Protein AF-S8FYJ2-F1 (afdb_monomer)

Solvent-accessible surface area (backbone atoms only — not comparable to full-atom values): 27726 Å² total; per-residue (Å²): 129,84,82,75,65,42,62,21,26,28,28,31,29,26,48,68,101,55,28,66,26,52,26,35,26,53,39,62,30,77,76,32,43,98,93,43,73,54,42,29,30,38,31,40,33,51,76,39,63,43,50,94,77,62,93,87,54,54,70,71,57,42,58,62,30,53,44,59,38,50,45,74,49,81,43,46,54,94,40,45,44,82,50,97,49,69,47,84,45,82,87,49,59,78,52,67,56,80,69,32,73,76,42,73,67,49,43,53,52,33,39,53,54,52,30,51,55,52,36,54,34,52,75,70,61,48,68,57,30,76,58,43,59,46,16,44,19,38,43,52,67,62,49,41,87,51,27,44,46,60,80,27,50,65,51,69,30,66,82,31,62,54,75,47,79,38,82,90,79,36,30,34,41,38,21,19,15,27,30,40,57,61,52,40,63,68,30,50,88,72,40,29,44,62,66,46,64,60,55,62,64,39,12,41,38,62,43,33,18,37,25,34,75,29,64,49,17,49,70,50,16,38,24,39,50,35,51,59,34,34,37,31,34,32,50,63,58,49,76,44,80,39,28,75,90,40,50,67,64,38,24,34,44,26,27,46,47,53,44,56,26,49,64,48,29,39,30,31,46,42,43,84,43,72,45,21,21,32,15,31,33,34,28,58,94,49,63,70,62,49,42,52,36,50,36,49,38,62,74,70,62,78,60,40,47,53,33,54,38,47,31,49,33,37,45,93,98,39,64,37,37,38,39,39,42,39,26,80,32,60,67,74,70,88,78,70,55,51,63,64,71,67,50,78,58,80,42,74,54,70,42,66,37,46,63,56,59,38,29,66,52,51,89,74,60,90,62,67,93,45,47,48,44,38,28,51,36,45,39,72,74,79,46,61,72,54,46,51,46,52,53,49,50,52,54,51,52,46,68,71,38,58,88,78,39,59,70,45,32,42,36,39,37,45,47,69,73,53,80,56,33,50,72,56,54,75,84,36,35,34,62,58,64,61,90,62,55,68,34,55,35,43,36,39,41,33,28,63,55,78,88,45,52,70,56,53,53,53,50,53,55,50,50,40,50,50,57,48,51,48,42,43,75,74,69,44,88,39,95,82,50,56,36,57,68,75,33,45,38,83,79,64,55,62,55,52,32,19,46,84,38,47,63,57,49,33,54,52,25,48,73,51,26,70,83,50,41,33,69,36,31,31,63,78,78,117

Structure (mmCIF, N/CA/C/O backbone):
data_AF-S8FYJ2-F1
#
_entry.id   AF-S8FYJ2-F1
#
loop_
_atom_site.group_PDB
_atom_site.id
_atom_site.type_symbol
_atom_site.label_atom_id
_atom_site.label_alt_id
_atom_site.label_comp_id
_atom_site.label_asym_id
_atom_site.label_entity_id
_atom_site.label_seq_id
_atom_site.pdbx_PDB_ins_code
_atom_site.Cartn_x
_atom_site.Cartn_y
_atom_site.Cartn_z
_atom_site.occupancy
_atom_site.B_iso_or_equiv
_atom_site.auth_seq_id
_atom_site.auth_comp_id
_atom_site.auth_asym_id
_atom_site.auth_atom_id
_atom_site.pdbx_PDB_model_num
ATOM 1 N N . MET A 1 1 ? -18.866 -21.204 27.908 1.00 39.31 1 MET A N 1
ATOM 2 C CA . MET A 1 1 ? -18.027 -20.197 27.216 1.00 39.31 1 MET A CA 1
ATOM 3 C C . MET A 1 1 ? -17.019 -19.609 28.195 1.00 39.31 1 MET A C 1
ATOM 5 O O . MET A 1 1 ? -17.392 -19.391 29.346 1.00 39.31 1 MET A O 1
ATOM 9 N N . PRO A 1 2 ? -15.762 -19.356 27.791 1.00 46.72 2 PRO A N 1
ATOM 10 C CA . PRO A 1 2 ? -14.813 -18.615 28.619 1.00 46.72 2 PRO A CA 1
ATOM 11 C C . PRO A 1 2 ? -15.413 -17.254 29.002 1.00 46.72 2 PRO A C 1
ATOM 13 O O . PRO A 1 2 ? -15.977 -16.572 28.153 1.00 46.72 2 PRO A O 1
ATOM 16 N N . ARG A 1 3 ? -15.312 -16.844 30.273 1.00 64.88 3 ARG A N 1
ATOM 17 C CA . ARG A 1 3 ? -15.777 -15.517 30.720 1.00 64.88 3 ARG A CA 1
ATOM 18 C C . ARG A 1 3 ? -14.804 -14.453 30.206 1.00 64.88 3 ARG A C 1
ATOM 20 O O . ARG A 1 3 ? -13.800 -14.174 30.862 1.00 64.88 3 ARG A O 1
ATOM 27 N N . VAL A 1 4 ? -15.054 -13.932 29.004 1.00 77.94 4 VAL A N 1
ATOM 28 C CA . VAL A 1 4 ? -14.117 -13.045 28.289 1.00 77.94 4 VAL A CA 1
ATOM 29 C C . VAL A 1 4 ? -14.102 -11.622 28.872 1.00 77.94 4 VAL A C 1
ATOM 31 O O . VAL A 1 4 ? -13.042 -11.003 28.963 1.00 77.94 4 VAL A O 1
ATOM 34 N N . TYR A 1 5 ? -15.240 -11.126 29.369 1.00 86.81 5 TYR A N 1
ATOM 35 C CA . TYR A 1 5 ? -15.405 -9.755 29.881 1.00 86.81 5 TYR A CA 1
ATOM 36 C C . TYR A 1 5 ? -15.260 -9.655 31.404 1.00 86.81 5 TYR A C 1
ATOM 38 O O . TYR A 1 5 ? -16.123 -9.108 32.087 1.00 86.81 5 TYR A O 1
ATOM 46 N N . LYS A 1 6 ? -14.158 -10.173 31.958 1.00 89.69 6 LYS A N 1
ATOM 47 C CA . LYS A 1 6 ? -13.873 -10.017 33.395 1.00 89.69 6 LYS A CA 1
ATOM 48 C C . LYS A 1 6 ? -13.705 -8.541 33.778 1.00 89.69 6 LYS A C 1
ATOM 50 O O . LYS A 1 6 ? -13.166 -7.783 32.971 1.00 89.69 6 LYS A O 1
ATOM 55 N N . PRO A 1 7 ? -14.087 -8.117 35.000 1.00 90.81 7 PRO A N 1
ATOM 56 C CA . PRO A 1 7 ? -13.763 -6.786 35.499 1.00 90.81 7 PRO A CA 1
ATOM 57 C C . PRO A 1 7 ? -12.278 -6.451 35.287 1.00 90.81 7 PRO A C 1
ATOM 59 O O . PRO A 1 7 ? -11.401 -7.251 35.608 1.00 90.81 7 PRO A O 1
ATOM 62 N N . GLY A 1 8 ? -12.005 -5.284 34.706 1.00 89.12 8 GLY A N 1
ATOM 63 C CA . GLY A 1 8 ? -10.670 -4.814 34.339 1.00 89.12 8 GLY A CA 1
ATOM 64 C C . GLY A 1 8 ? -10.251 -5.178 32.919 1.00 89.12 8 GLY A C 1
ATOM 65 O O . GLY A 1 8 ? -9.304 -4.595 32.400 1.00 89.12 8 GLY A O 1
ATOM 66 N N . LYS A 1 9 ? -10.951 -6.084 32.228 1.00 90.81 9 LYS A N 1
ATOM 67 C CA . LYS A 1 9 ? -10.690 -6.331 30.805 1.00 90.81 9 LYS A CA 1
ATOM 68 C C . LYS A 1 9 ? -11.099 -5.132 29.966 1.00 90.81 9 LYS A C 1
ATOM 70 O O . LYS A 1 9 ? -12.106 -4.480 30.239 1.00 90.81 9 LYS A O 1
ATOM 75 N N . VAL A 1 10 ? -10.304 -4.850 28.939 1.00 89.31 10 VAL A N 1
ATOM 76 C CA . VAL A 1 10 ? -10.620 -3.822 27.952 1.00 89.31 10 VAL A CA 1
ATOM 77 C C . VAL A 1 10 ? -11.342 -4.456 26.773 1.00 89.31 10 VAL A C 1
ATOM 79 O O . VAL A 1 10 ? -10.957 -5.521 26.288 1.00 89.31 10 VAL A O 1
ATOM 82 N N . ALA A 1 11 ? -12.379 -3.774 26.311 1.00 88.81 11 ALA A N 1
ATOM 83 C CA . ALA A 1 11 ? -13.139 -4.123 25.126 1.00 88.81 11 ALA A CA 1
ATOM 84 C C . ALA A 1 11 ? -13.288 -2.899 24.214 1.00 88.81 11 ALA A C 1
ATOM 86 O O . ALA A 1 11 ? -13.121 -1.756 24.653 1.00 88.81 11 ALA A O 1
ATOM 87 N N . ILE A 1 12 ? -13.604 -3.140 22.946 1.00 87.12 12 ILE A N 1
ATOM 88 C CA . ILE A 1 12 ? -14.044 -2.105 22.008 1.00 87.12 12 ILE A CA 1
ATOM 89 C C . ILE A 1 12 ? -15.558 -2.190 21.906 1.00 87.12 12 ILE A C 1
ATOM 91 O O . ILE A 1 12 ? -16.107 -3.277 21.764 1.00 87.12 12 ILE A O 1
ATOM 95 N N . VAL A 1 13 ? -16.249 -1.062 22.002 1.00 88.12 13 VAL A N 1
ATOM 96 C CA . VAL A 1 13 ? -17.691 -1.033 21.738 1.00 88.12 13 VAL A CA 1
ATOM 97 C C . VAL A 1 13 ? -17.905 -1.168 20.233 1.00 88.12 13 VAL A C 1
ATOM 99 O O . VAL A 1 13 ? -17.276 -0.452 19.461 1.00 88.12 13 VAL A O 1
ATOM 102 N N . LEU A 1 14 ? -18.788 -2.071 19.822 1.00 81.19 14 LEU A N 1
ATOM 103 C CA . LEU A 1 14 ? -19.046 -2.367 18.411 1.00 81.19 14 LEU A CA 1
ATOM 104 C C . LEU A 1 14 ? -20.222 -1.575 17.830 1.00 81.19 14 LEU A C 1
ATOM 106 O O . LEU A 1 14 ? -20.341 -1.480 16.618 1.00 81.19 14 LEU A O 1
ATOM 110 N N . GLN A 1 15 ? -21.100 -1.014 18.673 1.00 78.94 15 GLN A N 1
ATOM 111 C CA . GLN A 1 15 ? -22.362 -0.419 18.215 1.00 78.94 15 GLN A CA 1
ATOM 112 C C . GLN A 1 15 ? -22.822 0.847 18.952 1.00 78.94 15 GLN A C 1
ATOM 114 O O . GLN A 1 15 ? -22.609 1.047 20.160 1.00 78.94 15 GLN A O 1
ATOM 119 N N . GLY A 1 16 ? -23.570 1.663 18.202 1.00 82.94 16 GLY A N 1
ATOM 120 C CA . GLY A 1 16 ? -24.154 2.941 18.609 1.00 82.94 16 GLY A CA 1
ATOM 121 C C . GLY A 1 16 ? -23.116 4.058 18.739 1.00 82.94 16 GLY A C 1
ATOM 122 O O . GLY A 1 16 ? -21.944 3.851 18.469 1.00 82.94 16 GLY A O 1
ATOM 123 N N . ARG A 1 17 ? -23.522 5.214 19.280 1.00 82.44 17 ARG A N 1
ATOM 124 C CA . ARG A 1 17 ? -22.712 6.453 19.408 1.00 82.44 17 ARG A CA 1
ATOM 125 C C . ARG A 1 17 ? -21.292 6.314 20.001 1.00 82.44 17 ARG A C 1
ATOM 127 O O . ARG A 1 17 ? -20.500 7.247 19.951 1.00 82.44 17 ARG A O 1
ATOM 134 N N . GLN A 1 18 ? -20.992 5.206 20.676 1.00 87.12 18 GLN A N 1
ATOM 135 C CA . GLN A 1 18 ? -19.678 4.960 21.281 1.00 87.12 18 GLN A CA 1
ATOM 136 C C . GLN A 1 18 ? -18.923 3.817 20.592 1.00 87.12 18 GLN A C 1
ATOM 138 O O . GLN A 1 18 ? -17.974 3.309 21.182 1.00 87.12 18 GLN A O 1
ATOM 143 N N . ALA A 1 19 ? -19.333 3.397 19.390 1.00 81.88 19 ALA A N 1
ATOM 144 C CA . ALA A 1 19 ? -18.615 2.414 18.586 1.00 81.88 19 ALA A CA 1
ATOM 145 C C . ALA A 1 19 ? -17.144 2.832 18.390 1.00 81.88 19 ALA A C 1
ATOM 147 O O . ALA A 1 19 ? -16.796 4.010 18.491 1.00 81.88 19 ALA A O 1
ATOM 148 N N . GLY A 1 20 ? -16.240 1.860 18.266 1.00 74.19 20 GLY A N 1
ATOM 149 C CA . GLY A 1 20 ? -14.789 2.077 18.191 1.00 74.19 20 GLY A CA 1
ATOM 150 C C . GLY A 1 20 ? -14.131 2.605 19.472 1.00 74.19 20 GLY A C 1
ATOM 151 O O . GLY A 1 20 ? -12.902 2.633 19.571 1.00 74.19 20 GLY A O 1
ATOM 152 N N . LYS A 1 21 ? -14.892 3.022 20.493 1.00 85.00 21 LYS A N 1
ATOM 153 C CA . LYS A 1 21 ? -14.302 3.502 21.745 1.00 85.00 21 LYS A CA 1
ATOM 154 C C . LYS A 1 21 ? -13.836 2.336 22.598 1.00 85.00 21 LYS A C 1
ATOM 156 O O . LYS A 1 21 ? -14.539 1.343 22.798 1.00 85.00 21 LYS A O 1
ATOM 161 N N . LYS A 1 22 ? -12.652 2.516 23.180 1.00 87.88 22 LYS A N 1
ATOM 162 C CA . LYS A 1 22 ? -12.133 1.625 24.214 1.00 87.88 22 LYS A CA 1
ATOM 163 C C . LYS A 1 22 ? -12.888 1.824 25.512 1.00 87.88 22 LYS A C 1
ATOM 165 O O . LYS A 1 22 ? -13.031 2.950 25.997 1.00 87.88 22 LYS A O 1
ATOM 170 N N . VAL A 1 23 ? -13.301 0.709 26.090 1.00 91.81 23 VAL A N 1
ATOM 171 C CA . VAL A 1 23 ? -13.941 0.654 27.394 1.00 91.81 23 VAL A CA 1
ATOM 172 C C . VAL A 1 23 ? -13.226 -0.340 28.292 1.00 91.81 23 VAL A C 1
ATOM 174 O O . VAL A 1 23 ? -12.735 -1.365 27.833 1.00 91.81 23 VAL A O 1
ATOM 177 N N . VAL A 1 24 ? -13.182 -0.047 29.584 1.00 93.12 24 VAL A N 1
ATOM 178 C CA . VAL A 1 24 ? -12.848 -1.016 30.623 1.00 93.12 24 VAL A CA 1
ATOM 179 C C . VAL A 1 24 ? -14.144 -1.586 31.192 1.00 93.12 24 VAL A C 1
ATOM 181 O O . VAL A 1 24 ? -15.091 -0.849 31.487 1.00 93.12 24 VAL A O 1
ATOM 184 N N . VAL A 1 25 ? -14.196 -2.907 31.338 1.00 93.12 25 VAL A N 1
ATOM 185 C CA . VAL A 1 25 ? -15.308 -3.593 31.991 1.00 93.12 25 VAL A CA 1
ATOM 186 C C . VAL A 1 25 ? -15.225 -3.332 33.490 1.00 93.12 25 VAL A C 1
ATOM 188 O O . VAL A 1 25 ? -14.265 -3.731 34.145 1.00 93.12 25 VAL A O 1
ATOM 191 N N . ILE A 1 26 ? -16.232 -2.661 34.044 1.00 93.38 26 ILE A N 1
ATOM 192 C CA . ILE A 1 26 ? -16.327 -2.374 35.481 1.00 93.38 26 ILE A CA 1
ATOM 193 C C . ILE A 1 26 ? -16.998 -3.540 36.202 1.00 93.38 26 ILE A C 1
ATOM 195 O O . ILE A 1 26 ? -16.525 -3.988 37.247 1.00 93.38 26 ILE A O 1
ATOM 199 N N . LYS A 1 27 ? -18.094 -4.050 35.631 1.00 91.50 27 LYS A N 1
ATOM 200 C CA . LYS A 1 27 ? -18.860 -5.170 36.183 1.00 91.50 27 LYS A CA 1
ATOM 201 C C . LYS A 1 27 ? -19.428 -6.032 35.064 1.00 91.50 27 LYS A C 1
ATOM 203 O O . LYS A 1 27 ? -19.994 -5.505 34.109 1.00 91.50 27 LYS A O 1
ATOM 208 N N . GLN A 1 28 ? -19.303 -7.345 35.222 1.00 91.62 28 GLN A N 1
ATOM 209 C CA . GLN A 1 28 ? -19.911 -8.347 34.351 1.00 91.62 28 GLN A CA 1
ATOM 210 C C . GLN A 1 28 ? -21.245 -8.813 34.953 1.00 91.62 28 GLN A C 1
ATOM 212 O O . GLN A 1 28 ? -21.345 -8.958 36.174 1.00 91.62 28 GLN A O 1
ATOM 217 N N . LEU A 1 29 ? -22.255 -9.018 34.114 1.00 91.81 29 LEU A N 1
ATOM 218 C CA . LEU A 1 29 ? -23.583 -9.514 34.471 1.00 91.81 29 LEU A CA 1
ATOM 219 C C . LEU A 1 29 ? -23.925 -10.627 33.472 1.00 91.81 29 LEU A C 1
ATOM 221 O O . LEU A 1 29 ? -24.684 -10.416 32.527 1.00 91.81 29 LEU A O 1
ATOM 225 N N . ASP A 1 30 ? -23.287 -11.787 33.660 1.00 90.88 30 ASP A N 1
ATOM 226 C CA . ASP A 1 30 ? -23.326 -12.914 32.714 1.00 90.88 30 ASP A CA 1
ATOM 227 C C . ASP A 1 30 ? -24.744 -13.487 32.540 1.00 90.88 30 ASP A C 1
ATOM 229 O O . ASP A 1 30 ? -25.096 -13.927 31.453 1.00 90.88 30 ASP A O 1
ATOM 233 N N . GLU A 1 31 ? -25.562 -13.446 33.593 1.00 90.44 31 GLU A N 1
ATOM 234 C CA . GLU A 1 31 ? -26.951 -13.939 33.603 1.00 90.44 31 GLU A CA 1
ATOM 235 C C . GLU A 1 31 ? -27.981 -12.824 33.344 1.00 90.44 31 GLU A C 1
ATOM 237 O O . GLU A 1 31 ? -29.186 -13.061 33.339 1.00 90.44 31 GLU A O 1
ATOM 242 N N . GLY A 1 32 ? -27.520 -11.587 33.138 1.00 88.12 32 GLY A N 1
ATOM 243 C CA . GLY A 1 32 ? -28.386 -10.417 33.052 1.00 88.12 32 GLY A CA 1
ATOM 244 C C . GLY A 1 32 ? -28.957 -9.971 34.406 1.00 88.12 32 GLY A C 1
ATOM 245 O O . GLY A 1 32 ? -28.440 -10.279 35.478 1.00 88.12 32 GLY A O 1
ATOM 246 N N . THR A 1 33 ? -30.004 -9.153 34.352 1.00 89.81 33 THR A N 1
ATOM 247 C CA . THR A 1 33 ? -30.774 -8.646 35.497 1.00 89.81 33 THR A CA 1
ATOM 248 C C . THR A 1 33 ? -32.267 -8.695 35.177 1.00 89.81 33 THR A C 1
ATOM 250 O O . THR A 1 33 ? -32.652 -8.861 34.022 1.00 89.81 33 THR A O 1
ATOM 253 N N . LYS A 1 34 ? -33.130 -8.462 36.176 1.00 89.25 34 LYS A N 1
ATOM 254 C CA . LYS A 1 34 ? -34.585 -8.361 35.961 1.00 89.25 34 LYS A CA 1
ATOM 255 C C . LYS A 1 34 ? -34.965 -7.304 34.910 1.00 89.25 34 LYS A C 1
ATOM 257 O O . LYS A 1 34 ? -35.898 -7.509 34.147 1.00 89.25 34 LYS A O 1
ATOM 262 N N . GLU A 1 35 ? -34.237 -6.189 34.862 1.00 87.62 35 GLU A N 1
ATOM 263 C CA . GLU A 1 35 ? -34.456 -5.113 33.882 1.00 87.62 35 GLU A CA 1
ATOM 264 C C . GLU A 1 35 ? -33.831 -5.422 32.509 1.00 87.62 35 GLU A C 1
ATOM 266 O O . GLU A 1 35 ? -34.253 -4.875 31.492 1.00 87.62 35 GLU A O 1
ATOM 271 N N . ARG A 1 36 ? -32.792 -6.267 32.466 1.00 90.06 36 ARG A N 1
ATOM 272 C CA . ARG A 1 36 ? -32.031 -6.613 31.257 1.00 90.06 36 ARG A CA 1
ATOM 273 C C . ARG A 1 36 ? -31.690 -8.103 31.278 1.00 90.06 36 ARG A C 1
ATOM 275 O O . ARG A 1 36 ? -30.592 -8.451 31.712 1.00 90.06 36 ARG A O 1
ATOM 282 N N . PRO A 1 37 ? -32.586 -8.978 30.797 1.00 92.38 37 PRO A N 1
ATOM 283 C CA . PRO A 1 37 ? -32.453 -10.430 30.952 1.00 92.38 37 PRO A CA 1
ATOM 284 C C . PRO A 1 37 ? -31.377 -11.065 30.053 1.00 92.38 37 PRO A C 1
ATOM 286 O O . PRO A 1 37 ? -31.255 -12.281 30.002 1.00 92.38 37 PRO A O 1
ATOM 289 N N . TYR A 1 38 ? -30.605 -10.260 29.320 1.00 91.31 38 TYR A N 1
ATOM 290 C CA . TYR A 1 38 ? -29.517 -10.708 28.452 1.00 91.31 38 TYR A CA 1
ATOM 291 C C . TYR A 1 38 ? -28.141 -10.457 29.097 1.00 91.31 38 TYR A C 1
ATOM 293 O O . TYR A 1 38 ? -28.000 -9.490 29.854 1.00 91.31 38 TYR A O 1
ATOM 301 N N . PRO A 1 39 ? -27.101 -11.244 28.759 1.00 92.31 39 PRO A N 1
ATOM 302 C CA . PRO A 1 39 ? -25.738 -11.029 29.246 1.00 92.31 39 PRO A CA 1
ATOM 303 C C . PRO A 1 39 ? -25.184 -9.652 28.855 1.00 92.31 39 PRO A C 1
ATOM 305 O O . PRO A 1 39 ? -25.243 -9.240 27.692 1.00 92.31 39 PRO A O 1
ATOM 308 N N . HIS A 1 40 ? -24.641 -8.912 29.822 1.00 93.75 40 HIS A N 1
ATOM 309 C CA . HIS A 1 40 ? -24.117 -7.567 29.578 1.00 93.75 40 HIS A CA 1
ATOM 310 C C . HIS A 1 40 ? -23.006 -7.160 30.552 1.00 93.75 40 HIS A C 1
ATOM 312 O O . HIS A 1 40 ? -22.743 -7.803 31.568 1.00 93.75 40 HIS A O 1
ATOM 318 N N . ALA A 1 41 ? -22.326 -6.057 30.245 1.00 94.31 41 ALA A N 1
ATOM 319 C CA . ALA A 1 41 ? -21.360 -5.416 31.128 1.00 94.31 41 ALA A CA 1
ATOM 320 C C . ALA A 1 41 ? -21.730 -3.959 31.400 1.00 94.31 41 ALA A C 1
ATOM 322 O O . ALA A 1 41 ? -22.236 -3.243 30.535 1.00 94.31 41 ALA A O 1
ATOM 323 N N . ILE A 1 42 ? -21.391 -3.507 32.604 1.00 94.31 42 ILE A N 1
ATOM 324 C CA . ILE A 1 42 ? -21.248 -2.089 32.918 1.00 94.31 42 ILE A CA 1
ATOM 325 C C . ILE A 1 42 ? -19.819 -1.703 32.568 1.00 94.31 42 ILE A C 1
ATOM 327 O O . ILE A 1 42 ? -18.865 -2.309 33.067 1.00 94.31 42 ILE A O 1
ATOM 331 N N . VAL A 1 43 ? -19.671 -0.700 31.713 1.00 94.56 43 VAL A N 1
ATOM 332 C CA . VAL A 1 43 ? -18.378 -0.290 31.175 1.00 94.56 43 VAL A CA 1
ATOM 333 C C . VAL A 1 43 ? -18.156 1.209 31.344 1.00 94.56 43 VAL A C 1
ATOM 335 O O . VAL A 1 43 ? -19.107 1.996 31.346 1.00 94.56 43 VAL A O 1
ATOM 338 N N . ALA A 1 44 ? -16.888 1.597 31.451 1.00 94.44 44 ALA A N 1
ATOM 339 C CA . ALA A 1 44 ? -16.445 2.986 31.417 1.00 94.44 44 ALA A CA 1
ATOM 340 C C . ALA A 1 44 ? -15.451 3.170 30.269 1.00 94.44 44 ALA A C 1
ATOM 342 O O . ALA A 1 44 ? -14.558 2.346 30.085 1.00 94.44 44 ALA A O 1
ATOM 343 N N . GLY A 1 45 ? -15.589 4.238 29.492 1.00 92.00 45 GLY A N 1
ATOM 344 C CA . GLY A 1 45 ? -14.726 4.508 28.345 1.00 92.00 45 GLY A CA 1
ATOM 345 C C . GLY A 1 45 ? -14.398 5.978 28.180 1.00 92.00 45 GLY A C 1
ATOM 346 O O . GLY A 1 45 ? -14.822 6.822 28.970 1.00 92.00 45 GLY A O 1
ATOM 347 N N . ILE A 1 46 ? -13.638 6.276 27.129 1.00 88.62 46 ILE A N 1
ATOM 348 C CA . ILE A 1 46 ? -13.229 7.634 26.770 1.00 88.62 46 ILE A CA 1
ATOM 349 C C . ILE A 1 46 ? -13.964 8.043 25.495 1.00 88.62 46 ILE A C 1
ATOM 351 O O . ILE A 1 46 ? -13.727 7.485 24.431 1.00 88.62 46 ILE A O 1
ATOM 355 N N . GLU A 1 47 ? -14.843 9.036 25.596 1.00 87.38 47 GLU A N 1
ATOM 356 C CA . GLU A 1 47 ? -15.537 9.632 24.450 1.00 87.38 47 GLU A CA 1
ATOM 357 C C . GLU A 1 47 ? -14.576 10.555 23.683 1.00 87.38 47 GLU A C 1
ATOM 359 O O . GLU A 1 47 ? -14.440 10.456 22.459 1.00 87.38 47 GLU A O 1
ATOM 364 N N . ARG A 1 48 ? -13.856 11.418 24.418 1.00 85.62 48 ARG A N 1
ATOM 365 C CA . ARG A 1 48 ? -12.844 12.343 23.883 1.00 85.62 48 ARG A CA 1
ATOM 366 C C . ARG A 1 48 ? -11.486 12.078 24.525 1.00 85.62 48 ARG A C 1
ATOM 368 O O . ARG A 1 48 ? -11.331 12.268 25.734 1.00 85.62 48 ARG A O 1
ATOM 375 N N . TYR A 1 49 ? -10.540 11.643 23.697 1.00 84.62 49 TYR A N 1
ATOM 376 C CA . TYR A 1 49 ? -9.165 11.326 24.075 1.00 84.62 49 TYR A CA 1
ATOM 377 C C . TYR A 1 49 ? -8.338 12.588 24.360 1.00 84.62 49 TYR A C 1
ATOM 379 O O . TYR A 1 49 ? -8.653 13.655 23.818 1.00 84.62 49 TYR A O 1
ATOM 387 N N . PRO A 1 50 ? -7.282 12.477 25.187 1.00 84.94 50 PRO A N 1
ATOM 388 C CA . PRO A 1 50 ? -6.324 13.559 25.349 1.00 84.94 50 PRO A CA 1
ATOM 389 C C . PRO A 1 50 ? -5.574 13.799 24.029 1.00 84.94 50 PRO A C 1
ATOM 391 O O . PRO A 1 50 ? -5.365 12.891 23.226 1.00 84.94 50 PRO A O 1
ATOM 394 N N . LEU A 1 51 ? -5.170 15.043 23.792 1.00 82.06 51 LEU A N 1
ATOM 395 C CA . LEU A 1 51 ? -4.431 15.456 22.601 1.00 82.06 51 LEU A CA 1
ATOM 396 C C . LEU A 1 51 ? -2.916 15.322 22.823 1.00 82.06 51 LEU A C 1
ATOM 398 O O . LEU A 1 51 ? -2.438 15.462 23.948 1.00 82.06 51 LEU A O 1
ATOM 402 N N . LYS A 1 52 ? -2.143 15.147 21.738 1.00 77.00 52 LYS A N 1
ATOM 403 C CA . LYS A 1 52 ? -0.666 15.067 21.781 1.00 77.00 52 LYS A CA 1
ATOM 404 C C . LYS A 1 52 ? -0.079 16.248 22.561 1.00 77.00 52 LYS A C 1
ATOM 406 O O . LYS A 1 52 ? -0.398 17.402 22.254 1.00 77.00 52 LYS A O 1
ATOM 411 N N . VAL A 1 53 ? 0.776 15.956 23.536 1.00 79.62 53 VAL A N 1
ATOM 412 C CA . VAL A 1 53 ? 1.510 16.931 24.356 1.00 79.62 53 VAL A CA 1
ATOM 413 C C . VAL A 1 53 ? 3.004 16.843 24.047 1.00 79.62 53 VAL A C 1
ATOM 415 O O . VAL A 1 53 ? 3.508 15.762 23.758 1.00 79.62 53 VAL A O 1
ATOM 418 N N . THR A 1 54 ? 3.716 17.970 24.085 1.00 77.19 54 THR A N 1
ATOM 419 C CA . THR A 1 54 ? 5.176 18.019 23.895 1.00 77.19 54 THR A CA 1
ATOM 420 C C . THR A 1 54 ? 5.830 18.775 25.046 1.00 77.19 54 THR A C 1
ATOM 422 O O . THR A 1 54 ? 5.192 19.624 25.671 1.00 77.19 54 THR A O 1
ATOM 425 N N . LYS A 1 55 ? 7.114 18.496 25.315 1.00 76.62 55 LYS A N 1
ATOM 426 C CA . LYS A 1 55 ? 7.874 19.127 26.412 1.00 76.62 55 LYS A CA 1
ATOM 427 C C . LYS A 1 55 ? 7.928 20.661 26.315 1.00 76.62 55 LYS A C 1
ATOM 429 O O . LYS A 1 55 ? 8.052 21.325 27.332 1.00 76.62 55 LYS A O 1
ATOM 434 N N . ARG A 1 56 ? 7.795 21.221 25.105 1.00 82.44 56 ARG A N 1
ATOM 435 C CA . ARG A 1 56 ? 7.825 22.672 24.838 1.00 82.44 56 ARG A CA 1
ATOM 436 C C . ARG A 1 56 ? 6.511 23.395 25.181 1.00 82.44 56 ARG A C 1
ATOM 438 O O . ARG A 1 56 ? 6.446 24.616 25.101 1.00 82.44 56 ARG A O 1
ATOM 445 N N . MET A 1 57 ? 5.433 22.676 25.504 1.00 87.94 57 MET A N 1
ATOM 446 C CA . MET A 1 57 ? 4.138 23.299 25.795 1.00 87.94 57 MET A CA 1
ATOM 447 C C . MET A 1 57 ? 4.092 23.870 27.218 1.00 87.94 57 MET A C 1
ATOM 449 O O . MET A 1 57 ? 4.427 23.187 28.178 1.00 87.94 57 MET A O 1
ATOM 453 N N . GLY A 1 58 ? 3.577 25.094 27.370 1.00 90.38 58 GLY A N 1
ATOM 454 C CA . GLY A 1 58 ? 3.328 25.680 28.690 1.00 90.38 58 GLY A CA 1
ATOM 455 C C . GLY A 1 58 ? 2.247 24.936 29.489 1.00 90.38 58 GLY A C 1
ATOM 456 O O . GLY A 1 58 ? 1.341 24.320 28.917 1.00 90.38 58 GLY A O 1
ATOM 457 N N . GLN A 1 59 ? 2.291 25.061 30.819 1.00 86.94 59 GLN A N 1
ATOM 458 C CA . GLN A 1 59 ? 1.435 24.321 31.764 1.00 86.94 59 GLN A CA 1
ATOM 459 C C . GLN A 1 59 ? -0.070 24.427 31.466 1.00 86.94 59 GLN A C 1
ATOM 461 O O . GLN A 1 59 ? -0.785 23.426 31.488 1.00 86.94 59 GLN A O 1
ATOM 466 N N . LYS A 1 60 ? -0.566 25.613 31.079 1.00 88.75 60 LYS A N 1
ATOM 467 C CA . LYS A 1 60 ? -1.980 25.802 30.694 1.00 88.75 60 LYS A CA 1
ATOM 468 C C . LYS A 1 60 ? -2.373 24.970 29.463 1.00 88.75 60 LYS A C 1
ATOM 470 O O . LYS A 1 60 ? -3.466 24.403 29.420 1.00 88.75 60 LYS A O 1
ATOM 475 N N . LYS A 1 61 ? -1.492 24.888 28.457 1.00 86.81 61 LYS A N 1
ATOM 476 C CA . LYS A 1 61 ? -1.733 24.126 27.219 1.00 86.81 61 LYS A CA 1
ATOM 477 C C . LYS A 1 61 ? -1.641 22.624 27.482 1.00 86.81 61 LYS A C 1
ATOM 479 O O . LYS A 1 61 ? -2.487 21.892 26.974 1.00 86.81 61 LYS A O 1
ATOM 484 N N . LEU A 1 62 ? -0.692 22.195 28.318 1.00 83.94 62 LEU A N 1
ATOM 485 C CA . LEU A 1 62 ? -0.594 20.816 28.806 1.00 83.94 62 LEU A CA 1
ATOM 486 C C . LEU A 1 62 ? -1.882 20.397 29.522 1.00 83.94 62 LEU A C 1
ATOM 488 O O . LEU A 1 62 ? -2.545 19.467 29.077 1.00 83.94 62 LEU A O 1
ATOM 492 N N . ALA A 1 63 ? -2.314 21.150 30.536 1.00 84.69 63 ALA A N 1
ATOM 493 C CA . ALA A 1 63 ? -3.534 20.852 31.284 1.00 84.69 63 ALA A CA 1
ATOM 494 C C . ALA A 1 63 ? -4.783 20.799 30.388 1.00 84.69 63 ALA A C 1
ATOM 496 O O . ALA A 1 63 ? -5.631 19.931 30.563 1.00 84.69 63 ALA A O 1
ATOM 497 N N . LYS A 1 64 ? -4.907 21.693 29.394 1.00 87.19 64 LYS A N 1
ATOM 498 C CA . LYS A 1 64 ? -6.035 21.673 28.446 1.00 87.19 64 LYS A CA 1
ATOM 499 C C . LYS A 1 64 ? -6.014 20.437 27.542 1.00 87.19 64 LYS A C 1
ATOM 501 O O . LYS A 1 64 ? -7.074 19.875 27.281 1.00 87.19 64 LYS A O 1
ATOM 506 N N . ARG A 1 65 ? -4.838 20.040 27.044 1.00 86.06 65 ARG A N 1
ATOM 507 C CA . ARG A 1 65 ? -4.673 18.927 26.094 1.00 86.06 65 ARG A CA 1
ATOM 508 C C . ARG A 1 65 ? -4.701 17.556 26.769 1.00 86.06 65 ARG A C 1
ATOM 510 O O . ARG A 1 65 ? -5.085 16.599 26.113 1.00 86.06 65 ARG A O 1
ATOM 517 N N . SER A 1 66 ? -4.395 17.472 28.061 1.00 85.62 66 SER A N 1
ATOM 518 C CA . SER A 1 66 ? -4.487 16.236 28.851 1.00 85.62 66 SER A CA 1
ATOM 519 C C . SER A 1 66 ? -5.902 15.891 29.329 1.00 85.62 66 SER A C 1
ATOM 521 O O . SER A 1 66 ? -6.091 14.833 29.921 1.00 85.62 66 SER A O 1
ATOM 523 N N . LYS A 1 67 ? -6.897 16.759 29.092 1.00 89.62 67 LYS A N 1
ATOM 524 C CA . LYS A 1 67 ? -8.280 16.507 29.517 1.00 89.62 67 LYS A CA 1
ATOM 525 C C . LYS A 1 67 ? -8.897 15.335 28.770 1.00 89.62 67 LYS A C 1
ATOM 527 O O . LYS A 1 67 ? -8.753 15.226 27.552 1.00 89.62 67 LYS A O 1
ATOM 532 N N . VAL A 1 68 ? -9.691 14.546 29.486 1.00 89.81 68 VAL A N 1
ATOM 533 C CA . VAL A 1 68 ? -10.501 13.469 28.903 1.00 89.81 68 VAL A CA 1
ATOM 534 C C . VAL A 1 68 ? -11.986 13.734 29.123 1.00 89.81 68 VAL A C 1
ATOM 536 O O . VAL A 1 68 ? -12.396 14.384 30.091 1.00 89.81 68 VAL A O 1
ATOM 539 N N . LYS A 1 69 ? -12.822 13.223 28.219 1.00 92.00 69 LYS A N 1
ATOM 540 C CA . LYS A 1 69 ? -14.275 13.164 28.423 1.00 92.00 69 LYS A CA 1
ATOM 541 C C . LYS A 1 69 ? -14.680 11.696 28.541 1.00 92.00 69 LYS A C 1
ATOM 543 O O . LYS A 1 69 ? -14.634 11.010 27.520 1.00 92.00 69 LYS A O 1
ATOM 548 N N . PRO A 1 70 ? -15.029 11.192 29.735 1.00 93.50 70 PRO A N 1
ATOM 549 C CA . PRO A 1 70 ? -15.446 9.807 29.875 1.00 93.50 70 PRO A CA 1
ATOM 550 C C . PRO A 1 70 ? -16.926 9.617 29.546 1.00 93.50 70 PRO A C 1
ATOM 552 O O . PRO A 1 70 ? -17.726 10.552 29.614 1.00 93.50 70 PRO A O 1
ATOM 555 N N . PHE A 1 71 ? -17.295 8.370 29.277 1.00 94.31 71 PHE A N 1
ATOM 556 C CA . PHE A 1 71 ? -18.680 7.918 29.276 1.00 94.31 71 PHE A CA 1
ATOM 557 C C . PHE A 1 71 ? -18.819 6.627 30.084 1.00 94.31 71 PHE A C 1
ATOM 559 O O . PHE A 1 71 ? -17.853 5.889 30.279 1.00 94.31 71 PHE A O 1
ATOM 566 N N . ILE A 1 72 ? -20.044 6.355 30.527 1.00 94.69 72 ILE A N 1
ATOM 567 C CA . ILE A 1 72 ? -20.437 5.108 31.185 1.00 94.69 72 ILE A CA 1
ATOM 568 C C . ILE A 1 72 ? -21.618 4.513 30.433 1.00 94.69 72 ILE A C 1
ATOM 570 O O . ILE A 1 72 ? -22.469 5.256 29.934 1.00 94.69 72 ILE A O 1
ATOM 574 N N . LYS A 1 73 ? -21.668 3.187 30.312 1.00 94.06 73 LYS A N 1
ATOM 575 C CA . LYS A 1 73 ? -22.737 2.516 29.566 1.00 94.06 73 LYS A CA 1
ATOM 576 C C . LYS A 1 73 ? -22.972 1.098 30.078 1.00 94.06 73 LYS A C 1
ATOM 578 O O . LYS A 1 73 ? -22.052 0.447 30.565 1.00 94.06 73 LYS A O 1
ATOM 583 N N . VAL A 1 74 ? -24.203 0.625 29.916 1.00 94.06 74 VAL A N 1
ATOM 584 C CA . VAL A 1 74 ? -24.546 -0.798 29.983 1.00 94.06 74 VAL A CA 1
ATOM 585 C C . VAL A 1 74 ? -24.553 -1.345 28.558 1.00 94.06 74 VAL A C 1
ATOM 587 O O . VAL A 1 74 ? -25.267 -0.811 27.707 1.00 94.06 74 VAL A O 1
ATOM 590 N N . VAL A 1 75 ? -23.738 -2.361 28.274 1.00 93.00 75 VAL A N 1
ATOM 591 C CA . VAL A 1 75 ? -23.502 -2.862 26.911 1.00 93.00 75 VAL A CA 1
ATOM 592 C C . VAL A 1 75 ? -23.665 -4.378 26.873 1.00 93.00 75 VAL A C 1
ATOM 594 O O . VAL A 1 75 ? -23.073 -5.079 27.690 1.00 93.00 75 VAL A O 1
ATOM 597 N N . ASN A 1 76 ? -24.468 -4.874 25.930 1.00 92.19 76 ASN A N 1
ATOM 598 C CA . ASN A 1 76 ? -24.596 -6.306 25.650 1.00 92.19 76 ASN A CA 1
ATOM 599 C C . ASN A 1 76 ? -23.239 -6.874 25.195 1.00 92.19 76 ASN A C 1
ATOM 601 O O . ASN A 1 76 ? -22.495 -6.189 24.492 1.00 92.19 76 ASN A O 1
ATOM 605 N N . TYR A 1 77 ? -22.913 -8.107 25.579 1.00 89.31 77 TYR A N 1
ATOM 606 C CA . TYR A 1 77 ? -21.690 -8.780 25.130 1.00 89.31 77 TYR A CA 1
ATOM 607 C C . TYR A 1 77 ? -21.576 -8.903 23.612 1.00 89.31 77 TYR A C 1
ATOM 609 O O . TYR A 1 77 ? -20.471 -8.752 23.100 1.00 89.31 77 TYR A O 1
ATOM 617 N N . SER A 1 78 ? -22.687 -9.058 22.888 1.00 85.50 78 SER A N 1
ATOM 618 C CA . SER A 1 78 ? -22.689 -9.048 21.417 1.00 85.50 78 SER A CA 1
ATOM 619 C C . SER A 1 78 ? -22.171 -7.734 20.821 1.00 85.50 78 SER A C 1
ATOM 621 O O . SER A 1 78 ? -21.750 -7.703 19.672 1.00 85.50 78 SER A O 1
ATOM 623 N N . HIS A 1 79 ? -22.191 -6.640 21.588 1.00 87.50 79 HIS A N 1
ATOM 624 C CA . HIS A 1 79 ? -21.761 -5.311 21.148 1.00 87.50 79 HIS A CA 1
ATOM 625 C C . HIS A 1 79 ? -20.397 -4.914 21.729 1.00 87.50 79 HIS A C 1
ATOM 627 O O . HIS A 1 79 ? -20.051 -3.729 21.746 1.00 87.50 79 HIS A O 1
ATOM 633 N N . LEU A 1 80 ? -19.632 -5.878 22.245 1.00 85.69 80 LEU A N 1
ATOM 634 C CA . LEU A 1 80 ? -18.280 -5.670 22.743 1.00 85.69 80 LEU A CA 1
ATOM 635 C C . LEU A 1 80 ? -17.313 -6.586 22.000 1.00 85.69 80 LEU A C 1
ATOM 637 O O . LEU A 1 80 ? -17.490 -7.795 21.987 1.00 85.69 80 LEU A O 1
ATOM 641 N N . PHE A 1 81 ? -16.226 -6.039 21.474 1.00 83.81 81 PHE A N 1
ATOM 642 C CA . PHE A 1 81 ? -15.101 -6.828 20.991 1.00 83.81 81 PHE A CA 1
ATOM 643 C C . PHE A 1 81 ? -14.084 -6.997 22.118 1.00 83.81 81 PHE A C 1
ATOM 645 O O . PHE A 1 81 ? -13.563 -5.993 22.623 1.00 83.81 81 PHE A O 1
ATOM 652 N N . PRO A 1 82 ? -13.799 -8.227 22.563 1.00 84.00 82 PRO A N 1
ATOM 653 C CA . PRO A 1 82 ? -12.852 -8.441 23.638 1.00 84.00 82 PRO A CA 1
ATOM 654 C C . PRO A 1 82 ? -11.428 -8.165 23.157 1.00 84.00 82 PRO A C 1
ATOM 656 O O . PRO A 1 82 ? -11.056 -8.498 22.037 1.00 84.00 82 PRO A O 1
ATOM 659 N N . THR A 1 83 ? -10.598 -7.590 24.025 1.00 81.62 83 THR A N 1
ATOM 660 C CA . THR A 1 83 ? -9.173 -7.402 23.731 1.00 81.62 83 THR A CA 1
ATOM 661 C C . THR A 1 83 ? -8.313 -8.186 24.717 1.00 81.62 83 THR A C 1
ATOM 663 O O . THR A 1 83 ? -8.742 -8.518 25.825 1.00 81.62 83 THR A O 1
ATOM 666 N N . ARG A 1 84 ? -7.049 -8.439 24.354 1.00 80.06 84 ARG A N 1
ATOM 667 C CA . ARG A 1 84 ? -6.074 -9.021 25.294 1.00 80.06 84 ARG A CA 1
ATOM 668 C C . ARG A 1 84 ? -5.724 -8.083 26.457 1.00 80.06 84 ARG A C 1
ATOM 670 O O . ARG A 1 84 ? -5.186 -8.535 27.466 1.00 80.06 84 ARG A O 1
ATOM 677 N N . TYR A 1 85 ? -6.023 -6.791 26.321 1.00 83.94 85 TYR A N 1
ATOM 678 C CA . TYR A 1 85 ? -5.610 -5.757 27.256 1.00 83.94 85 TYR A CA 1
ATOM 679 C C . TYR A 1 85 ? -6.448 -5.776 28.536 1.00 83.94 85 TYR A C 1
ATOM 681 O O . TYR A 1 85 ? -7.649 -6.061 28.540 1.00 83.94 85 TYR A O 1
ATOM 689 N N . ALA A 1 86 ? -5.794 -5.435 29.640 1.00 86.75 86 ALA A N 1
ATOM 690 C CA . ALA A 1 86 ? -6.425 -5.246 30.932 1.00 86.75 86 ALA A CA 1
ATOM 691 C C . ALA A 1 86 ? -5.967 -3.920 31.535 1.00 86.75 86 ALA A C 1
ATOM 693 O O . ALA A 1 86 ? -4.830 -3.487 31.347 1.00 86.75 86 ALA A O 1
ATOM 694 N N . LEU A 1 87 ? -6.877 -3.282 32.250 1.00 85.12 87 LEU A N 1
ATOM 695 C CA . LEU A 1 87 ? -6.657 -2.070 33.006 1.00 85.12 87 LEU A CA 1
ATOM 696 C C . LEU A 1 87 ? -6.974 -2.375 34.470 1.00 85.12 87 LEU A C 1
ATOM 698 O O . LEU A 1 87 ? -8.035 -2.911 34.789 1.00 85.12 87 LEU A O 1
ATOM 702 N N . GLU A 1 88 ? -6.036 -2.052 35.355 1.00 82.25 88 GLU A N 1
ATOM 703 C CA . GLU A 1 88 ? -6.229 -2.222 36.793 1.00 82.25 88 GLU A CA 1
ATOM 704 C C . GLU A 1 88 ? -7.421 -1.392 37.269 1.00 82.25 88 GLU A C 1
ATOM 706 O O . GLU A 1 88 ? -7.519 -0.196 36.987 1.00 82.25 88 GLU A O 1
ATOM 711 N N . LEU A 1 89 ? -8.322 -2.029 38.014 1.00 75.69 89 LEU A N 1
ATOM 712 C CA . LEU A 1 89 ? -9.560 -1.409 38.481 1.00 75.69 89 LEU A CA 1
ATOM 713 C C . LEU A 1 89 ? -9.414 -0.593 39.771 1.00 75.69 89 LEU A C 1
ATOM 715 O O . LEU A 1 89 ? -10.436 -0.160 40.309 1.00 75.69 89 LEU A O 1
ATOM 719 N N . GLU A 1 90 ? -8.203 -0.387 40.292 1.00 72.38 90 GLU A N 1
ATOM 720 C CA . GLU A 1 90 ? -8.008 0.453 41.478 1.00 72.38 90 GLU A CA 1
ATOM 721 C C . GLU A 1 90 ? -8.649 1.832 41.275 1.00 72.38 90 GLU A C 1
ATOM 723 O O . GLU A 1 90 ? -8.411 2.517 40.278 1.00 72.38 90 GLU A O 1
ATOM 728 N N . GLY A 1 91 ? -9.548 2.191 42.193 1.00 72.06 91 GLY A N 1
ATOM 729 C CA . GLY A 1 91 ? -10.367 3.402 42.133 1.00 72.06 91 GLY A CA 1
ATOM 730 C C . GLY A 1 91 ? -11.574 3.346 41.186 1.00 72.06 91 GLY A C 1
ATOM 731 O O . GLY A 1 91 ? -12.518 4.090 41.413 1.00 72.06 91 GLY A O 1
ATOM 732 N N . LEU A 1 92 ? -11.595 2.474 40.168 1.00 77.12 92 LEU A N 1
ATOM 733 C CA . LEU A 1 92 ? -12.704 2.333 39.204 1.00 77.12 92 LEU A CA 1
ATOM 734 C C . LEU A 1 92 ? -13.771 1.320 39.644 1.00 77.12 92 LEU A C 1
ATOM 736 O O . LEU A 1 92 ? -14.944 1.452 39.285 1.00 77.12 92 LEU A O 1
ATOM 740 N N . LYS A 1 93 ? -13.396 0.301 40.420 1.00 79.56 93 LYS A N 1
ATOM 741 C CA . LYS A 1 93 ? -14.346 -0.692 40.937 1.00 79.56 93 LYS A CA 1
ATOM 742 C C . LYS A 1 93 ? -15.380 -0.009 41.842 1.00 79.56 93 LYS A C 1
ATOM 744 O O . LYS A 1 93 ? -15.017 0.693 42.775 1.00 79.56 93 LYS A O 1
ATOM 749 N N . GLY A 1 94 ? -16.666 -0.220 41.566 1.00 77.75 94 GLY A N 1
ATOM 750 C CA . GLY A 1 94 ? -17.760 0.365 42.353 1.00 77.75 94 GLY A CA 1
ATOM 751 C C . GLY A 1 94 ? -18.127 1.810 41.995 1.00 77.75 94 GLY A C 1
ATOM 752 O O . GLY A 1 94 ? -19.142 2.291 42.482 1.00 77.75 94 GLY A O 1
ATOM 753 N N . THR A 1 95 ? -17.383 2.477 41.102 1.00 81.81 95 THR A N 1
ATOM 754 C CA . THR A 1 95 ? -17.726 3.839 40.626 1.00 81.81 95 THR A CA 1
ATOM 755 C C . THR A 1 95 ? -19.008 3.887 39.802 1.00 81.81 95 THR A C 1
ATOM 757 O O . THR A 1 95 ? -19.655 4.926 39.709 1.00 81.81 95 THR A O 1
ATOM 760 N N . VAL A 1 96 ? -19.376 2.758 39.194 1.00 87.31 96 VAL A N 1
ATOM 761 C CA . VAL A 1 96 ? -20.597 2.606 38.406 1.00 87.31 96 VAL A CA 1
ATOM 762 C C . VAL A 1 96 ? -21.273 1.302 38.797 1.00 87.31 96 VAL A C 1
ATOM 764 O O . VAL A 1 96 ? -20.665 0.229 38.747 1.00 87.31 96 VAL A O 1
ATOM 767 N N . ALA A 1 97 ? -22.548 1.398 39.148 1.00 87.62 97 ALA A N 1
ATOM 768 C CA . ALA A 1 97 ? -23.440 0.282 39.417 1.00 87.62 97 ALA A CA 1
ATOM 769 C C . ALA A 1 97 ? -24.695 0.387 38.536 1.00 87.62 97 ALA A C 1
ATOM 771 O O . ALA A 1 97 ? -24.875 1.359 37.807 1.00 87.62 97 ALA A O 1
ATOM 772 N N . ALA A 1 98 ? -25.570 -0.621 38.591 1.00 85.75 98 ALA A N 1
ATOM 773 C CA . ALA A 1 98 ? -26.835 -0.591 37.852 1.00 85.75 98 ALA A CA 1
ATOM 774 C C . ALA A 1 98 ? -27.696 0.622 38.261 1.00 85.75 98 ALA A C 1
ATOM 776 O O . ALA A 1 98 ? -28.203 1.336 37.400 1.00 85.75 98 ALA A O 1
ATOM 777 N N . GLU A 1 99 ? -27.749 0.916 39.564 1.00 86.69 99 GLU A N 1
ATOM 778 C CA . GLU A 1 99 ? -28.490 2.051 40.133 1.00 86.69 99 GLU A CA 1
ATOM 779 C C . GLU A 1 99 ? -27.982 3.409 39.642 1.00 86.69 99 GLU A C 1
ATOM 781 O O . GLU A 1 99 ? -28.783 4.310 39.423 1.00 86.69 99 GLU A O 1
ATOM 786 N N . THR A 1 100 ? -26.680 3.531 39.347 1.00 89.62 100 THR A N 1
ATOM 787 C CA . THR A 1 100 ? -26.079 4.761 38.803 1.00 89.62 100 THR A CA 1
ATOM 788 C C . THR A 1 100 ? -26.792 5.234 37.539 1.00 89.62 100 THR A C 1
ATOM 790 O O . THR A 1 100 ? -26.780 6.419 37.230 1.00 89.62 100 THR A O 1
ATOM 793 N N . PHE A 1 101 ? -27.409 4.322 36.782 1.00 89.06 101 PHE A N 1
ATOM 794 C CA . PHE A 1 101 ? -28.128 4.667 35.567 1.00 89.06 101 PHE A CA 1
ATOM 795 C C . PHE A 1 101 ? -29.572 5.118 35.810 1.00 89.06 101 PHE A C 1
ATOM 797 O O . PHE A 1 101 ? -30.192 5.538 34.840 1.00 89.06 101 PHE A O 1
ATOM 804 N N . LYS A 1 102 ? -30.118 5.091 37.027 1.00 88.50 102 LYS A N 1
ATOM 805 C CA . LYS A 1 102 ? -31.501 5.528 37.280 1.00 88.50 102 LYS A CA 1
ATOM 806 C C . LYS A 1 102 ? -31.615 7.046 37.417 1.00 88.50 102 LYS A C 1
ATOM 808 O O . LYS A 1 102 ? -32.514 7.630 36.825 1.00 88.50 102 LYS A O 1
ATOM 813 N N . GLU A 1 103 ? -30.634 7.686 38.056 1.00 89.62 103 GLU A N 1
ATOM 814 C CA . GLU A 1 103 ? -30.654 9.128 38.333 1.00 89.62 103 GLU A CA 1
ATOM 815 C C . GLU A 1 103 ? -29.597 9.917 37.534 1.00 89.62 103 GLU A C 1
ATOM 817 O O . GLU A 1 103 ? -28.415 9.554 37.544 1.00 89.62 103 GLU A O 1
ATOM 822 N N . PRO A 1 104 ? -29.957 11.034 36.866 1.00 89.81 104 PRO A N 1
ATOM 823 C CA . PRO A 1 104 ? -28.999 11.864 36.132 1.00 89.81 104 PRO A CA 1
ATOM 824 C C . PRO A 1 104 ? -27.829 12.380 36.983 1.00 89.81 104 PRO A C 1
ATOM 826 O O . PRO A 1 104 ? -26.695 12.397 36.505 1.00 89.81 104 PRO A O 1
ATOM 829 N N . SER A 1 105 ? -28.075 12.757 38.242 1.00 91.88 105 SER A N 1
ATOM 830 C CA . SER A 1 105 ? -27.044 13.249 39.171 1.00 91.88 105 SER A CA 1
ATOM 831 C C . SER A 1 105 ? -25.968 12.195 39.443 1.00 91.88 105 SER A C 1
ATOM 833 O O . SER A 1 105 ? -24.777 12.471 39.302 1.00 91.88 105 SER A O 1
ATOM 835 N N . GLN A 1 106 ? -26.380 10.953 39.711 1.00 91.94 106 GLN A N 1
ATOM 836 C CA . GLN A 1 106 ? -25.471 9.829 39.941 1.00 91.94 106 GLN A CA 1
ATOM 837 C C . GLN A 1 106 ? -24.629 9.508 38.702 1.00 91.94 106 GLN A C 1
ATOM 839 O O . GLN A 1 106 ? -23.436 9.220 38.821 1.00 91.94 106 GLN A O 1
ATOM 844 N N . ARG A 1 107 ? -25.217 9.599 37.498 1.00 90.38 107 ARG A N 1
ATOM 845 C CA . ARG A 1 107 ? -24.467 9.440 36.240 1.00 90.38 107 ARG A CA 1
ATOM 846 C C . ARG A 1 107 ? -23.374 10.498 36.105 1.00 90.38 107 ARG A C 1
ATOM 848 O O . ARG A 1 107 ? -22.264 10.169 35.686 1.00 90.38 107 ARG A O 1
ATOM 855 N N . GLU A 1 108 ? -23.678 11.754 36.420 1.00 91.44 108 GLU A N 1
ATOM 856 C CA . GLU A 1 108 ? -22.713 12.851 36.314 1.00 91.44 108 GLU A CA 1
ATOM 857 C C . GLU A 1 108 ? -21.598 12.748 37.358 1.00 91.44 108 GLU A C 1
ATOM 859 O O . GLU A 1 108 ? -20.430 12.956 37.024 1.00 91.44 108 GLU A O 1
ATOM 864 N N . ASP A 1 109 ? -21.909 12.343 38.587 1.00 91.94 109 ASP A N 1
ATOM 865 C CA . ASP A 1 109 ? -20.896 12.166 39.629 1.00 91.94 109 ASP A CA 1
ATOM 866 C C . ASP A 1 109 ? -19.970 10.979 39.340 1.00 91.94 109 ASP A C 1
ATOM 868 O O . ASP A 1 109 ? -18.745 11.120 39.423 1.00 91.94 109 ASP A O 1
ATOM 872 N N . ALA A 1 110 ? -20.514 9.858 38.854 1.00 92.50 110 ALA A N 1
ATOM 873 C CA . ALA A 1 110 ? -19.710 8.735 38.378 1.00 92.50 110 ALA A CA 1
ATOM 874 C C . ALA A 1 110 ? -18.779 9.145 37.222 1.00 92.50 110 ALA A C 1
ATOM 876 O O . ALA A 1 110 ? -17.589 8.817 37.226 1.00 92.50 110 ALA A O 1
ATOM 877 N N . LYS A 1 111 ? -19.273 9.927 36.247 1.00 93.12 111 LYS A N 1
ATOM 878 C CA . LYS A 1 111 ? -18.434 10.460 35.158 1.00 93.12 111 LYS A CA 1
ATOM 879 C C . LYS A 1 111 ? -17.337 11.389 35.675 1.00 93.12 111 LYS A C 1
ATOM 881 O O . LYS A 1 111 ? -16.220 11.301 35.172 1.00 93.12 111 LYS A O 1
ATOM 886 N N . LYS A 1 112 ? -17.608 12.264 36.653 1.00 92.94 112 LYS A N 1
ATOM 887 C CA . LYS A 1 112 ? -16.582 13.135 37.263 1.00 92.94 112 LYS A CA 1
ATOM 888 C C . LYS A 1 112 ? -15.495 12.314 37.954 1.00 92.94 112 LYS A C 1
ATOM 890 O O . LYS A 1 112 ? -14.313 12.603 37.769 1.00 92.94 112 LYS A O 1
ATOM 895 N N . GLN A 1 113 ? -15.878 11.277 38.698 1.00 91.62 113 GLN A N 1
ATOM 896 C CA . GLN A 1 113 ? -14.929 10.394 39.371 1.00 91.62 113 GLN A CA 1
ATOM 897 C C . GLN A 1 113 ? -14.071 9.620 38.362 1.00 91.62 113 GLN A C 1
ATOM 899 O O . GLN A 1 113 ? -12.845 9.641 38.454 1.00 91.62 113 GLN A O 1
ATOM 904 N N . ILE A 1 114 ? -14.694 9.014 37.346 1.00 92.25 114 ILE A N 1
ATOM 905 C CA . ILE A 1 114 ? -13.982 8.320 36.263 1.00 92.25 114 ILE A CA 1
ATOM 906 C C . ILE A 1 114 ? -13.056 9.276 35.517 1.00 92.25 114 ILE A C 1
ATOM 908 O O . ILE A 1 114 ? -11.926 8.910 35.207 1.00 92.25 114 ILE A O 1
ATOM 912 N N . LYS A 1 115 ? -13.509 10.504 35.241 1.00 93.00 115 LYS A N 1
ATOM 913 C CA . LYS A 1 115 ? -12.695 11.522 34.574 1.00 93.00 115 LYS A CA 1
ATOM 914 C C . LYS A 1 115 ? -11.404 11.757 35.344 1.00 93.00 115 LYS A C 1
ATOM 916 O O . LYS A 1 115 ? -10.339 11.649 34.751 1.00 93.00 115 LYS A O 1
ATOM 921 N N . LYS A 1 116 ? -11.511 12.021 36.649 1.00 91.00 116 LYS A N 1
ATOM 922 C CA . LYS A 1 116 ? -10.354 12.249 37.516 1.00 91.00 116 LYS A CA 1
ATOM 923 C C . LYS A 1 116 ? -9.399 11.053 37.486 1.00 91.00 116 LYS A C 1
ATOM 925 O O . LYS A 1 116 ? -8.226 11.226 37.198 1.00 91.00 116 LYS A O 1
ATOM 930 N N . LEU A 1 117 ? -9.916 9.835 37.661 1.00 90.25 117 LEU A N 1
ATOM 931 C CA . LEU A 1 117 ? -9.106 8.609 37.645 1.00 90.25 117 LEU A CA 1
ATOM 932 C C . LEU A 1 117 ? -8.374 8.388 36.313 1.00 90.25 117 LEU A C 1
ATOM 934 O O . LEU A 1 117 ? -7.222 7.958 36.295 1.00 90.25 117 LEU A O 1
ATOM 938 N N . LEU A 1 118 ? -9.038 8.664 35.190 1.00 89.50 118 LEU A N 1
ATOM 939 C CA . LEU A 1 118 ? -8.444 8.532 33.862 1.00 89.50 118 LEU A CA 1
ATOM 940 C C . LEU A 1 118 ? -7.417 9.638 33.577 1.00 89.50 118 LEU A C 1
ATOM 942 O O . LEU A 1 118 ? -6.380 9.342 32.988 1.00 89.50 118 LEU A O 1
ATOM 946 N N . GLU A 1 119 ? -7.668 10.877 34.006 1.00 90.06 119 GLU A N 1
ATOM 947 C CA . GLU A 1 119 ? -6.711 11.989 33.893 1.00 90.06 119 GLU A CA 1
ATOM 948 C C . GLU A 1 119 ? -5.472 11.748 34.766 1.00 90.06 119 GLU A C 1
ATOM 950 O O . GLU A 1 119 ? -4.356 11.889 34.268 1.00 90.06 119 GLU A O 1
ATOM 955 N N . ASP A 1 120 ? -5.647 11.284 36.007 1.00 88.44 120 ASP A N 1
ATOM 956 C CA . ASP A 1 120 ? -4.553 10.926 36.918 1.00 88.44 120 ASP A CA 1
ATOM 957 C C . ASP A 1 120 ? -3.717 9.770 36.344 1.00 88.44 120 ASP A C 1
ATOM 959 O O . ASP A 1 120 ? -2.484 9.816 36.343 1.00 88.44 120 ASP A O 1
ATOM 963 N N . ARG A 1 121 ? -4.371 8.747 35.772 1.00 87.62 121 ARG A N 1
ATOM 964 C CA . ARG A 1 121 ? -3.688 7.624 35.110 1.00 87.62 121 ARG A CA 1
ATOM 965 C C . ARG A 1 121 ? -2.898 8.080 33.879 1.00 87.62 121 ARG A C 1
ATOM 967 O O . ARG A 1 121 ? -1.756 7.649 33.704 1.00 87.62 121 ARG A O 1
ATOM 974 N N . TYR A 1 122 ? -3.481 8.952 33.052 1.00 85.06 122 TYR A N 1
ATOM 975 C CA . TYR A 1 122 ? -2.814 9.528 31.882 1.00 85.06 122 TYR A CA 1
ATOM 976 C C . TYR A 1 122 ? -1.608 10.386 32.284 1.00 85.06 122 TYR A C 1
ATOM 978 O O . TYR A 1 122 ? -0.520 10.206 31.736 1.00 85.06 122 TYR A O 1
ATOM 986 N N . ALA A 1 123 ? -1.776 11.268 33.274 1.00 83.81 123 ALA A N 1
ATOM 987 C CA . ALA A 1 123 ? -0.716 12.127 33.799 1.00 83.81 123 ALA A CA 1
ATOM 988 C C . ALA A 1 123 ? 0.424 11.317 34.434 1.00 83.81 123 ALA A C 1
ATOM 990 O O . ALA A 1 123 ? 1.592 11.624 34.210 1.00 83.81 123 ALA A O 1
ATOM 991 N N . GLY A 1 124 ? 0.095 10.233 35.143 1.00 84.31 124 GLY A N 1
ATOM 992 C CA . GLY A 1 124 ? 1.069 9.284 35.686 1.00 84.31 124 GLY A CA 1
ATOM 993 C C . GLY A 1 124 ? 1.743 8.395 34.634 1.00 84.31 124 GLY A C 1
ATOM 994 O O . GLY A 1 124 ? 2.564 7.554 34.987 1.00 84.31 124 GLY A O 1
ATOM 995 N N . GLY A 1 125 ? 1.389 8.524 33.349 1.00 80.06 125 GLY A N 1
ATOM 996 C CA . GLY A 1 125 ? 1.978 7.747 32.258 1.00 80.06 125 GLY A CA 1
ATOM 997 C C . GLY A 1 125 ? 1.644 6.252 32.287 1.00 80.06 125 GLY A C 1
ATOM 998 O O . GLY A 1 125 ? 2.287 5.478 31.577 1.00 80.06 125 GLY A O 1
ATOM 999 N N . LYS A 1 126 ? 0.646 5.833 33.073 1.00 81.25 126 LYS A N 1
ATOM 1000 C CA . LYS A 1 126 ? 0.215 4.435 33.195 1.00 81.25 126 LYS A CA 1
ATOM 1001 C C . LYS A 1 126 ? -0.740 4.074 32.056 1.00 81.25 126 LYS A C 1
ATOM 1003 O O . LYS A 1 126 ? -1.623 4.851 31.705 1.00 81.25 126 LYS A O 1
ATOM 1008 N N . ASN A 1 127 ? -0.584 2.878 31.480 1.00 82.19 127 ASN A N 1
ATOM 1009 C CA . ASN A 1 127 ? -1.435 2.368 30.392 1.00 82.19 127 ASN A CA 1
ATOM 1010 C C . ASN A 1 127 ? -1.628 3.378 29.245 1.00 82.19 127 ASN A C 1
ATOM 1012 O O . ASN A 1 127 ? -2.749 3.554 28.770 1.00 82.19 127 ASN A O 1
ATOM 1016 N N . LYS A 1 128 ? -0.550 4.044 28.789 1.00 80.50 128 LYS A N 1
ATOM 1017 C CA . LYS A 1 128 ? -0.609 5.058 27.711 1.00 80.50 128 LYS A CA 1
ATOM 1018 C C . LYS A 1 128 ? -1.419 4.572 26.506 1.00 80.50 128 LYS A C 1
ATOM 1020 O O . LYS A 1 128 ? -2.195 5.341 25.946 1.00 80.50 128 LYS A O 1
ATOM 1025 N N . TRP A 1 129 ? -1.318 3.281 26.190 1.00 79.00 129 TRP A N 1
ATOM 1026 C CA . TRP A 1 129 ? -2.066 2.599 25.137 1.00 79.00 129 TRP A CA 1
ATOM 1027 C C . TRP A 1 129 ? -3.592 2.756 25.227 1.00 79.00 129 TRP A C 1
ATOM 1029 O O . TRP A 1 129 ? -4.271 2.790 24.199 1.00 79.00 129 TRP A O 1
ATOM 1039 N N . PHE A 1 130 ? -4.170 2.896 26.425 1.00 81.81 130 PHE A N 1
ATOM 1040 C CA . PHE A 1 130 ? -5.615 3.070 26.608 1.00 81.81 130 PHE A CA 1
ATOM 1041 C C . PHE A 1 130 ? -6.089 4.427 26.078 1.00 81.81 130 PHE A C 1
ATOM 1043 O O . PHE A 1 130 ? -7.202 4.524 25.566 1.00 81.81 130 PHE A O 1
ATOM 1050 N N . PHE A 1 131 ? -5.209 5.429 26.073 1.00 80.19 131 PHE A N 1
ATOM 1051 C CA . PHE A 1 131 ? -5.495 6.811 25.682 1.00 80.19 131 PHE A CA 1
ATOM 1052 C C . PHE A 1 131 ? -5.153 7.139 24.221 1.00 80.19 131 PHE A C 1
ATOM 1054 O O . PHE A 1 131 ? -5.324 8.278 23.801 1.00 80.19 131 PHE A O 1
ATOM 1061 N N . GLN A 1 132 ? -4.672 6.162 23.452 1.00 74.88 132 GLN A N 1
ATOM 1062 C CA . GLN A 1 132 ? -4.302 6.339 22.043 1.00 74.88 132 GLN A CA 1
ATOM 1063 C C . GLN A 1 132 ? -5.417 5.862 21.100 1.00 74.88 132 GLN A C 1
ATOM 1065 O O . GLN A 1 132 ? -6.227 5.037 21.499 1.00 74.88 132 GLN A O 1
ATOM 1070 N N . PRO A 1 133 ? -5.510 6.318 19.852 1.00 67.94 133 PRO A N 1
ATOM 1071 C CA . PRO A 1 133 ? -6.440 5.732 18.884 1.00 67.94 133 PRO A CA 1
ATOM 1072 C C . PRO A 1 133 ? -6.152 4.243 18.575 1.00 67.94 133 PRO A C 1
ATOM 1074 O O . PRO A 1 133 ? -5.066 3.735 18.879 1.00 67.94 133 PRO A O 1
ATOM 1077 N N . LEU A 1 134 ? -7.134 3.539 18.000 1.00 74.69 134 LEU A N 1
ATOM 1078 C CA . LEU A 1 134 ? -6.978 2.161 17.508 1.00 74.69 134 LEU A CA 1
ATOM 1079 C C . LEU A 1 134 ? -6.118 2.136 16.234 1.00 74.69 134 LEU A C 1
ATOM 1081 O O . LEU A 1 134 ? -5.855 3.183 15.666 1.00 74.69 134 LEU A O 1
ATOM 1085 N N . ARG A 1 135 ? -5.644 0.982 15.768 1.00 82.88 135 ARG A N 1
ATOM 1086 C CA . ARG A 1 135 ? -5.135 0.828 14.388 1.00 82.88 135 ARG A CA 1
ATOM 1087 C C . ARG A 1 135 ? -5.429 -0.547 13.856 1.00 82.88 135 ARG A C 1
ATOM 1089 O O . ARG A 1 135 ? -5.453 -1.484 14.647 1.00 82.88 135 ARG A O 1
ATOM 1096 N N . VAL A 1 136 ? -5.592 -0.661 12.548 1.00 89.38 136 VAL A N 1
ATOM 1097 C CA . VAL A 1 136 ? -5.714 -1.950 11.867 1.00 89.38 136 VAL A CA 1
ATOM 1098 C C . VAL A 1 136 ? -4.381 -2.284 11.206 1.00 89.38 136 VAL A C 1
ATOM 1100 O O . VAL A 1 136 ? -3.722 -1.412 10.646 1.00 89.38 136 VAL A O 1
ATOM 1103 N N . LYS A 1 137 ? -3.956 -3.544 11.307 1.00 92.69 137 LYS A N 1
ATOM 1104 C CA . LYS A 1 137 ? -2.753 -4.053 10.641 1.00 92.69 137 LYS A CA 1
ATOM 1105 C C . LYS A 1 137 ? -3.077 -5.358 9.916 1.00 92.69 137 LYS A C 1
ATOM 1107 O O . LYS A 1 137 ? -3.388 -6.342 10.584 1.00 92.69 137 LYS A O 1
ATOM 1112 N N . GLY A 1 138 ? -2.978 -5.334 8.582 1.00 93.19 138 GLY A N 1
ATOM 1113 C CA . GLY A 1 138 ? -2.814 -6.523 7.729 1.00 93.19 138 GLY A CA 1
ATOM 1114 C C . GLY A 1 138 ? -1.382 -7.060 7.850 1.00 93.19 138 GLY A C 1
ATOM 1115 O O . GLY A 1 138 ? -0.913 -7.269 8.965 1.00 93.19 138 GLY A O 1
ATOM 1116 N N . GLY A 1 139 ? -0.633 -7.153 6.746 1.00 91.56 139 GLY A N 1
ATOM 1117 C CA . GLY A 1 139 ? 0.812 -7.465 6.796 1.00 91.56 139 GLY A CA 1
ATOM 1118 C C . GLY A 1 139 ? 1.671 -6.351 7.425 1.00 91.56 139 GLY A C 1
ATOM 1119 O O . GLY A 1 139 ? 2.658 -6.603 8.109 1.00 91.56 139 GLY A O 1
ATOM 1120 N N . GLY A 1 140 ? 1.229 -5.091 7.319 1.00 90.81 140 GLY A N 1
ATOM 1121 C CA . GLY A 1 140 ? 1.882 -3.939 7.957 1.00 90.81 140 GLY A CA 1
ATOM 1122 C C . GLY A 1 140 ? 3.179 -3.486 7.288 1.00 90.81 140 GLY A C 1
ATOM 1123 O O . GLY A 1 140 ? 4.118 -3.149 8.000 1.00 90.81 140 GLY A O 1
ATOM 1124 N N . HIS A 1 141 ? 3.170 -3.468 5.952 1.00 92.50 141 HIS A N 1
ATOM 1125 C CA . HIS A 1 141 ? 4.261 -3.040 5.067 1.00 92.50 141 HIS A CA 1
ATOM 1126 C C . HIS A 1 141 ? 4.309 -1.515 4.821 1.00 92.50 141 HIS A C 1
ATOM 1128 O O . HIS A 1 141 ? 5.293 -0.987 4.324 1.00 92.50 141 HIS A O 1
ATOM 1134 N N . THR A 1 142 ? 3.244 -0.774 5.156 1.00 91.12 142 THR A N 1
ATOM 1135 C CA . THR A 1 142 ? 3.249 0.695 5.025 1.00 91.12 142 THR A CA 1
ATOM 1136 C C . THR A 1 142 ? 4.220 1.331 6.019 1.00 91.12 142 THR A C 1
ATOM 1138 O O . THR A 1 142 ? 4.186 1.016 7.213 1.00 91.12 142 THR A O 1
ATOM 1141 N N . ALA A 1 143 ? 5.028 2.264 5.521 1.00 90.25 143 ALA A N 1
ATOM 1142 C CA . ALA A 1 143 ? 6.005 3.016 6.299 1.00 90.25 143 ALA A CA 1
ATOM 1143 C C . ALA A 1 143 ? 5.423 4.306 6.920 1.00 90.25 143 ALA A C 1
ATOM 1145 O O . ALA A 1 143 ? 6.045 4.940 7.773 1.00 90.25 143 ALA A O 1
ATOM 1146 N N . ASN A 1 144 ? 4.181 4.666 6.567 1.00 93.94 144 ASN A N 1
ATOM 1147 C CA . ASN A 1 144 ? 3.532 5.874 7.068 1.00 93.94 144 ASN A CA 1
ATOM 1148 C C . ASN A 1 144 ? 3.272 5.798 8.590 1.00 93.94 144 ASN A C 1
ATOM 1150 O O . ASN A 1 144 ? 2.565 4.891 9.066 1.00 93.94 144 ASN A O 1
ATOM 1154 N N . PRO A 1 145 ? 3.792 6.755 9.391 1.00 90.19 145 PRO A N 1
ATOM 1155 C CA . PRO A 1 145 ? 3.687 6.730 10.840 1.00 90.19 145 PRO A CA 1
ATOM 1156 C C . PRO A 1 145 ? 2.247 6.638 11.320 1.00 90.19 145 PRO A C 1
ATOM 1158 O O . PRO A 1 145 ? 1.401 7.506 11.097 1.00 90.19 145 PRO A O 1
ATOM 1161 N N . GLY A 1 146 ? 1.966 5.575 12.065 1.00 86.31 146 GLY A N 1
ATOM 1162 C CA . GLY A 1 146 ? 0.651 5.379 12.637 1.00 86.31 146 GLY A CA 1
ATOM 1163 C C . GLY A 1 146 ? -0.414 4.955 11.630 1.00 86.31 146 GLY A C 1
ATOM 1164 O O . GLY A 1 146 ? -1.585 5.112 11.954 1.00 86.31 146 GLY A O 1
ATOM 1165 N N . PHE A 1 147 ? -0.073 4.434 10.449 1.00 90.38 147 PHE A N 1
ATOM 1166 C CA . PHE A 1 147 ? -1.064 3.812 9.564 1.00 90.38 147 PHE A CA 1
ATOM 1167 C C . PHE A 1 147 ? -1.342 2.374 10.005 1.00 90.38 147 PHE A C 1
ATOM 1169 O O . PHE A 1 147 ? -2.461 2.059 10.400 1.00 90.38 147 PHE A O 1
ATOM 1176 N N . SER A 1 148 ? -0.304 1.537 10.054 1.00 88.06 148 SER A N 1
ATOM 1177 C CA . SER A 1 148 ? -0.406 0.119 10.430 1.00 88.06 148 SER A CA 1
ATOM 1178 C C . SER A 1 148 ? 0.159 -0.203 11.820 1.00 88.06 148 SER A C 1
ATOM 1180 O O . SER A 1 148 ? 0.269 -1.368 12.196 1.00 88.06 148 SER A O 1
ATOM 1182 N N . SER A 1 149 ? 0.513 0.803 12.623 1.00 85.88 149 SER A N 1
ATOM 1183 C CA . SER A 1 149 ? 1.140 0.623 13.940 1.00 85.88 149 SER A CA 1
ATOM 1184 C C . SER A 1 149 ? 0.611 1.620 14.970 1.00 85.88 149 SER A C 1
ATOM 1186 O O . SER A 1 149 ? 0.223 2.740 14.648 1.00 85.88 149 SER A O 1
ATOM 1188 N N . THR A 1 150 ? 0.550 1.223 16.243 1.00 82.00 150 THR A N 1
ATOM 1189 C CA . THR A 1 150 ? 0.126 2.126 17.321 1.00 82.00 150 THR A CA 1
ATOM 1190 C C . THR A 1 150 ? 0.717 1.727 18.661 1.00 82.00 150 THR A C 1
ATOM 1192 O O . THR A 1 150 ? 0.742 0.539 18.981 1.00 82.00 150 THR A O 1
ATOM 1195 N N . PRO A 1 151 ? 1.090 2.701 19.511 1.00 73.19 151 PRO A N 1
ATOM 1196 C CA . PRO A 1 151 ? 1.315 2.440 20.930 1.00 73.19 151 PRO A CA 1
ATOM 1197 C C . PRO A 1 151 ? 0.006 2.122 21.676 1.00 73.19 151 PRO A C 1
ATOM 1199 O O . PRO A 1 151 ? 0.038 1.904 22.880 1.00 73.19 151 PRO A O 1
ATOM 1202 N N . GLY A 1 152 ? -1.146 2.185 20.999 1.00 76.31 152 GLY A N 1
ATOM 1203 C CA . GLY A 1 152 ? -2.492 1.914 21.485 1.00 76.31 152 GLY A CA 1
ATOM 1204 C C . GLY A 1 152 ? -2.918 0.450 21.421 1.00 76.31 152 GLY A C 1
ATOM 1205 O O . GLY A 1 152 ? -2.160 -0.467 21.727 1.00 76.31 152 GLY A O 1
ATOM 1206 N N . VAL A 1 153 ? -4.186 0.245 21.064 1.00 74.94 153 VAL A N 1
ATOM 1207 C CA . VAL A 1 153 ? -4.729 -1.089 20.787 1.00 74.94 153 VAL A CA 1
ATOM 1208 C C . VAL A 1 153 ? -4.728 -1.285 19.277 1.00 74.94 153 VAL A C 1
ATOM 1210 O O . VAL A 1 153 ? -5.255 -0.451 18.544 1.00 74.94 153 VAL A O 1
ATOM 1213 N N . GLN A 1 154 ? -4.132 -2.383 18.834 1.00 84.56 154 GLN A N 1
ATOM 1214 C CA . GLN A 1 154 ? -4.055 -2.762 17.431 1.00 84.56 154 GLN A CA 1
ATOM 1215 C C . GLN A 1 154 ? -5.027 -3.913 17.158 1.00 84.56 154 GLN A C 1
ATOM 1217 O O . GLN A 1 154 ? -5.041 -4.904 17.891 1.00 84.56 154 GLN A O 1
ATOM 1222 N N . ILE A 1 155 ? -5.835 -3.771 16.113 1.00 86.06 155 ILE A N 1
ATOM 1223 C CA . ILE A 1 155 ? -6.599 -4.842 15.482 1.00 86.06 155 ILE A CA 1
ATOM 1224 C C . ILE A 1 155 ? -5.638 -5.502 14.492 1.00 86.06 155 ILE A C 1
ATOM 1226 O O . ILE A 1 155 ? -5.421 -5.007 13.387 1.00 86.06 155 ILE A O 1
ATOM 1230 N N . ALA A 1 156 ? -4.974 -6.560 14.948 1.00 89.69 156 ALA A N 1
ATOM 1231 C CA . ALA A 1 156 ? -4.076 -7.347 14.117 1.00 89.69 156 ALA A CA 1
ATOM 1232 C C . ALA A 1 156 ? -4.887 -8.397 13.355 1.00 89.69 156 ALA A C 1
ATOM 1234 O O . ALA A 1 156 ? -5.581 -9.205 13.975 1.00 89.69 156 ALA A O 1
ATOM 1235 N N . MET A 1 157 ? -4.774 -8.388 12.030 1.00 91.56 157 MET A N 1
ATOM 1236 C CA . MET A 1 157 ? -5.529 -9.272 11.143 1.00 91.56 157 MET A CA 1
ATOM 1237 C C . MET A 1 157 ? -4.834 -10.619 10.916 1.00 91.56 157 MET A C 1
ATOM 1239 O O . MET A 1 157 ? -5.374 -11.447 10.207 1.00 91.56 157 MET A O 1
ATOM 1243 N N . ALA A 1 158 ? -3.682 -10.877 11.543 1.00 88.81 158 ALA A N 1
ATOM 1244 C CA . ALA A 1 158 ? -2.803 -12.025 11.275 1.00 88.81 158 ALA A CA 1
ATOM 1245 C C . ALA A 1 158 ? -3.424 -13.433 11.437 1.00 88.81 158 ALA A C 1
ATOM 1247 O O . ALA A 1 158 ? -2.748 -14.410 11.166 1.00 88.81 158 ALA A O 1
ATOM 1248 N N . ARG A 1 159 ? -4.669 -13.556 11.921 1.00 89.31 159 ARG A N 1
ATOM 1249 C CA . ARG A 1 159 ? -5.426 -14.827 11.981 1.00 89.31 159 ARG A CA 1
ATOM 1250 C C . ARG A 1 159 ? -6.528 -14.940 10.924 1.00 89.31 159 ARG A C 1
ATOM 1252 O O . ARG A 1 159 ? -7.285 -15.900 10.929 1.00 89.31 159 ARG A O 1
ATOM 1259 N N . PHE A 1 160 ? -6.675 -13.929 10.078 1.00 94.69 160 PHE A N 1
ATOM 1260 C CA . PHE A 1 160 ? -7.419 -14.025 8.830 1.00 94.69 160 PHE A CA 1
ATOM 1261 C C . PHE A 1 160 ? -6.428 -14.518 7.775 1.00 94.69 160 PHE A C 1
ATOM 1263 O O . PHE A 1 160 ? -6.016 -13.755 6.907 1.00 94.69 160 PHE A O 1
ATOM 1270 N N . ASP A 1 161 ? -5.978 -15.760 7.945 1.00 95.56 161 ASP A N 1
ATOM 1271 C CA . ASP A 1 161 ? -4.891 -16.420 7.211 1.00 95.56 161 ASP A CA 1
ATOM 1272 C C . ASP A 1 161 ? -5.394 -17.542 6.281 1.00 95.56 161 ASP A C 1
ATOM 1274 O O . ASP A 1 161 ? -4.618 -18.329 5.749 1.00 95.56 161 ASP A O 1
ATOM 1278 N N . GLY A 1 162 ? -6.711 -17.622 6.068 1.00 95.88 162 GLY A N 1
ATOM 1279 C CA . GLY A 1 162 ? -7.316 -18.613 5.184 1.00 95.88 162 GLY A CA 1
ATOM 1280 C C . GLY A 1 162 ? -7.141 -18.275 3.703 1.00 95.88 162 GLY A C 1
ATOM 1281 O O . GLY A 1 162 ? -7.322 -17.125 3.300 1.00 95.88 162 GLY A O 1
ATOM 1282 N N . VAL A 1 163 ? -6.870 -19.303 2.897 1.00 98.62 163 VAL A N 1
ATOM 1283 C CA . VAL A 1 163 ? -6.957 -19.273 1.431 1.00 98.62 163 VAL A CA 1
ATOM 1284 C C . VAL A 1 163 ? -7.857 -20.422 0.984 1.00 98.62 163 VAL A C 1
ATOM 1286 O O . VAL A 1 163 ? -7.658 -21.563 1.399 1.00 98.62 163 VAL A O 1
ATOM 1289 N N . ALA A 1 164 ? -8.856 -20.126 0.157 1.00 98.50 164 ALA A N 1
ATOM 1290 C CA . ALA A 1 164 ? -9.742 -21.122 -0.434 1.00 98.50 164 ALA A CA 1
ATOM 1291 C C . ALA A 1 164 ? -9.899 -20.859 -1.933 1.00 98.50 164 ALA A C 1
ATOM 1293 O O . ALA A 1 164 ? -10.319 -19.774 -2.328 1.00 98.50 164 ALA A O 1
ATOM 1294 N N . TYR A 1 165 ? -9.573 -21.851 -2.760 1.00 98.75 165 TYR A N 1
ATOM 1295 C CA . TYR A 1 165 ? -9.735 -21.783 -4.210 1.00 98.75 165 TYR A CA 1
ATOM 1296 C C . TYR A 1 165 ? -11.026 -22.483 -4.651 1.00 98.75 165 TYR A C 1
ATOM 1298 O O . TYR A 1 165 ? -11.279 -23.631 -4.284 1.00 98.75 165 TYR A O 1
ATOM 1306 N N . ASP A 1 166 ? -11.828 -21.789 -5.456 1.00 98.62 166 ASP A N 1
ATOM 1307 C CA . ASP A 1 166 ? -13.001 -22.322 -6.142 1.00 98.62 166 ASP A CA 1
ATOM 1308 C C . ASP A 1 166 ? -12.675 -22.512 -7.629 1.00 98.62 166 ASP A C 1
ATOM 1310 O O . ASP A 1 166 ? -12.575 -21.549 -8.396 1.00 98.62 166 ASP A O 1
ATOM 1314 N N . ALA A 1 167 ? -12.520 -23.773 -8.038 1.00 98.31 167 ALA A N 1
ATOM 1315 C CA . ALA A 1 167 ? -12.204 -24.139 -9.415 1.00 98.31 167 ALA A CA 1
ATOM 1316 C C . ALA A 1 167 ? -13.365 -23.914 -10.396 1.00 98.31 167 ALA A C 1
ATOM 1318 O O . ALA A 1 167 ? -13.123 -23.707 -11.582 1.00 98.31 167 ALA A O 1
ATOM 1319 N N . ALA A 1 168 ? -14.616 -23.947 -9.928 1.00 98.19 168 ALA A N 1
ATOM 1320 C CA . ALA A 1 168 ? -15.776 -23.726 -10.787 1.00 98.19 168 ALA A CA 1
ATOM 1321 C C . ALA A 1 168 ? -15.954 -22.235 -11.096 1.00 98.19 168 ALA A C 1
ATOM 1323 O O . ALA A 1 168 ? -16.235 -21.870 -12.236 1.00 98.19 168 ALA A O 1
ATOM 1324 N N . ALA A 1 169 ? -15.759 -21.378 -10.091 1.00 97.81 169 ALA A N 1
ATOM 1325 C CA . ALA A 1 169 ? -15.829 -19.927 -10.245 1.00 97.81 169 ALA A CA 1
ATOM 1326 C C . ALA A 1 169 ? -14.518 -19.301 -10.756 1.00 97.81 169 ALA A C 1
ATOM 1328 O O . ALA A 1 169 ? -14.519 -18.145 -11.178 1.00 97.81 169 ALA A O 1
ATOM 1329 N N . MET A 1 170 ? -13.404 -20.046 -10.726 1.00 98.44 170 MET A N 1
ATOM 1330 C CA . MET A 1 170 ? -12.051 -19.530 -10.965 1.00 98.44 170 MET A CA 1
ATOM 1331 C C . MET A 1 170 ? -11.737 -18.336 -10.057 1.00 98.44 170 MET A C 1
ATOM 1333 O O . MET A 1 170 ? -11.255 -17.299 -10.504 1.00 98.44 170 MET A O 1
ATOM 1337 N N . THR A 1 171 ? -12.016 -18.473 -8.763 1.00 98.81 171 THR A N 1
ATOM 1338 C CA . THR A 1 171 ? -11.766 -17.417 -7.772 1.00 98.81 171 THR A CA 1
ATOM 1339 C C . THR A 1 171 ? -11.030 -17.947 -6.556 1.00 98.81 171 THR A C 1
ATOM 1341 O O . THR A 1 171 ? -11.215 -19.098 -6.170 1.00 98.81 171 THR A O 1
ATOM 1344 N N . ALA A 1 172 ? -10.242 -17.090 -5.915 1.00 98.81 172 ALA A N 1
ATOM 1345 C CA . ALA A 1 172 ? -9.609 -17.375 -4.635 1.00 98.81 172 ALA A CA 1
ATOM 1346 C C . ALA A 1 172 ? -10.137 -16.425 -3.555 1.00 98.81 172 ALA A C 1
ATOM 1348 O O . ALA A 1 172 ? -10.078 -15.204 -3.710 1.00 98.81 172 ALA A O 1
ATOM 1349 N N . THR A 1 173 ? -10.624 -16.987 -2.452 1.00 98.81 173 THR A N 1
ATOM 1350 C CA . THR A 1 173 ? -10.980 -16.249 -1.239 1.00 98.81 173 THR A CA 1
ATOM 1351 C C . THR A 1 173 ? -9.779 -16.219 -0.307 1.00 98.81 173 THR A C 1
ATOM 1353 O O . THR A 1 173 ? -9.282 -17.265 0.104 1.00 98.81 173 THR A O 1
ATOM 1356 N N . ILE A 1 174 ? -9.304 -15.018 0.009 1.00 98.81 174 ILE A N 1
ATOM 1357 C CA . ILE A 1 174 ? -8.025 -14.758 0.668 1.00 98.81 174 ILE A CA 1
ATOM 1358 C C . ILE A 1 174 ? -8.262 -13.897 1.906 1.00 98.81 174 ILE A C 1
ATOM 1360 O O . ILE A 1 174 ? -8.885 -12.835 1.842 1.00 98.81 174 ILE A O 1
ATOM 1364 N N . GLY A 1 175 ? -7.745 -14.339 3.047 1.00 98.38 175 GLY A N 1
ATOM 1365 C CA . GLY A 1 175 ? -7.818 -13.609 4.303 1.00 98.38 175 GLY A CA 1
ATOM 1366 C C . GLY A 1 175 ? -6.968 -12.331 4.315 1.00 98.38 175 GLY A C 1
ATOM 1367 O O . GLY A 1 175 ? -5.842 -12.280 3.825 1.00 98.38 175 GLY A O 1
ATOM 1368 N N . ALA A 1 176 ? -7.496 -11.275 4.936 1.00 97.44 176 ALA A N 1
ATOM 1369 C CA . ALA A 1 176 ? -6.857 -9.956 5.002 1.00 97.44 176 ALA A CA 1
ATOM 1370 C C . ALA A 1 176 ? -5.554 -9.903 5.836 1.00 97.44 176 ALA A C 1
ATOM 1372 O O . ALA A 1 176 ? -4.869 -8.874 5.861 1.00 97.44 176 ALA A O 1
ATOM 1373 N N . GLY A 1 177 ? -5.241 -10.975 6.569 1.00 95.88 177 GLY A N 1
ATOM 1374 C CA . GLY A 1 177 ? -4.050 -11.106 7.406 1.00 95.88 177 GLY A CA 1
ATOM 1375 C C . GLY A 1 177 ? -2.800 -11.577 6.675 1.00 95.88 177 GLY A C 1
ATOM 1376 O O . GLY A 1 177 ? -1.715 -11.444 7.238 1.00 95.88 177 GLY A O 1
ATOM 1377 N N . LEU A 1 178 ? -2.957 -12.106 5.463 1.00 97.88 178 LEU A N 1
ATOM 1378 C CA . LEU A 1 178 ? -1.885 -12.736 4.701 1.00 97.88 178 LEU A CA 1
ATOM 1379 C C . LEU A 1 178 ? -0.909 -11.721 4.105 1.00 97.88 178 LEU A C 1
ATOM 1381 O O . LEU A 1 178 ? -1.244 -10.549 3.872 1.00 97.88 178 LEU A O 1
ATOM 1385 N N . ILE A 1 179 ? 0.295 -12.210 3.826 1.00 97.56 179 ILE A N 1
ATOM 1386 C CA . ILE A 1 179 ? 1.203 -11.627 2.836 1.00 97.56 179 ILE A CA 1
ATOM 1387 C C . ILE A 1 179 ? 1.069 -12.389 1.514 1.00 97.56 179 ILE A C 1
ATOM 1389 O O . ILE A 1 179 ? 0.532 -13.496 1.486 1.00 97.56 179 ILE A O 1
ATOM 1393 N N . TRP A 1 180 ? 1.512 -11.791 0.411 1.00 98.06 180 TRP A N 1
ATOM 1394 C CA . TRP A 1 180 ? 1.354 -12.394 -0.917 1.00 98.06 180 TRP A CA 1
ATOM 1395 C C . TRP A 1 180 ? 2.099 -13.721 -1.088 1.00 98.06 180 TRP A C 1
ATOM 1397 O O . TRP A 1 180 ? 1.597 -14.600 -1.780 1.00 98.06 180 TRP A O 1
ATOM 1407 N N . ASP A 1 181 ? 3.215 -13.906 -0.387 1.00 96.56 181 ASP A N 1
ATOM 1408 C CA . ASP A 1 181 ? 3.985 -15.150 -0.330 1.00 96.56 181 ASP A CA 1
ATOM 1409 C C . ASP A 1 181 ? 3.093 -16.351 0.017 1.00 96.56 181 ASP A C 1
ATOM 1411 O O . ASP A 1 181 ? 3.064 -17.351 -0.701 1.00 96.56 181 ASP A O 1
ATOM 1415 N N . ASP A 1 182 ? 2.316 -16.219 1.096 1.00 97.94 182 ASP A N 1
ATOM 1416 C CA . ASP A 1 182 ? 1.438 -17.272 1.605 1.00 97.94 182 ASP A CA 1
ATOM 1417 C C . ASP A 1 182 ? 0.305 -17.576 0.616 1.00 97.94 182 ASP A C 1
ATOM 1419 O O . ASP A 1 182 ? -0.112 -18.725 0.462 1.00 97.94 182 ASP A O 1
ATOM 1423 N N . VAL A 1 183 ? -0.191 -16.544 -0.076 1.00 98.69 183 VAL A N 1
ATOM 1424 C CA . VAL A 1 183 ? -1.239 -16.682 -1.094 1.00 98.69 183 VAL A CA 1
ATOM 1425 C C . VAL A 1 183 ? -0.718 -17.481 -2.280 1.00 98.69 183 VAL A C 1
ATOM 1427 O O . VAL A 1 183 ? -1.362 -18.445 -2.693 1.00 98.69 183 VAL A O 1
ATOM 1430 N N . TYR A 1 184 ? 0.452 -17.120 -2.806 1.00 98.62 184 TYR A N 1
ATOM 1431 C CA . TYR A 1 184 ? 1.057 -17.829 -3.931 1.00 98.62 184 TYR A CA 1
ATOM 1432 C C . TYR A 1 184 ? 1.384 -19.276 -3.559 1.00 98.62 184 TYR A C 1
ATOM 1434 O O . TYR A 1 184 ? 1.036 -20.185 -4.308 1.00 98.62 184 TYR A O 1
ATOM 1442 N N . ALA A 1 185 ? 1.942 -19.509 -2.368 1.00 98.50 185 ALA A N 1
ATOM 1443 C CA . ALA A 1 185 ? 2.214 -20.854 -1.865 1.00 98.50 185 ALA A CA 1
ATOM 1444 C C . ALA A 1 185 ? 0.950 -21.721 -1.760 1.00 98.50 185 ALA A C 1
ATOM 1446 O O . ALA A 1 185 ? 0.990 -22.914 -2.061 1.00 98.50 185 ALA A O 1
ATOM 1447 N N . ALA A 1 186 ? -0.177 -21.135 -1.349 1.00 98.62 186 ALA A N 1
ATOM 1448 C CA . ALA A 1 186 ? -1.442 -21.850 -1.230 1.00 98.62 186 ALA A CA 1
ATOM 1449 C C . ALA A 1 186 ? -2.103 -22.147 -2.588 1.00 98.62 186 ALA A C 1
ATOM 1451 O O . ALA A 1 186 ? -2.804 -23.150 -2.711 1.00 98.62 186 ALA A O 1
ATOM 1452 N N . LEU A 1 187 ? -1.902 -21.295 -3.598 1.00 98.75 187 LEU A N 1
ATOM 1453 C CA . LEU A 1 187 ? -2.522 -21.440 -4.921 1.00 98.75 187 LEU A CA 1
ATOM 1454 C C . LEU A 1 187 ? -1.680 -22.256 -5.911 1.00 98.75 187 LEU A C 1
ATOM 1456 O O . LEU A 1 187 ? -2.250 -22.918 -6.779 1.00 98.75 187 LEU A O 1
ATOM 1460 N N . GLU A 1 188 ? -0.354 -22.279 -5.754 1.00 98.06 188 GLU A N 1
ATOM 1461 C CA . GLU A 1 188 ? 0.564 -23.003 -6.643 1.00 98.06 188 GLU A CA 1
ATOM 1462 C C . GLU A 1 188 ? 0.182 -24.490 -6.846 1.00 98.06 188 GLU A C 1
ATOM 1464 O O . GLU A 1 188 ? 0.129 -24.925 -8.001 1.00 98.06 188 GLU A O 1
ATOM 1469 N N . PRO A 1 189 ? -0.203 -25.275 -5.811 1.00 98.19 189 PRO A N 1
ATOM 1470 C CA . PRO A 1 189 ? -0.636 -26.668 -5.986 1.00 98.19 189 PRO A CA 1
ATOM 1471 C C . PRO A 1 189 ? -1.896 -26.846 -6.844 1.00 98.19 189 PRO A C 1
ATOM 1473 O O . PRO A 1 189 ? -2.164 -27.947 -7.326 1.00 98.19 189 PRO A O 1
ATOM 1476 N N . HIS A 1 190 ? -2.684 -25.785 -7.019 1.00 98.38 190 HIS A N 1
ATOM 1477 C CA . HIS A 1 190 ? -3.893 -25.777 -7.837 1.00 98.38 190 HIS A CA 1
ATOM 1478 C C . HIS A 1 190 ? -3.629 -25.350 -9.290 1.00 98.38 190 HIS A C 1
ATOM 1480 O O . HIS A 1 190 ? -4.561 -25.359 -10.093 1.00 98.38 190 HIS A O 1
ATOM 1486 N N . GLY A 1 191 ? -2.386 -24.994 -9.646 1.00 98.38 191 GLY A N 1
ATOM 1487 C CA . GLY A 1 191 ? -2.028 -24.548 -10.997 1.00 98.38 191 GLY A CA 1
ATOM 1488 C C . GLY A 1 191 ? -2.671 -23.214 -11.383 1.00 98.38 191 GLY A C 1
ATOM 1489 O O . GLY A 1 191 ? -2.939 -22.969 -12.561 1.00 98.38 191 GLY A O 1
ATOM 1490 N N . VAL A 1 192 ? -2.967 -22.372 -10.392 1.00 98.81 192 VAL A N 1
ATOM 1491 C CA . VAL A 1 192 ? -3.556 -21.044 -10.580 1.00 98.81 192 VAL A CA 1
ATOM 1492 C C . VAL A 1 192 ? -2.810 -19.996 -9.769 1.00 98.81 192 VAL A C 1
ATOM 1494 O O . VAL A 1 192 ? -2.088 -20.312 -8.827 1.00 98.81 192 VAL A O 1
ATOM 1497 N N . ASN A 1 193 ? -3.014 -18.737 -10.130 1.00 98.44 193 ASN A N 1
ATOM 1498 C CA . ASN A 1 193 ? -2.496 -17.583 -9.418 1.00 98.44 193 ASN A CA 1
ATOM 1499 C C . ASN A 1 193 ? -3.502 -16.423 -9.448 1.00 98.44 193 ASN A C 1
ATOM 1501 O O . ASN A 1 193 ? -4.529 -16.486 -10.126 1.00 98.44 193 ASN A O 1
ATOM 1505 N N . VAL A 1 194 ? -3.213 -15.364 -8.701 1.00 98.62 194 VAL A N 1
ATOM 1506 C CA . VAL A 1 194 ? -3.987 -14.120 -8.641 1.00 98.62 194 VAL A CA 1
ATOM 1507 C C . VAL A 1 194 ? -3.063 -12.929 -8.884 1.00 98.62 194 VAL A C 1
ATOM 1509 O O . VAL A 1 194 ? -1.859 -13.008 -8.657 1.00 98.62 194 VAL A O 1
ATOM 1512 N N . VAL A 1 195 ? -3.629 -11.801 -9.313 1.00 98.31 195 VAL A N 1
ATOM 1513 C CA . VAL A 1 195 ? -2.875 -10.545 -9.434 1.00 98.31 195 VAL A CA 1
ATOM 1514 C C . VAL A 1 195 ? -2.565 -10.036 -8.026 1.00 98.31 195 VAL A C 1
ATOM 1516 O O . VAL A 1 195 ? -3.486 -9.737 -7.269 1.00 98.31 195 VAL A O 1
ATOM 1519 N N . GLY A 1 196 ? -1.283 -9.976 -7.665 1.00 98.00 196 GLY A N 1
ATOM 1520 C CA . GLY A 1 196 ? -0.831 -9.626 -6.316 1.00 98.00 196 GLY A CA 1
ATOM 1521 C C . GLY A 1 196 ? 0.533 -8.929 -6.278 1.00 98.00 196 GLY A C 1
ATOM 1522 O O . GLY A 1 196 ? 1.055 -8.489 -7.304 1.00 98.00 196 GLY A O 1
ATOM 1523 N N . GLY A 1 197 ? 1.113 -8.808 -5.079 1.00 96.12 197 GLY A N 1
ATOM 1524 C CA . GLY A 1 197 ? 2.391 -8.129 -4.842 1.00 96.12 197 GLY A CA 1
ATOM 1525 C C . GLY A 1 197 ? 3.597 -8.811 -5.496 1.00 96.12 197 GLY A C 1
ATOM 1526 O O . GLY A 1 197 ? 3.621 -10.028 -5.668 1.00 96.12 197 GLY A O 1
ATOM 1527 N N . ARG A 1 198 ? 4.600 -8.002 -5.851 1.00 94.56 198 ARG A N 1
ATOM 1528 C CA . ARG A 1 198 ? 5.817 -8.427 -6.572 1.00 94.56 198 ARG A CA 1
ATOM 1529 C C . ARG A 1 198 ? 6.968 -8.848 -5.662 1.00 94.56 198 ARG A C 1
ATOM 1531 O O . ARG A 1 198 ? 7.810 -9.628 -6.083 1.00 94.56 198 ARG A O 1
ATOM 1538 N N . VAL A 1 199 ? 6.990 -8.329 -4.436 1.00 89.56 199 VAL A N 1
ATOM 1539 C CA . VAL A 1 199 ? 8.058 -8.554 -3.456 1.00 89.56 199 VAL A CA 1
ATOM 1540 C C . VAL A 1 199 ? 7.493 -9.203 -2.198 1.00 89.56 199 VAL A C 1
ATOM 1542 O O . VAL A 1 199 ? 6.337 -8.973 -1.821 1.00 89.56 199 VAL A O 1
ATOM 1545 N N . THR A 1 200 ? 8.315 -10.028 -1.562 1.00 92.44 200 THR A N 1
ATOM 1546 C CA . THR A 1 200 ? 7.971 -10.760 -0.336 1.00 92.44 200 THR A CA 1
ATOM 1547 C C . THR A 1 200 ? 7.614 -9.824 0.828 1.00 92.44 200 THR A C 1
ATOM 1549 O O . THR A 1 200 ? 8.116 -8.706 0.949 1.00 92.44 200 THR A O 1
ATOM 1552 N N . GLY A 1 201 ? 6.708 -10.273 1.702 1.00 91.50 201 GLY A N 1
ATOM 1553 C CA . GLY A 1 201 ? 6.342 -9.569 2.938 1.00 91.50 201 GLY A CA 1
ATOM 1554 C C . GLY A 1 201 ? 5.265 -8.488 2.779 1.00 91.50 201 GLY A C 1
ATOM 1555 O O . GLY A 1 201 ? 4.789 -7.925 3.774 1.00 91.50 201 GLY A O 1
ATOM 1556 N N . VAL A 1 202 ? 4.816 -8.212 1.552 1.00 95.25 202 VAL A N 1
ATOM 1557 C CA . VAL A 1 202 ? 3.730 -7.260 1.284 1.00 95.25 202 VAL A CA 1
ATOM 1558 C C . VAL A 1 202 ? 2.388 -7.855 1.711 1.00 95.25 202 VAL A C 1
ATOM 1560 O O . VAL A 1 202 ? 1.966 -8.908 1.240 1.00 95.25 202 VAL A O 1
ATOM 1563 N N . GLY A 1 203 ? 1.679 -7.153 2.598 1.00 97.19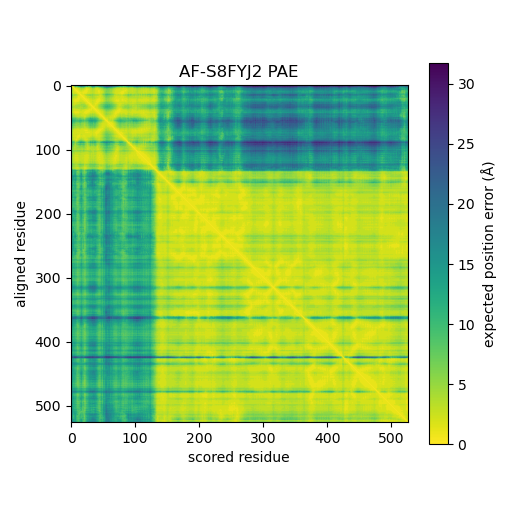 203 GLY A N 1
ATOM 1564 C CA . GLY A 1 203 ? 0.370 -7.581 3.098 1.00 97.19 203 GLY A CA 1
ATOM 1565 C C . GLY A 1 203 ? -0.765 -7.398 2.088 1.00 97.19 203 GLY A C 1
ATOM 1566 O O . GLY A 1 203 ? -0.938 -6.296 1.564 1.00 97.19 203 GLY A O 1
ATOM 1567 N N . VAL A 1 204 ? -1.614 -8.419 1.935 1.00 98.38 204 VAL A N 1
ATOM 1568 C CA . VAL A 1 204 ? -2.740 -8.462 0.980 1.00 98.38 204 VAL A CA 1
ATOM 1569 C C . VAL A 1 204 ? -3.674 -7.261 1.133 1.00 98.38 204 VAL A C 1
ATOM 1571 O O . VAL A 1 204 ? -3.989 -6.589 0.152 1.00 98.38 204 VAL A O 1
ATOM 1574 N N . ALA A 1 205 ? -4.104 -6.957 2.362 1.00 96.94 205 ALA A N 1
ATOM 1575 C CA . ALA A 1 205 ? -5.184 -5.996 2.580 1.00 96.94 205 ALA A CA 1
ATOM 1576 C C . ALA A 1 205 ? -4.829 -4.555 2.192 1.00 96.94 205 ALA A C 1
ATOM 1578 O O . ALA A 1 205 ? -5.578 -3.914 1.464 1.00 96.94 205 ALA A O 1
ATOM 1579 N N . GLY A 1 206 ? -3.700 -4.037 2.684 1.00 96.25 206 GLY A N 1
ATOM 1580 C CA . GLY A 1 206 ? -3.289 -2.659 2.399 1.00 96.25 206 GLY A CA 1
ATOM 1581 C C . GLY A 1 206 ? -2.954 -2.468 0.923 1.00 96.25 206 GLY A C 1
ATOM 1582 O O . GLY A 1 206 ? -3.443 -1.530 0.305 1.00 96.25 206 GLY A O 1
ATOM 1583 N N . PHE A 1 207 ? -2.200 -3.414 0.358 1.00 98.06 207 PHE A N 1
ATOM 1584 C CA . PHE A 1 207 ? -1.829 -3.411 -1.051 1.00 98.06 207 PHE A CA 1
ATOM 1585 C C . PHE A 1 207 ? -3.063 -3.413 -1.959 1.00 98.06 207 PHE A C 1
ATOM 1587 O O . PHE A 1 207 ? -3.203 -2.527 -2.800 1.00 98.06 207 PHE A O 1
ATOM 1594 N N . THR A 1 208 ? -3.998 -4.341 -1.721 1.00 98.38 208 THR A N 1
ATOM 1595 C CA . THR A 1 208 ? -5.232 -4.444 -2.506 1.00 98.38 208 THR A CA 1
ATOM 1596 C C . THR A 1 208 ? -6.086 -3.198 -2.335 1.00 98.38 208 THR A C 1
ATOM 1598 O O . THR A 1 208 ? -6.445 -2.582 -3.319 1.00 98.38 208 THR A O 1
ATOM 1601 N N . LEU A 1 209 ? -6.383 -2.744 -1.115 1.00 97.81 209 LEU A N 1
ATOM 1602 C CA . LEU A 1 209 ? -7.295 -1.606 -0.928 1.00 97.81 209 LEU A CA 1
ATOM 1603 C C . LEU A 1 209 ? -6.752 -0.259 -1.440 1.00 97.81 209 LEU A C 1
ATOM 1605 O O . LEU A 1 209 ? -7.527 0.693 -1.503 1.00 97.81 209 LEU A O 1
ATOM 1609 N N . GLY A 1 210 ? -5.464 -0.178 -1.789 1.00 97.00 210 GLY A N 1
ATOM 1610 C CA . GLY A 1 210 ? -4.840 0.992 -2.410 1.00 97.00 210 GLY A CA 1
ATOM 1611 C C . GLY A 1 210 ? -4.654 0.913 -3.929 1.00 97.00 210 GLY A C 1
ATOM 1612 O O . GLY A 1 210 ? -4.254 1.909 -4.519 1.00 97.00 210 GLY A O 1
ATOM 1613 N N . GLY A 1 211 ? -4.923 -0.231 -4.569 1.00 96.44 211 GLY A N 1
ATOM 1614 C CA . GLY A 1 211 ? -4.735 -0.432 -6.013 1.00 96.44 211 GLY A CA 1
ATOM 1615 C C . GLY A 1 211 ? -4.028 -1.749 -6.335 1.00 96.44 211 GLY A C 1
ATOM 1616 O O . GLY A 1 211 ? -4.660 -2.716 -6.759 1.00 96.44 211 GLY A O 1
ATOM 1617 N N . GLY A 1 212 ? -2.718 -1.788 -6.098 1.00 96.88 212 GLY A N 1
ATOM 1618 C CA . GLY A 1 212 ? -1.893 -2.989 -6.213 1.00 96.88 212 GLY A CA 1
ATOM 1619 C C . GLY A 1 212 ? -1.351 -3.235 -7.621 1.00 96.88 212 GLY A C 1
ATOM 1620 O O . GLY A 1 212 ? -1.989 -3.930 -8.412 1.00 96.88 212 GLY A O 1
ATOM 1621 N N . TYR A 1 213 ? -0.158 -2.704 -7.900 1.00 97.25 213 TYR A N 1
ATOM 1622 C CA . TYR A 1 213 ? 0.629 -3.003 -9.099 1.00 97.25 213 TYR A CA 1
ATOM 1623 C C . TYR A 1 213 ? 1.322 -4.365 -8.999 1.00 97.25 213 TYR A C 1
ATOM 1625 O O . TYR A 1 213 ? 1.951 -4.678 -7.986 1.00 97.25 213 TYR A O 1
ATOM 1633 N N . SER A 1 214 ? 1.219 -5.160 -10.060 1.00 97.44 214 SER A N 1
ATOM 1634 C CA . SER A 1 214 ? 1.699 -6.538 -10.130 1.00 97.44 214 SER A CA 1
ATOM 1635 C C . SER A 1 214 ? 2.557 -6.765 -11.372 1.00 97.44 214 SER A C 1
ATOM 1637 O O . SER A 1 214 ? 2.427 -6.039 -12.355 1.00 97.44 214 SER A O 1
ATOM 1639 N N . PHE A 1 215 ? 3.350 -7.838 -11.372 1.00 97.81 215 PHE A N 1
ATOM 1640 C CA . PHE A 1 215 ? 3.977 -8.359 -12.592 1.00 97.81 215 PHE A CA 1
ATOM 1641 C C . PHE A 1 215 ? 2.947 -8.719 -13.673 1.00 97.81 215 PHE A C 1
ATOM 1643 O O . PHE A 1 215 ? 3.244 -8.687 -14.856 1.00 97.81 215 PHE A O 1
ATOM 1650 N N . MET A 1 216 ? 1.709 -9.025 -13.277 1.00 97.62 216 MET A N 1
ATOM 1651 C CA . MET A 1 216 ? 0.645 -9.423 -14.200 1.00 97.62 216 MET A CA 1
ATOM 1652 C C . MET A 1 216 ? -0.286 -8.255 -14.573 1.00 97.62 216 MET A C 1
ATOM 1654 O O . MET A 1 216 ? -1.340 -8.468 -15.179 1.00 97.62 216 MET A O 1
ATOM 1658 N N . SER A 1 217 ? 0.058 -7.012 -14.205 1.00 97.50 217 SER A N 1
ATOM 1659 C CA . SER A 1 217 ? -0.843 -5.871 -14.404 1.00 97.50 217 SER A CA 1
ATOM 1660 C C . SER A 1 217 ? -1.067 -5.505 -15.867 1.00 97.50 217 SER A C 1
ATOM 1662 O O . SER A 1 217 ? -2.173 -5.099 -16.217 1.00 97.50 217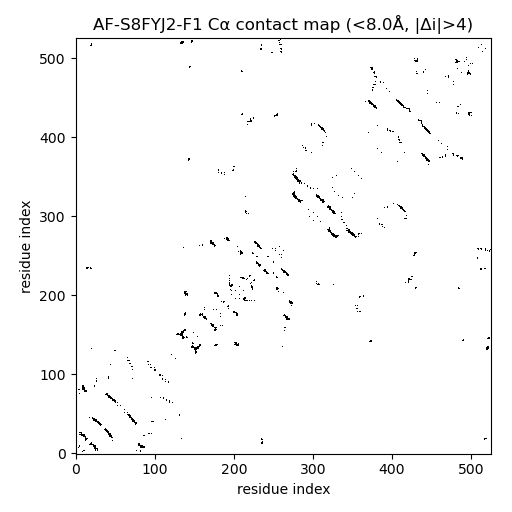 SER A O 1
ATOM 1664 N N . ASN A 1 218 ? -0.084 -5.739 -16.737 1.00 97.44 218 ASN A N 1
ATOM 1665 C CA . ASN A 1 218 ? -0.248 -5.569 -18.183 1.00 97.44 218 ASN A CA 1
ATOM 1666 C C . ASN A 1 218 ? -1.213 -6.599 -18.809 1.00 97.44 218 ASN A C 1
ATOM 1668 O O . ASN A 1 218 ? -1.736 -6.359 -19.894 1.00 97.44 218 ASN A O 1
ATOM 1672 N N . GLN A 1 219 ? -1.458 -7.738 -18.149 1.00 97.69 219 GLN A N 1
ATOM 1673 C CA . GLN A 1 219 ? -2.385 -8.774 -18.624 1.00 97.69 219 GLN A CA 1
ATOM 1674 C C . GLN A 1 219 ? -3.801 -8.605 -18.069 1.00 97.69 219 GLN A C 1
ATOM 1676 O O . GLN A 1 219 ? -4.776 -8.898 -18.765 1.00 97.69 219 GLN A O 1
ATOM 1681 N N . TYR A 1 220 ? -3.917 -8.185 -16.807 1.00 97.31 220 TYR A N 1
ATOM 1682 C CA . TYR A 1 220 ? -5.166 -8.302 -16.046 1.00 97.31 220 TYR A CA 1
ATOM 1683 C C . TYR A 1 220 ? -5.552 -7.039 -15.259 1.00 97.31 220 TYR A C 1
ATOM 1685 O O . TYR A 1 220 ? -6.575 -7.042 -14.572 1.00 97.31 220 TYR A O 1
ATOM 1693 N N . GLY A 1 221 ? -4.775 -5.957 -15.362 1.00 96.25 221 GLY A N 1
ATOM 1694 C CA . GLY A 1 221 ? -4.990 -4.709 -14.630 1.00 96.25 221 GLY A CA 1
ATOM 1695 C C . GLY A 1 221 ? -4.429 -4.715 -13.208 1.00 96.25 221 GLY A C 1
ATOM 1696 O O . GLY A 1 221 ? -3.601 -5.540 -12.820 1.00 96.25 221 GLY A O 1
ATOM 1697 N N . LEU A 1 222 ? -4.868 -3.757 -12.397 1.00 97.44 222 LEU A N 1
ATOM 1698 C CA . LEU A 1 222 ? -4.457 -3.675 -10.998 1.00 97.44 222 LEU A CA 1
ATOM 1699 C C . LEU A 1 222 ? -5.060 -4.820 -10.178 1.00 97.44 222 LEU A C 1
ATOM 1701 O O . LEU A 1 222 ? -6.075 -5.412 -10.533 1.00 97.44 222 LEU A O 1
ATOM 1705 N N . THR A 1 223 ? -4.516 -5.080 -8.997 1.00 98.12 223 THR A N 1
ATOM 1706 C CA . THR A 1 223 ? -5.078 -6.096 -8.092 1.00 98.12 223 THR A CA 1
ATOM 1707 C C . THR A 1 223 ? -6.541 -5.804 -7.759 1.00 98.12 223 THR A C 1
ATOM 1709 O O . THR A 1 223 ? -7.385 -6.697 -7.853 1.00 98.12 223 THR A O 1
ATOM 1712 N N . ILE A 1 224 ? -6.882 -4.535 -7.486 1.00 96.75 224 ILE A N 1
ATOM 1713 C CA . ILE A 1 224 ? -8.276 -4.097 -7.286 1.00 96.75 224 ILE A CA 1
ATOM 1714 C C . ILE A 1 224 ? -9.197 -4.446 -8.448 1.00 96.75 224 ILE A C 1
ATOM 1716 O O . ILE A 1 224 ? -10.390 -4.660 -8.236 1.00 96.75 224 ILE A O 1
ATOM 1720 N N . ASP A 1 225 ? -8.676 -4.489 -9.669 1.00 97.31 225 ASP A N 1
ATOM 1721 C CA . ASP A 1 225 ? -9.447 -4.703 -10.889 1.00 97.31 225 ASP A CA 1
ATOM 1722 C C . ASP A 1 225 ? -9.969 -6.135 -10.972 1.00 97.31 225 ASP A C 1
ATOM 1724 O O . ASP A 1 225 ? -11.053 -6.369 -11.503 1.00 97.31 225 ASP A O 1
ATOM 1728 N N . THR A 1 226 ? -9.263 -7.054 -10.319 1.00 97.62 226 THR A N 1
ATOM 1729 C CA . THR A 1 226 ? -9.589 -8.480 -10.255 1.00 97.62 226 THR A CA 1
ATOM 1730 C C . THR A 1 226 ? -10.460 -8.872 -9.061 1.00 97.62 226 THR A C 1
ATOM 1732 O O . THR A 1 226 ? -10.906 -10.018 -8.979 1.00 97.62 226 THR A O 1
ATOM 1735 N N . VAL A 1 227 ? -10.738 -7.945 -8.135 1.00 98.06 227 VAL A N 1
ATOM 1736 C CA . VAL A 1 227 ? -11.604 -8.221 -6.980 1.00 98.06 227 VAL A CA 1
ATOM 1737 C C . VAL A 1 227 ? -13.0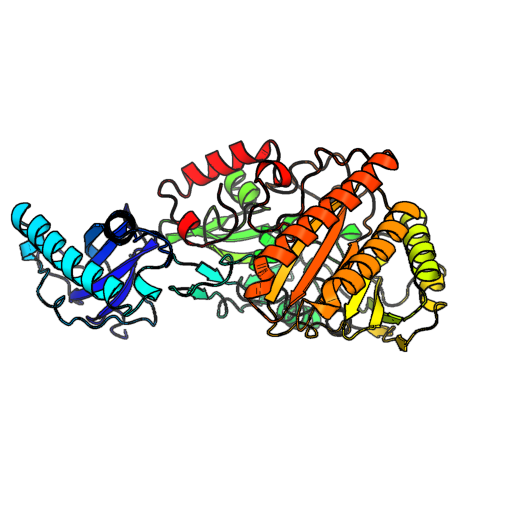43 -8.453 -7.438 1.00 98.06 227 VAL A C 1
ATOM 1739 O O . VAL A 1 227 ? -13.608 -7.651 -8.181 1.00 98.06 227 VAL A O 1
ATOM 1742 N N . ARG A 1 228 ? -13.648 -9.534 -6.942 1.00 98.00 228 ARG A N 1
ATOM 1743 C CA . ARG A 1 228 ? -15.054 -9.913 -7.149 1.00 98.00 228 ARG A CA 1
ATOM 1744 C C . ARG A 1 228 ? -15.930 -9.636 -5.931 1.00 98.00 228 ARG A C 1
ATOM 1746 O O . ARG A 1 228 ? -17.102 -9.311 -6.092 1.00 98.00 228 ARG A O 1
ATOM 1753 N N . ALA A 1 229 ? -15.371 -9.744 -4.726 1.00 98.50 229 ALA A N 1
ATOM 1754 C CA . ALA A 1 229 ? -16.097 -9.474 -3.490 1.00 98.50 229 ALA A CA 1
ATOM 1755 C C . ALA A 1 229 ? -15.168 -9.094 -2.330 1.00 98.50 229 ALA A C 1
ATOM 1757 O O . ALA A 1 229 ? -13.998 -9.489 -2.299 1.00 98.50 229 ALA A O 1
ATOM 1758 N N . PHE A 1 230 ? -15.724 -8.386 -1.349 1.00 98.75 230 PHE A N 1
ATOM 1759 C CA . PHE A 1 230 ? -15.101 -8.127 -0.053 1.00 98.75 230 PHE A CA 1
ATOM 1760 C C . PHE A 1 230 ? -16.008 -8.628 1.071 1.00 98.75 230 PHE A C 1
ATOM 1762 O O . PHE A 1 230 ? -17.160 -8.208 1.165 1.00 98.75 230 PHE A O 1
ATOM 1769 N N . GLU A 1 231 ? -15.480 -9.434 1.990 1.00 98.56 231 GLU A N 1
ATOM 1770 C CA . GLU A 1 231 ? -16.112 -9.586 3.302 1.00 98.56 231 GLU A CA 1
ATOM 1771 C C . GLU A 1 231 ? -15.706 -8.381 4.159 1.00 98.56 231 GLU A C 1
ATOM 1773 O O . GLU A 1 231 ? -14.523 -8.169 4.440 1.00 98.56 231 GLU A O 1
ATOM 1778 N N . LEU A 1 232 ? -16.683 -7.560 4.537 1.00 97.25 232 LEU A N 1
ATOM 1779 C CA . LEU A 1 232 ? -16.484 -6.287 5.219 1.00 97.25 232 LEU A CA 1
ATOM 1780 C C . LEU A 1 232 ? -17.163 -6.288 6.586 1.00 97.25 232 LEU A C 1
ATOM 1782 O O . LEU A 1 232 ? -18.356 -6.564 6.709 1.00 97.25 232 LEU A O 1
ATOM 1786 N N . VAL A 1 233 ? -16.424 -5.860 7.608 1.00 91.56 233 VAL A N 1
ATOM 1787 C CA . VAL A 1 233 ? -16.987 -5.456 8.898 1.00 91.56 233 VAL A CA 1
ATOM 1788 C C . VAL A 1 233 ? -17.209 -3.946 8.893 1.00 91.56 233 VAL A C 1
ATOM 1790 O O . VAL A 1 233 ? -16.254 -3.165 8.933 1.00 91.56 233 VAL A O 1
ATOM 1793 N N . LEU A 1 234 ? -18.474 -3.531 8.863 1.00 86.50 234 LEU A N 1
ATOM 1794 C CA . LEU A 1 234 ? -18.873 -2.125 8.926 1.00 86.50 234 LEU A CA 1
ATOM 1795 C C . LEU A 1 234 ? -18.579 -1.508 10.310 1.00 86.50 234 LEU A C 1
ATOM 1797 O O . LEU A 1 234 ? -18.495 -2.227 11.310 1.00 86.50 234 LEU A O 1
ATOM 1801 N N . PRO A 1 235 ? -18.506 -0.168 10.424 1.00 79.25 235 PRO A N 1
ATOM 1802 C CA . PRO A 1 235 ? -18.314 0.548 11.694 1.00 79.25 235 PRO A CA 1
ATOM 1803 C C . PRO A 1 235 ? -19.305 0.195 12.808 1.00 79.25 235 PRO A C 1
ATOM 1805 O O . PRO A 1 235 ? -18.983 0.288 13.993 1.00 79.25 235 PRO A O 1
ATOM 1808 N N . ASN A 1 236 ? -20.514 -0.222 12.429 1.00 73.06 236 ASN A N 1
ATOM 1809 C CA . ASN A 1 236 ? -21.559 -0.687 13.340 1.00 73.06 236 ASN A CA 1
ATOM 1810 C C . ASN A 1 236 ? -21.440 -2.188 13.698 1.00 73.06 236 ASN A C 1
ATOM 1812 O O . ASN A 1 236 ? -22.357 -2.759 14.289 1.00 73.06 236 ASN A O 1
ATOM 1816 N N . GLY A 1 237 ? -20.352 -2.851 13.304 1.00 70.69 237 GLY A N 1
ATOM 1817 C CA . GLY A 1 237 ? -20.082 -4.265 13.562 1.00 70.69 237 GLY A CA 1
ATOM 1818 C C . GLY A 1 237 ? -20.850 -5.255 12.68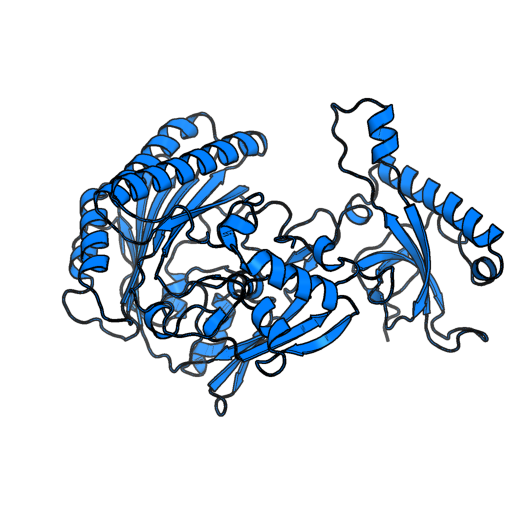2 1.00 70.69 237 GLY A C 1
ATOM 1819 O O . GLY A 1 237 ? -20.720 -6.456 12.903 1.00 70.69 237 GLY A O 1
ATOM 1820 N N . THR A 1 238 ? -21.646 -4.793 11.714 1.00 81.31 238 THR A N 1
ATOM 1821 C CA . THR A 1 238 ? -22.316 -5.679 10.749 1.00 81.31 238 THR A CA 1
ATOM 1822 C C . THR A 1 238 ? -21.278 -6.284 9.813 1.00 81.31 238 THR A C 1
ATOM 1824 O O . THR A 1 238 ? -20.477 -5.550 9.236 1.00 81.31 238 THR A O 1
ATOM 1827 N N . VAL A 1 239 ? -21.306 -7.606 9.658 1.00 90.56 239 VAL A N 1
ATOM 1828 C CA . VAL A 1 239 ? -20.520 -8.317 8.644 1.00 90.56 239 VAL A CA 1
ATOM 1829 C C . VAL A 1 239 ? -21.368 -8.417 7.384 1.00 90.56 239 VAL A C 1
ATOM 1831 O O . VAL A 1 239 ? -22.514 -8.860 7.456 1.00 90.56 239 VAL A O 1
ATOM 1834 N N . THR A 1 240 ? -20.827 -7.988 6.251 1.00 94.31 240 THR A N 1
ATOM 1835 C CA . THR A 1 240 ? -21.515 -8.035 4.961 1.00 94.31 240 THR A CA 1
ATOM 1836 C C . THR A 1 240 ? -20.564 -8.480 3.863 1.00 94.31 240 THR A C 1
ATOM 1838 O O . THR A 1 240 ? -19.370 -8.190 3.917 1.00 94.31 240 THR A O 1
ATOM 1841 N N . ASN A 1 241 ? -21.100 -9.168 2.860 1.00 98.19 241 ASN A N 1
ATOM 1842 C CA . ASN A 1 241 ? -20.385 -9.450 1.625 1.00 98.19 241 ASN A CA 1
ATOM 1843 C C . ASN A 1 241 ? -20.712 -8.337 0.625 1.00 98.19 241 ASN A C 1
ATOM 1845 O O . ASN A 1 241 ? -21.882 -8.131 0.323 1.00 98.19 241 ASN A O 1
ATOM 1849 N N . VAL A 1 242 ? -19.702 -7.600 0.172 1.00 98.50 242 VAL A N 1
ATOM 1850 C CA . VAL A 1 242 ? -19.836 -6.471 -0.756 1.00 98.50 242 VAL A CA 1
ATOM 1851 C C . VAL A 1 242 ? -19.397 -6.927 -2.136 1.00 98.50 242 VAL A C 1
ATOM 1853 O O . VAL A 1 242 ? -18.251 -7.348 -2.303 1.00 98.50 242 VAL A O 1
ATOM 1856 N N . THR A 1 243 ? -20.280 -6.818 -3.123 1.00 97.62 243 THR A N 1
ATOM 1857 C CA . THR A 1 243 ? -19.990 -7.174 -4.523 1.00 97.62 243 THR A CA 1
ATOM 1858 C C . THR A 1 243 ? -20.363 -6.027 -5.460 1.00 97.62 243 THR A C 1
ATOM 1860 O O . THR A 1 243 ? -20.757 -4.955 -5.006 1.00 97.62 243 THR A O 1
ATOM 1863 N N . GLU A 1 244 ? -20.292 -6.231 -6.775 1.00 95.50 244 GLU A N 1
ATOM 1864 C CA . GLU A 1 244 ? -20.752 -5.244 -7.761 1.00 95.50 244 GLU A CA 1
ATOM 1865 C C . GLU A 1 244 ? -22.225 -4.819 -7.592 1.00 95.50 244 GLU A C 1
ATOM 1867 O O . GLU A 1 244 ? -22.585 -3.712 -7.995 1.00 95.50 244 GLU A O 1
ATOM 1872 N N . SER A 1 245 ? -23.067 -5.641 -6.945 1.00 96.69 245 SER A N 1
ATOM 1873 C CA . SER A 1 245 ? -24.446 -5.263 -6.599 1.00 96.69 245 SER A CA 1
ATOM 1874 C C . SER A 1 245 ? -24.520 -4.106 -5.597 1.00 96.69 245 SER A C 1
ATOM 1876 O O . SER A 1 245 ? -25.515 -3.386 -5.557 1.00 96.69 245 SER A O 1
ATOM 1878 N N . ASP A 1 246 ? -23.465 -3.906 -4.807 1.00 97.00 246 ASP A N 1
ATOM 1879 C CA . ASP A 1 246 ? -23.311 -2.847 -3.809 1.00 97.00 246 ASP A CA 1
ATOM 1880 C C . ASP A 1 246 ? -22.478 -1.693 -4.388 1.00 97.00 246 ASP A C 1
ATOM 1882 O O . ASP A 1 246 ? -21.481 -1.270 -3.800 1.00 97.00 246 ASP A O 1
ATOM 1886 N N . ALA A 1 247 ? -22.869 -1.218 -5.576 1.00 96.06 247 ALA A N 1
ATOM 1887 C CA . ALA A 1 247 ? -22.033 -0.436 -6.491 1.00 96.06 247 ALA A CA 1
ATOM 1888 C C . ALA A 1 247 ? -21.187 0.669 -5.829 1.00 96.06 247 ALA A C 1
ATOM 1890 O O . ALA A 1 247 ? -19.985 0.742 -6.078 1.00 96.06 247 ALA A O 1
ATOM 1891 N N . ASP A 1 248 ? -21.776 1.507 -4.968 1.00 97.25 248 ASP A N 1
ATOM 1892 C CA . ASP A 1 248 ? -21.047 2.599 -4.308 1.00 97.25 248 ASP A CA 1
ATOM 1893 C C . ASP A 1 248 ? -20.031 2.098 -3.272 1.00 97.25 248 ASP A C 1
ATOM 1895 O O . ASP A 1 248 ? -18.877 2.532 -3.272 1.00 97.25 248 ASP A O 1
ATOM 1899 N N . LEU A 1 249 ? -20.420 1.157 -2.408 1.00 97.88 249 LEU A N 1
ATOM 1900 C CA . LEU A 1 249 ? -19.522 0.610 -1.390 1.00 97.88 249 LEU A CA 1
ATOM 1901 C C . LEU A 1 249 ? -18.394 -0.208 -2.030 1.00 97.88 249 LEU A C 1
ATOM 1903 O O . LEU A 1 249 ? -17.239 -0.089 -1.620 1.00 97.88 249 LEU A O 1
ATOM 1907 N N . PHE A 1 250 ? -18.709 -0.990 -3.063 1.00 98.06 250 PHE A N 1
ATOM 1908 C CA . PHE A 1 250 ? -17.730 -1.761 -3.823 1.00 98.06 250 PHE A CA 1
ATOM 1909 C C . PHE A 1 250 ? -16.720 -0.854 -4.530 1.00 98.06 250 PHE A C 1
ATOM 1911 O O . PHE A 1 250 ? -15.512 -1.065 -4.424 1.00 98.06 250 PHE A O 1
ATOM 1918 N N . TRP A 1 251 ? -17.205 0.209 -5.179 1.00 98.00 251 TRP A N 1
ATOM 1919 C CA . TRP A 1 251 ? -16.367 1.237 -5.792 1.00 98.00 251 TRP A CA 1
ATOM 1920 C C . TRP A 1 251 ? -15.444 1.913 -4.767 1.00 98.00 251 TRP A C 1
ATOM 1922 O O . TRP A 1 251 ? -14.251 2.070 -5.030 1.00 98.00 251 TRP A O 1
ATOM 1932 N N . ALA A 1 252 ? -15.963 2.261 -3.584 1.00 98.12 252 ALA A N 1
ATOM 1933 C CA . ALA A 1 252 ? -15.193 2.937 -2.541 1.00 98.12 252 ALA A CA 1
ATOM 1934 C C . ALA A 1 252 ? -14.102 2.046 -1.928 1.00 98.12 252 ALA A C 1
ATOM 1936 O O . ALA A 1 252 ? -13.013 2.530 -1.625 1.00 98.12 252 ALA A O 1
ATOM 1937 N N . LEU A 1 253 ? -14.357 0.745 -1.750 1.00 98.00 253 LEU A N 1
ATOM 1938 C CA . LEU A 1 253 ? -13.354 -0.201 -1.241 1.00 98.00 253 LEU A CA 1
ATOM 1939 C C . LEU A 1 253 ? -12.202 -0.433 -2.230 1.00 98.00 253 LEU A C 1
ATOM 1941 O O . LEU A 1 253 ? -11.090 -0.756 -1.815 1.00 98.00 253 LEU A O 1
ATOM 1945 N N . LYS A 1 254 ? -12.430 -0.209 -3.527 1.00 97.44 254 LYS A N 1
ATOM 1946 C CA . LYS A 1 254 ? -11.394 -0.247 -4.565 1.00 97.44 254 LYS A CA 1
ATOM 1947 C C . LYS A 1 254 ? -10.614 1.073 -4.591 1.00 97.44 254 LYS A C 1
ATOM 1949 O O . LYS A 1 254 ? -10.846 1.928 -5.439 1.00 97.44 254 LYS A O 1
ATOM 1954 N N . GLY A 1 255 ? -9.701 1.252 -3.639 1.00 96.56 255 GLY A N 1
ATOM 1955 C CA . GLY A 1 255 ? -8.818 2.423 -3.543 1.00 96.56 255 GLY A CA 1
ATOM 1956 C C . GLY A 1 255 ? -9.024 3.273 -2.287 1.00 96.56 255 GLY A C 1
ATOM 1957 O O . GLY A 1 255 ? -8.132 4.018 -1.913 1.00 96.56 255 GLY A O 1
ATOM 1958 N N . GLY A 1 256 ? -10.166 3.175 -1.598 1.00 96.44 256 GLY A N 1
ATOM 1959 C CA . GLY A 1 256 ? -10.482 4.013 -0.431 1.00 96.44 256 GLY A CA 1
ATOM 1960 C C . GLY A 1 256 ? -9.971 3.491 0.920 1.00 96.44 256 GLY A C 1
ATOM 1961 O O . GLY A 1 256 ? -10.312 4.058 1.966 1.00 96.44 256 GLY A O 1
ATOM 1962 N N . PHE A 1 257 ? -9.156 2.428 0.937 1.00 96.38 257 PHE A N 1
ATOM 1963 C CA . PHE A 1 257 ? -8.608 1.828 2.162 1.00 96.38 257 PHE A CA 1
ATOM 1964 C C . PHE A 1 257 ? -9.694 1.442 3.185 1.00 96.38 257 PHE A C 1
ATOM 1966 O O . PHE A 1 257 ? -10.791 1.003 2.849 1.00 96.38 257 PHE A O 1
ATOM 1973 N N . ASN A 1 258 ? -9.382 1.570 4.472 1.00 93.88 258 ASN A N 1
ATOM 1974 C CA . ASN A 1 258 ? -10.221 1.170 5.592 1.00 93.88 258 ASN A CA 1
ATOM 1975 C C . ASN A 1 258 ? -11.292 2.213 5.960 1.00 93.88 258 ASN A C 1
ATOM 1977 O O . ASN A 1 258 ? -11.806 2.162 7.071 1.00 93.88 258 ASN A O 1
ATOM 1981 N N . ASN A 1 259 ? -11.613 3.183 5.095 1.00 94.19 259 ASN A N 1
ATOM 1982 C CA . ASN A 1 259 ? -12.525 4.284 5.444 1.00 94.19 259 ASN A CA 1
ATOM 1983 C C . ASN A 1 259 ? -13.989 3.847 5.607 1.00 94.19 259 ASN A C 1
ATOM 1985 O O . ASN A 1 259 ? -14.731 4.480 6.352 1.00 94.19 259 ASN A O 1
ATOM 1989 N N . MET A 1 260 ? -14.380 2.743 4.967 1.00 94.19 260 MET A N 1
ATOM 1990 C CA . MET A 1 260 ? -15.757 2.232 4.968 1.00 94.19 260 MET A CA 1
ATOM 1991 C C . MET A 1 260 ? -15.946 1.056 5.938 1.00 94.19 260 MET A C 1
ATOM 1993 O O . MET A 1 260 ? -17.068 0.618 6.174 1.00 94.19 260 MET A O 1
ATOM 1997 N N . GLY A 1 261 ? -14.859 0.538 6.511 1.00 92.56 261 GLY A N 1
ATOM 1998 C CA . GLY A 1 261 ? -14.870 -0.609 7.412 1.00 92.56 261 GLY A CA 1
ATOM 1999 C C . GLY A 1 261 ? -13.555 -1.381 7.371 1.00 92.56 261 GLY A C 1
ATOM 2000 O O . GLY A 1 261 ? -12.558 -0.932 6.805 1.00 92.56 261 GLY A O 1
ATOM 2001 N N . ILE A 1 262 ? -13.551 -2.557 7.994 1.00 95.06 262 ILE A N 1
ATOM 2002 C CA . ILE A 1 262 ? -12.403 -3.466 8.011 1.00 95.06 262 ILE A CA 1
ATOM 2003 C C . ILE A 1 262 ? -12.720 -4.647 7.104 1.00 95.06 262 ILE A C 1
ATOM 2005 O O . ILE A 1 262 ? -13.603 -5.440 7.424 1.00 95.06 262 ILE A O 1
ATOM 2009 N N . VAL A 1 263 ? -11.994 -4.771 5.994 1.00 98.12 263 VAL A N 1
ATOM 2010 C CA . VAL A 1 263 ? -12.081 -5.962 5.143 1.00 98.12 263 VAL A CA 1
ATOM 2011 C C . VAL A 1 263 ? -11.381 -7.131 5.832 1.00 98.12 263 VAL A C 1
ATOM 2013 O O . VAL A 1 263 ? -10.239 -7.003 6.278 1.00 98.12 263 VAL A O 1
ATOM 2016 N N . THR A 1 264 ? -12.083 -8.255 5.936 1.00 97.31 264 THR A N 1
ATOM 2017 C CA . THR A 1 264 ? -11.606 -9.507 6.542 1.00 97.31 264 THR A CA 1
ATOM 2018 C C . THR A 1 264 ? -11.203 -10.544 5.507 1.00 97.31 264 THR A C 1
ATOM 2020 O O . THR A 1 264 ? -10.281 -11.317 5.773 1.00 97.31 264 THR A O 1
ATOM 2023 N N . GLN A 1 265 ? -11.836 -10.535 4.330 1.00 98.19 265 GLN A N 1
ATOM 2024 C CA . GLN A 1 265 ? -11.522 -11.425 3.212 1.00 98.19 265 GLN A CA 1
ATOM 2025 C C . GLN A 1 265 ? -11.720 -10.718 1.868 1.00 98.19 265 GLN A C 1
ATOM 2027 O O . GLN A 1 265 ? -12.595 -9.863 1.725 1.00 98.19 265 GLN A O 1
ATOM 2032 N N . PHE A 1 266 ? -10.934 -11.124 0.879 1.00 98.75 266 PHE A N 1
ATOM 2033 C CA . PHE A 1 266 ? -11.010 -10.689 -0.511 1.00 98.75 266 PHE A CA 1
ATOM 2034 C C . PHE A 1 266 ? -11.325 -11.904 -1.377 1.00 98.75 266 PHE A C 1
ATOM 2036 O O . PHE A 1 266 ? -10.671 -12.929 -1.232 1.00 98.75 266 PHE A O 1
ATOM 2043 N N . THR A 1 267 ? -12.290 -11.804 -2.287 1.00 98.88 267 THR A N 1
ATOM 2044 C CA . THR A 1 267 ? -12.460 -12.792 -3.363 1.00 98.88 267 THR A CA 1
ATOM 2045 C C . THR A 1 267 ? -11.857 -12.215 -4.635 1.00 98.88 267 THR A C 1
ATOM 2047 O O . THR A 1 267 ? -12.359 -11.210 -5.140 1.00 98.88 267 THR A O 1
ATOM 2050 N N . LEU A 1 268 ? -10.782 -12.817 -5.139 1.00 98.75 268 LEU A N 1
ATOM 2051 C CA . LEU A 1 268 ? -10.068 -12.388 -6.346 1.00 98.75 268 LEU A CA 1
ATOM 2052 C C . LEU A 1 268 ? -10.328 -13.350 -7.503 1.00 98.75 268 LEU A C 1
ATOM 2054 O O . LEU A 1 268 ? -10.472 -14.555 -7.294 1.00 98.75 268 LEU A O 1
ATOM 2058 N N . GLN A 1 269 ? -10.342 -12.824 -8.727 1.00 98.56 269 GLN A N 1
ATOM 2059 C CA . GLN A 1 269 ? -10.246 -13.638 -9.936 1.00 98.56 269 GLN A CA 1
ATOM 2060 C C . GLN A 1 269 ? -8.909 -14.388 -9.944 1.00 98.56 269 GLN A C 1
ATOM 2062 O O . GLN A 1 269 ? -7.852 -13.770 -9.829 1.00 98.56 269 GLN A O 1
ATOM 2067 N N . ALA A 1 270 ? -8.972 -15.707 -10.110 1.00 98.75 270 ALA A N 1
ATOM 2068 C CA . ALA A 1 270 ? -7.813 -16.557 -10.326 1.00 98.75 270 ALA A CA 1
ATOM 2069 C C . ALA A 1 270 ? -7.619 -16.830 -11.824 1.00 98.75 270 ALA A C 1
ATOM 2071 O O . ALA A 1 270 ? -8.585 -16.895 -12.594 1.00 98.75 270 ALA A O 1
ATOM 2072 N N . TYR A 1 271 ? -6.364 -17.019 -12.214 1.00 98.56 271 TYR A N 1
ATOM 2073 C CA . TYR A 1 271 ? -5.921 -17.280 -13.579 1.00 98.56 271 TYR A CA 1
ATOM 2074 C C . TYR A 1 271 ? -5.056 -18.544 -13.599 1.00 98.56 271 TYR A C 1
ATOM 2076 O O . TYR A 1 271 ? -4.324 -18.772 -12.636 1.00 98.56 271 TYR A O 1
ATOM 2084 N N . PRO A 1 272 ? -5.115 -19.377 -14.653 1.00 98.44 272 PRO A N 1
ATOM 2085 C CA . PRO A 1 272 ? -4.184 -20.492 -14.807 1.00 98.44 272 PRO A CA 1
ATOM 2086 C C . PRO A 1 272 ? -2.734 -20.007 -14.748 1.00 98.44 272 PRO A C 1
ATOM 2088 O O . PRO A 1 272 ? -2.394 -19.028 -15.406 1.00 98.44 272 PRO A O 1
ATOM 2091 N N . GLN A 1 273 ? -1.889 -20.703 -13.991 1.00 98.19 273 GLN A N 1
ATOM 2092 C CA . GLN A 1 273 ? -0.485 -20.346 -13.817 1.00 98.19 273 GLN A CA 1
ATOM 2093 C C . GLN A 1 273 ? 0.404 -21.579 -13.953 1.00 98.19 273 GLN A C 1
ATOM 2095 O O . GLN A 1 273 ? 0.285 -22.545 -13.199 1.00 98.19 273 GLN A O 1
ATOM 2100 N N . GLY A 1 274 ? 1.315 -21.519 -14.924 1.00 96.81 274 GLY A N 1
ATOM 2101 C CA . GLY A 1 274 ? 2.417 -22.466 -15.076 1.00 96.81 274 GLY A CA 1
ATOM 2102 C C . GLY A 1 274 ? 3.730 -21.911 -14.524 1.00 96.81 274 GLY A C 1
ATOM 2103 O O . GLY A 1 274 ? 3.748 -20.941 -13.766 1.00 96.81 274 GLY A O 1
ATOM 2104 N N . GLN A 1 275 ? 4.844 -22.514 -14.942 1.00 98.44 275 GLN A N 1
ATOM 2105 C CA . GLN A 1 275 ? 6.165 -21.927 -14.712 1.00 98.44 275 GLN A CA 1
ATOM 2106 C C . GLN A 1 275 ? 6.281 -20.583 -15.444 1.00 98.44 275 GLN A C 1
ATOM 2108 O O . GLN A 1 275 ? 5.750 -20.414 -16.544 1.00 98.44 275 GLN A O 1
ATOM 2113 N N . VAL A 1 276 ? 7.013 -19.668 -14.829 1.00 98.75 276 VAL A N 1
ATOM 2114 C CA . VAL A 1 276 ? 7.393 -18.361 -15.365 1.00 98.75 276 VAL A CA 1
ATOM 2115 C C . VAL A 1 276 ? 8.892 -18.351 -15.631 1.00 98.75 276 VAL A C 1
ATOM 2117 O O . VAL A 1 276 ? 9.608 -19.258 -15.200 1.00 98.75 276 VAL A O 1
ATOM 2120 N N . TRP A 1 277 ? 9.381 -17.332 -16.321 1.00 98.75 277 TRP A N 1
ATOM 2121 C CA . TRP A 1 277 ? 10.808 -17.097 -16.500 1.00 98.75 277 TRP A CA 1
ATOM 2122 C C . TRP A 1 277 ? 11.184 -15.747 -15.902 1.00 98.75 277 TRP A C 1
ATOM 2124 O O . TRP A 1 277 ? 10.441 -14.778 -16.049 1.00 98.75 277 TRP A O 1
ATOM 2134 N N . GLY A 1 278 ? 12.326 -15.687 -15.222 1.00 98.06 278 GLY A N 1
ATOM 2135 C CA . GLY A 1 278 ? 12.848 -14.447 -14.661 1.00 98.06 278 GLY A CA 1
ATOM 2136 C C . GLY A 1 278 ? 13.494 -14.636 -13.295 1.00 98.06 278 GLY A C 1
ATOM 2137 O O . GLY A 1 278 ? 13.929 -15.736 -12.940 1.00 98.06 278 GLY A O 1
ATOM 2138 N N . GLY A 1 279 ? 13.547 -13.549 -12.533 1.00 96.88 279 GLY A N 1
ATOM 2139 C CA . GLY A 1 279 ? 14.232 -13.453 -11.245 1.00 96.88 279 GLY A CA 1
ATOM 2140 C C . GLY A 1 279 ? 14.970 -12.124 -11.107 1.00 96.88 279 GLY A C 1
ATOM 2141 O O . GLY A 1 279 ? 14.655 -11.171 -11.821 1.00 96.88 279 GLY A O 1
ATOM 2142 N N . SER A 1 280 ? 15.950 -12.074 -10.206 1.00 95.88 280 SER A N 1
ATOM 2143 C CA . SER A 1 280 ? 16.706 -10.856 -9.891 1.00 95.88 280 SER A CA 1
ATOM 2144 C C . SER A 1 280 ? 18.133 -10.897 -10.455 1.00 95.88 280 SER A C 1
ATOM 2146 O O . SER A 1 280 ? 18.816 -11.927 -10.415 1.00 95.88 280 SER A O 1
ATOM 2148 N N . ILE A 1 281 ? 18.588 -9.760 -10.981 1.00 96.50 281 ILE A N 1
ATOM 2149 C CA . ILE A 1 281 ? 19.984 -9.471 -11.319 1.00 96.50 281 ILE A CA 1
ATOM 2150 C C . ILE A 1 281 ? 20.425 -8.273 -10.482 1.00 96.50 281 ILE A C 1
ATOM 2152 O O . ILE A 1 281 ? 19.742 -7.255 -10.449 1.00 96.50 281 ILE A O 1
ATOM 2156 N N . ILE A 1 282 ? 21.596 -8.366 -9.858 1.00 95.81 282 ILE A N 1
ATOM 2157 C CA . ILE A 1 282 ? 22.226 -7.250 -9.148 1.00 95.81 282 ILE A CA 1
ATOM 2158 C C . ILE A 1 282 ? 23.500 -6.871 -9.893 1.00 95.81 282 ILE A C 1
ATOM 2160 O O . ILE A 1 282 ? 24.367 -7.719 -10.115 1.00 95.81 282 ILE A O 1
ATOM 2164 N N . THR A 1 283 ? 23.635 -5.599 -10.254 1.00 96.56 283 THR A N 1
ATOM 2165 C CA . THR A 1 283 ? 24.826 -5.033 -10.901 1.00 96.56 283 THR A CA 1
ATOM 2166 C C . THR A 1 283 ? 25.310 -3.775 -10.175 1.00 96.56 283 THR A C 1
ATOM 2168 O O . THR A 1 283 ? 24.596 -3.190 -9.363 1.00 96.56 283 THR A O 1
ATOM 2171 N N . VAL A 1 284 ? 26.554 -3.377 -10.436 1.00 95.50 284 VAL A N 1
ATOM 2172 C CA . VAL A 1 284 ? 27.205 -2.183 -9.883 1.00 95.50 284 VAL A CA 1
ATOM 2173 C C . VAL A 1 284 ? 27.981 -1.485 -10.998 1.00 95.50 284 VAL A C 1
ATOM 2175 O O . VAL A 1 284 ? 28.574 -2.148 -11.846 1.00 95.50 284 VAL A O 1
ATOM 2178 N N . GLY A 1 285 ? 27.994 -0.149 -11.005 1.00 94.06 285 GLY A N 1
ATOM 2179 C CA . GLY A 1 285 ? 28.758 0.633 -11.989 1.00 94.06 285 GLY A CA 1
ATOM 2180 C C . GLY A 1 285 ? 28.282 0.498 -13.443 1.00 94.06 285 GLY A C 1
ATOM 2181 O O . GLY A 1 285 ? 29.073 0.717 -14.355 1.00 94.06 285 GLY A O 1
ATOM 2182 N N . ALA A 1 286 ? 27.018 0.121 -13.659 1.00 96.06 286 ALA A N 1
ATOM 2183 C CA . ALA A 1 286 ? 26.424 -0.099 -14.981 1.00 96.06 286 ALA A CA 1
ATOM 2184 C C . ALA A 1 286 ? 25.158 0.751 -15.216 1.00 96.06 286 ALA A C 1
ATOM 2186 O O . ALA A 1 286 ? 24.255 0.312 -15.921 1.00 96.06 286 ALA A O 1
ATOM 2187 N N . ALA A 1 287 ? 25.076 1.940 -14.602 1.00 96.06 287 ALA A N 1
ATOM 2188 C CA . ALA A 1 287 ? 23.894 2.805 -14.662 1.00 96.06 287 ALA A CA 1
ATOM 2189 C C . ALA A 1 287 ? 23.467 3.112 -16.103 1.00 96.06 287 ALA A C 1
ATOM 2191 O O . ALA A 1 287 ? 22.344 2.777 -16.456 1.00 96.06 287 ALA A O 1
ATOM 2192 N N . ASP A 1 288 ? 24.382 3.609 -16.940 1.00 97.06 288 ASP A N 1
ATOM 2193 C CA . ASP A 1 288 ? 24.108 3.954 -18.343 1.00 97.06 288 ASP A CA 1
ATOM 2194 C C . ASP A 1 288 ? 23.521 2.771 -19.135 1.00 97.06 288 ASP A C 1
ATOM 2196 O O . ASP A 1 288 ? 22.502 2.890 -19.806 1.00 97.06 288 ASP A O 1
ATOM 2200 N N . ALA A 1 289 ? 24.118 1.581 -19.003 1.00 98.12 289 ALA A N 1
ATOM 2201 C CA . ALA A 1 289 ? 23.625 0.388 -19.694 1.00 98.12 289 ALA A CA 1
ATOM 2202 C C . ALA A 1 289 ? 22.237 -0.047 -19.193 1.00 98.12 289 ALA A C 1
ATOM 2204 O O . ALA A 1 289 ? 21.428 -0.555 -19.968 1.00 98.12 289 ALA A O 1
ATOM 2205 N N . VAL A 1 290 ? 21.950 0.140 -17.901 1.00 98.19 290 VAL A N 1
ATOM 2206 C CA . VAL A 1 290 ? 20.629 -0.159 -17.340 1.00 98.19 290 VAL A CA 1
ATOM 2207 C C . VAL A 1 290 ? 19.585 0.860 -17.788 1.00 98.19 290 VAL A C 1
ATOM 2209 O O . VAL A 1 290 ? 18.457 0.460 -18.092 1.00 98.19 290 VAL A O 1
ATOM 2212 N N . THR A 1 291 ? 19.907 2.155 -17.797 1.00 97.94 291 THR A N 1
ATOM 2213 C CA . THR A 1 291 ? 18.957 3.194 -18.209 1.00 97.94 291 THR A CA 1
ATOM 2214 C C . THR A 1 291 ? 18.620 3.049 -19.692 1.00 97.94 291 THR A C 1
ATOM 2216 O O . THR A 1 291 ? 17.434 3.048 -20.029 1.00 97.94 291 THR A O 1
ATOM 2219 N N . ASP A 1 292 ? 19.614 2.765 -20.539 1.00 98.31 292 ASP A N 1
ATOM 2220 C CA . ASP A 1 292 ? 19.423 2.409 -21.951 1.00 98.31 292 ASP A CA 1
ATOM 2221 C C . ASP A 1 292 ? 18.496 1.195 -22.113 1.00 98.31 292 ASP A C 1
ATOM 2223 O O . ASP A 1 292 ? 17.448 1.296 -22.759 1.00 98.31 292 ASP A O 1
ATOM 2227 N N . ALA A 1 293 ? 18.808 0.074 -21.450 1.00 98.44 293 ALA A N 1
ATOM 2228 C CA . ALA A 1 293 ? 17.997 -1.142 -21.531 1.00 98.44 293 ALA A CA 1
ATOM 2229 C C . ALA A 1 293 ? 16.561 -0.928 -21.010 1.00 98.44 293 ALA A C 1
ATOM 2231 O O . ALA A 1 293 ? 15.601 -1.454 -21.576 1.00 98.44 293 ALA A O 1
ATOM 2232 N N . THR A 1 294 ? 16.385 -0.124 -19.956 1.00 98.56 294 THR A N 1
ATOM 2233 C CA . THR A 1 294 ? 15.068 0.207 -19.384 1.00 98.56 294 THR A CA 1
ATOM 2234 C C . THR A 1 294 ? 14.237 1.057 -20.346 1.00 98.56 294 THR A C 1
ATOM 2236 O O . THR A 1 294 ? 13.063 0.750 -20.571 1.00 98.56 294 THR A O 1
ATOM 2239 N N . ALA A 1 295 ? 14.834 2.083 -20.960 1.00 98.12 295 ALA A N 1
ATOM 2240 C CA . ALA A 1 295 ? 14.166 2.918 -21.956 1.00 98.12 295 ALA A CA 1
ATOM 2241 C C . ALA A 1 295 ? 13.817 2.126 -23.229 1.00 98.12 295 ALA A C 1
ATOM 2243 O O . ALA A 1 295 ? 12.706 2.250 -23.757 1.00 98.12 295 ALA A O 1
ATOM 2244 N N . HIS A 1 296 ? 14.728 1.272 -23.703 1.00 98.12 296 HIS A N 1
ATOM 2245 C CA . HIS A 1 296 ? 14.493 0.394 -24.848 1.00 98.12 296 HIS A CA 1
ATOM 2246 C C . HIS A 1 296 ? 13.390 -0.628 -24.583 1.00 98.12 296 HIS A C 1
ATOM 2248 O O . HIS A 1 296 ? 12.511 -0.792 -25.432 1.00 98.12 296 HIS A O 1
ATOM 2254 N N . PHE A 1 297 ? 13.393 -1.277 -23.414 1.00 98.50 297 PHE A N 1
ATOM 2255 C CA . PHE A 1 297 ? 12.329 -2.197 -23.018 1.00 98.50 297 PHE A CA 1
ATOM 2256 C C . PHE A 1 297 ? 10.974 -1.490 -23.039 1.00 98.50 297 PHE A C 1
ATOM 2258 O O . PHE A 1 297 ? 10.053 -1.947 -23.712 1.00 98.50 297 PHE A O 1
ATOM 2265 N N . TYR A 1 298 ? 10.870 -0.343 -22.363 1.00 97.62 298 TYR A N 1
ATOM 2266 C CA . TYR A 1 298 ? 9.633 0.433 -22.301 1.00 97.62 298 TYR A CA 1
ATOM 2267 C C . TYR A 1 298 ? 9.135 0.869 -23.691 1.00 97.62 298 TYR A C 1
ATOM 2269 O O . TYR A 1 298 ? 7.940 0.791 -23.972 1.00 97.62 298 TYR A O 1
ATOM 2277 N N . THR A 1 299 ? 10.044 1.276 -24.581 1.00 97.00 299 THR A N 1
ATOM 2278 C CA . THR A 1 299 ? 9.688 1.759 -25.925 1.00 97.00 299 THR A CA 1
ATOM 2279 C C . THR A 1 299 ? 9.259 0.628 -26.865 1.00 97.00 299 THR A C 1
ATOM 2281 O O . THR A 1 299 ? 8.357 0.813 -27.684 1.00 97.00 299 THR A O 1
ATOM 2284 N N . ASN A 1 300 ? 9.915 -0.534 -26.788 1.00 97.56 300 ASN A N 1
ATOM 2285 C CA . ASN A 1 300 ? 9.824 -1.564 -27.828 1.00 97.56 300 ASN A CA 1
ATOM 2286 C C . ASN A 1 300 ? 9.022 -2.806 -27.417 1.00 97.56 300 ASN A C 1
ATOM 2288 O O . ASN A 1 300 ? 8.455 -3.483 -28.281 1.00 97.56 300 ASN A O 1
ATOM 2292 N N . VAL A 1 301 ? 8.960 -3.138 -26.126 1.00 97.94 301 VAL A N 1
ATOM 2293 C CA . VAL A 1 301 ? 8.291 -4.357 -25.658 1.00 97.94 301 VAL A CA 1
ATOM 2294 C C . VAL A 1 301 ? 6.805 -4.089 -25.461 1.00 97.94 301 VAL A C 1
ATOM 2296 O O . VAL A 1 301 ? 6.392 -3.301 -24.620 1.00 97.94 301 VAL A O 1
ATOM 2299 N N . THR A 1 302 ? 5.983 -4.788 -26.245 1.00 97.38 302 THR A N 1
ATOM 2300 C CA . THR A 1 302 ? 4.513 -4.669 -26.222 1.00 97.38 302 THR A CA 1
ATOM 2301 C C . THR A 1 302 ? 3.805 -5.951 -25.783 1.00 97.38 302 THR A C 1
ATOM 2303 O O . THR A 1 302 ? 2.578 -5.970 -25.687 1.00 97.38 302 THR A O 1
ATOM 2306 N N . ASP A 1 303 ? 4.553 -7.026 -25.508 1.00 98.25 303 ASP A N 1
ATOM 2307 C CA . ASP A 1 303 ? 3.992 -8.274 -24.987 1.00 98.25 303 ASP A CA 1
ATOM 2308 C C . ASP A 1 303 ? 3.544 -8.062 -23.529 1.00 98.25 303 ASP A C 1
ATOM 2310 O O . ASP A 1 303 ? 4.393 -7.818 -22.666 1.00 98.25 303 ASP A O 1
ATOM 2314 N N . PRO A 1 304 ? 2.239 -8.174 -23.209 1.00 97.81 304 PRO A N 1
ATOM 2315 C CA . PRO A 1 304 ? 1.745 -7.943 -21.855 1.00 97.81 304 PRO A CA 1
ATOM 2316 C C . PRO A 1 304 ? 2.280 -8.947 -20.829 1.00 97.81 304 PRO A C 1
ATOM 2318 O O . PRO A 1 304 ? 2.142 -8.704 -19.634 1.00 97.81 304 PRO A O 1
ATOM 2321 N N . LYS A 1 305 ? 2.881 -10.059 -21.268 1.00 98.50 305 LYS A N 1
ATOM 2322 C CA . LYS A 1 305 ? 3.501 -11.051 -20.384 1.00 98.50 305 LYS A CA 1
ATOM 2323 C C . LYS A 1 305 ? 4.848 -10.634 -19.827 1.00 98.50 305 LYS A C 1
ATOM 2325 O O . LYS A 1 305 ? 5.300 -11.241 -18.859 1.00 98.50 305 LYS A O 1
ATOM 2330 N N . ALA A 1 306 ? 5.501 -9.660 -20.453 1.00 98.56 306 ALA A N 1
ATOM 2331 C CA . ALA A 1 306 ? 6.784 -9.152 -20.009 1.00 98.56 306 ALA A CA 1
ATOM 2332 C C . ALA A 1 306 ? 6.583 -8.016 -19.001 1.00 98.56 306 ALA A C 1
ATOM 2334 O O . ALA A 1 306 ? 5.716 -7.151 -19.157 1.00 98.56 306 ALA A O 1
ATOM 2335 N N . SER A 1 307 ? 7.390 -8.008 -17.947 1.00 97.94 307 SER A N 1
ATOM 2336 C CA . SER A 1 307 ? 7.461 -6.909 -16.984 1.00 97.94 307 SER A CA 1
ATOM 2337 C C . SER A 1 307 ? 8.852 -6.827 -16.379 1.00 97.94 307 SER A C 1
ATOM 2339 O O . SER A 1 307 ? 9.538 -7.841 -16.238 1.00 97.94 307 SER A O 1
ATOM 2341 N N . ILE A 1 308 ? 9.243 -5.614 -15.998 1.00 97.62 308 ILE A N 1
ATOM 2342 C CA . ILE A 1 308 ? 10.480 -5.353 -15.269 1.00 97.62 308 ILE A CA 1
ATOM 2343 C C . ILE A 1 308 ? 10.210 -4.462 -14.057 1.00 97.62 308 ILE A C 1
ATOM 2345 O O . ILE A 1 308 ? 9.212 -3.741 -14.007 1.00 97.62 308 ILE A O 1
ATOM 2349 N N . LEU A 1 309 ? 11.116 -4.517 -13.090 1.00 97.25 309 LEU A N 1
ATOM 2350 C CA . LEU A 1 309 ? 11.254 -3.538 -12.019 1.00 97.25 309 LEU A CA 1
ATOM 2351 C C . LEU A 1 309 ? 12.739 -3.190 -11.927 1.00 97.25 309 LEU A C 1
ATOM 2353 O O . LEU A 1 309 ? 13.542 -4.038 -11.528 1.00 97.25 309 LEU A O 1
ATOM 2357 N N . THR A 1 310 ? 13.079 -1.975 -12.352 1.00 97.56 310 THR A N 1
ATOM 2358 C CA . THR A 1 310 ? 14.445 -1.446 -12.298 1.00 97.56 310 THR A CA 1
ATOM 2359 C C . THR A 1 310 ? 14.571 -0.602 -11.042 1.00 97.56 310 THR A C 1
ATOM 2361 O O . THR A 1 310 ? 13.893 0.417 -10.923 1.00 97.56 310 THR A O 1
ATOM 2364 N N . THR A 1 311 ? 15.442 -1.006 -10.124 1.00 97.00 311 THR A N 1
ATOM 2365 C CA . THR A 1 311 ? 15.614 -0.344 -8.833 1.00 97.00 311 THR A CA 1
ATOM 2366 C C . THR A 1 311 ? 17.050 0.125 -8.660 1.00 97.00 311 THR A C 1
ATOM 2368 O O . THR A 1 311 ? 17.982 -0.678 -8.701 1.00 97.00 311 THR A O 1
ATOM 2371 N N . LEU A 1 312 ? 17.237 1.420 -8.415 1.00 97.50 312 LEU A N 1
ATOM 2372 C CA . LEU A 1 312 ? 18.528 1.994 -8.055 1.00 97.50 312 LEU A CA 1
ATOM 2373 C C . LEU A 1 312 ? 18.601 2.130 -6.543 1.00 97.50 312 LEU A C 1
ATOM 2375 O O . LEU A 1 312 ? 17.819 2.869 -5.953 1.00 97.50 312 LEU A O 1
ATOM 2379 N N . ASN A 1 313 ? 19.539 1.416 -5.929 1.00 96.19 313 ASN A N 1
ATOM 2380 C CA . ASN A 1 313 ? 19.755 1.410 -4.492 1.00 96.19 313 ASN A CA 1
ATOM 2381 C C . ASN A 1 313 ? 21.123 1.993 -4.154 1.00 96.19 313 ASN A C 1
ATOM 2383 O O . ASN A 1 313 ? 22.116 1.727 -4.831 1.00 96.19 313 ASN A O 1
ATOM 2387 N N . TRP A 1 314 ? 21.193 2.698 -3.035 1.00 96.12 314 TRP A N 1
ATOM 2388 C CA . TRP A 1 314 ? 22.439 2.997 -2.351 1.00 96.12 314 TRP A CA 1
ATOM 2389 C C . TRP A 1 314 ? 22.379 2.471 -0.918 1.00 96.12 314 TRP A C 1
ATOM 2391 O O . TRP A 1 314 ? 21.443 2.781 -0.174 1.00 96.12 314 TRP A O 1
ATOM 2401 N N . ASP A 1 315 ? 23.390 1.689 -0.540 1.00 91.44 315 ASP A N 1
ATOM 2402 C CA . ASP A 1 315 ? 23.598 1.177 0.815 1.00 91.44 315 ASP A CA 1
ATOM 2403 C C . ASP A 1 315 ? 25.090 0.927 1.068 1.00 91.44 315 ASP A C 1
ATOM 2405 O O . ASP A 1 315 ? 25.812 0.509 0.166 1.00 91.44 315 ASP A O 1
ATOM 2409 N N . LEU A 1 316 ? 25.555 1.153 2.300 1.00 88.06 316 LEU A N 1
ATOM 2410 C CA . LEU A 1 316 ? 26.940 0.893 2.731 1.00 88.06 316 LEU A CA 1
ATOM 2411 C C . LEU A 1 316 ? 28.020 1.396 1.744 1.00 88.06 316 LEU A C 1
ATOM 2413 O O . LEU A 1 316 ? 28.975 0.678 1.447 1.00 88.06 316 LEU A O 1
ATOM 2417 N N . ASP A 1 317 ? 27.866 2.629 1.246 1.00 87.19 317 ASP A N 1
ATOM 2418 C CA . ASP A 1 317 ? 28.762 3.272 0.267 1.00 87.19 317 ASP A CA 1
ATOM 2419 C C . ASP A 1 317 ? 28.815 2.592 -1.116 1.00 87.19 317 ASP A C 1
ATOM 2421 O O . ASP A 1 317 ? 29.734 2.832 -1.903 1.00 87.19 317 ASP A O 1
ATOM 2425 N N . ILE A 1 318 ? 27.818 1.767 -1.443 1.00 91.00 318 ILE A N 1
ATOM 2426 C CA . ILE A 1 318 ? 27.694 1.070 -2.723 1.00 91.00 318 ILE A CA 1
ATOM 2427 C C . ILE A 1 318 ? 26.383 1.476 -3.395 1.00 91.00 318 ILE A C 1
ATOM 2429 O O . ILE A 1 318 ? 25.302 1.258 -2.850 1.00 91.00 318 ILE A O 1
ATOM 2433 N N . THR A 1 319 ? 26.481 1.998 -4.619 1.00 93.44 319 THR A N 1
ATOM 2434 C CA . THR A 1 319 ? 25.339 2.085 -5.536 1.00 93.44 319 THR A CA 1
ATOM 2435 C C . THR A 1 319 ? 25.193 0.749 -6.258 1.00 93.44 319 THR A C 1
ATOM 2437 O O . THR A 1 319 ? 26.071 0.353 -7.032 1.00 93.44 319 THR A O 1
ATOM 2440 N N . ALA A 1 320 ? 24.095 0.049 -5.998 1.00 94.25 320 ALA A N 1
ATOM 2441 C CA . ALA A 1 320 ? 23.742 -1.207 -6.640 1.00 94.25 320 ALA A CA 1
ATOM 2442 C C . ALA A 1 320 ? 22.414 -1.055 -7.377 1.00 94.25 320 ALA A C 1
ATOM 2444 O O . ALA A 1 320 ? 21.481 -0.429 -6.882 1.00 94.25 320 ALA A O 1
ATOM 2445 N N . ILE A 1 321 ? 22.327 -1.654 -8.558 1.00 96.38 321 ILE A N 1
ATOM 2446 C CA . ILE A 1 321 ? 21.112 -1.657 -9.360 1.00 96.38 321 ILE A CA 1
ATOM 2447 C C . ILE A 1 321 ? 20.550 -3.068 -9.344 1.00 96.38 321 ILE A C 1
ATOM 2449 O O . ILE A 1 321 ? 21.247 -4.025 -9.689 1.00 96.38 321 ILE A O 1
ATOM 2453 N N . GLU A 1 322 ? 19.300 -3.183 -8.920 1.00 95.69 322 GLU A N 1
ATOM 2454 C CA . GLU A 1 322 ? 18.548 -4.424 -8.922 1.00 95.69 322 GLU A CA 1
ATOM 2455 C C . GLU A 1 322 ? 17.560 -4.430 -10.092 1.00 95.69 322 GLU A C 1
ATOM 2457 O O . GLU A 1 322 ? 16.763 -3.511 -10.266 1.00 95.69 322 GLU A O 1
ATOM 2462 N N . LEU A 1 323 ? 17.613 -5.488 -10.896 1.00 96.31 323 LEU A N 1
ATOM 2463 C CA . LEU A 1 323 ? 16.740 -5.714 -12.039 1.00 96.31 323 LEU A CA 1
ATOM 2464 C C . LEU A 1 323 ? 15.910 -6.960 -11.766 1.00 96.31 323 LEU A C 1
ATOM 2466 O O . LEU A 1 323 ? 16.432 -8.075 -11.808 1.00 96.31 323 LEU A O 1
ATOM 2470 N N . ASN A 1 324 ? 14.615 -6.788 -11.519 1.00 97.06 324 ASN A N 1
ATOM 2471 C CA . ASN A 1 324 ? 13.695 -7.918 -11.463 1.00 97.06 324 ASN A CA 1
ATOM 2472 C C . ASN A 1 324 ? 13.030 -8.083 -12.828 1.00 97.06 324 ASN A C 1
ATOM 2474 O O . ASN A 1 324 ? 12.276 -7.212 -13.263 1.00 97.06 324 ASN A O 1
ATOM 2478 N N . LEU A 1 325 ? 13.311 -9.201 -13.493 1.00 97.94 325 LEU A N 1
ATOM 2479 C CA . LEU A 1 325 ? 12.761 -9.546 -14.802 1.00 97.94 325 LEU A CA 1
ATOM 2480 C C . LEU A 1 325 ? 11.648 -10.578 -14.635 1.00 97.94 325 LEU A C 1
ATOM 2482 O O . LEU A 1 325 ? 11.771 -11.504 -13.829 1.00 97.94 325 LEU A O 1
ATOM 2486 N N . PHE A 1 326 ? 10.579 -10.448 -15.416 1.00 98.56 326 PHE A N 1
ATOM 2487 C CA . PHE A 1 326 ? 9.436 -11.351 -15.366 1.00 98.56 326 PHE A CA 1
ATOM 2488 C C . PHE A 1 326 ? 8.849 -11.604 -16.756 1.00 98.56 326 PHE A C 1
ATOM 2490 O O . PHE A 1 326 ? 8.547 -10.666 -17.493 1.00 98.56 326 PHE A O 1
ATOM 2497 N N . TYR A 1 327 ? 8.615 -12.879 -17.068 1.00 98.81 327 TYR A N 1
ATOM 2498 C CA . TYR A 1 327 ? 7.819 -13.316 -18.208 1.00 98.81 327 TYR A CA 1
ATOM 2499 C C . TYR A 1 327 ? 6.804 -14.390 -17.802 1.00 98.81 327 TYR A C 1
ATOM 2501 O O . TYR A 1 327 ? 7.184 -15.439 -17.272 1.00 98.81 327 TYR A O 1
ATOM 2509 N N . ASP A 1 328 ? 5.519 -14.170 -18.099 1.00 98.62 328 ASP A N 1
ATOM 2510 C CA . ASP A 1 328 ? 4.424 -15.115 -17.809 1.00 98.62 328 ASP A CA 1
ATOM 2511 C C . ASP A 1 328 ? 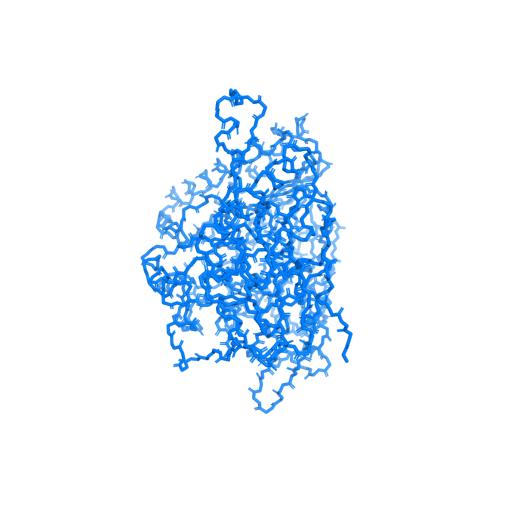4.350 -16.290 -18.812 1.00 98.62 328 ASP A C 1
ATOM 2513 O O . ASP A 1 328 ? 3.370 -16.498 -19.543 1.00 98.62 328 ASP A O 1
ATOM 2517 N N . ALA A 1 329 ? 5.453 -17.034 -18.894 1.00 98.50 329 ALA A N 1
ATOM 2518 C CA . ALA A 1 329 ? 5.594 -18.356 -19.497 1.00 98.50 329 ALA A CA 1
ATOM 2519 C C . ALA A 1 329 ? 7.007 -18.910 -19.208 1.00 98.50 329 ALA A C 1
ATOM 2521 O O . ALA A 1 329 ? 7.902 -18.152 -18.836 1.00 98.50 329 ALA A O 1
ATOM 2522 N N . PRO A 1 330 ? 7.263 -20.213 -19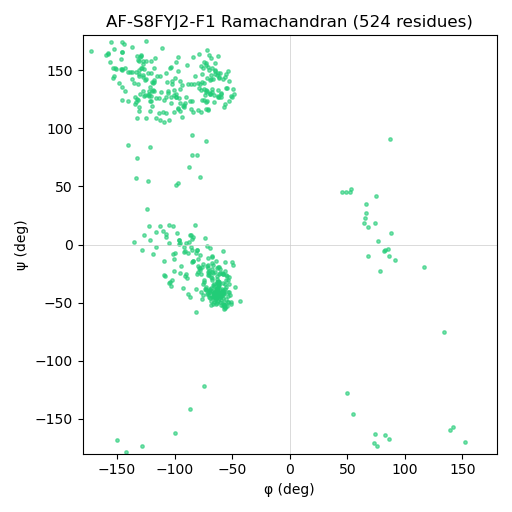.439 1.00 98.19 330 PRO A N 1
ATOM 2523 C CA . PRO A 1 330 ? 8.560 -20.821 -19.139 1.00 98.19 330 PRO A CA 1
ATOM 2524 C C . PRO A 1 330 ? 9.747 -20.269 -19.942 1.00 98.19 330 PRO A C 1
ATOM 2526 O O . PRO A 1 330 ? 10.892 -20.475 -19.542 1.00 98.19 330 PRO A O 1
ATOM 2529 N N . THR A 1 331 ? 9.499 -19.631 -21.089 1.00 97.56 331 THR A N 1
ATOM 2530 C CA . THR A 1 331 ? 10.539 -19.114 -21.989 1.00 97.56 331 THR A CA 1
ATOM 2531 C C . THR A 1 331 ? 10.051 -17.825 -22.656 1.00 97.56 331 THR A C 1
ATOM 2533 O O . THR A 1 331 ? 8.982 -17.860 -23.274 1.00 97.56 331 THR A O 1
ATOM 2536 N N . PRO A 1 332 ? 10.790 -16.706 -22.540 1.00 97.88 332 PRO A N 1
ATOM 2537 C CA . PRO A 1 332 ? 10.480 -15.478 -23.261 1.00 97.88 332 PRO A CA 1
ATOM 2538 C C . PRO A 1 332 ? 10.876 -15.587 -24.742 1.00 97.88 332 PRO A C 1
ATOM 2540 O O . PRO A 1 332 ? 11.808 -16.322 -25.069 1.00 97.88 332 PRO A O 1
ATOM 2543 N N . PRO A 1 333 ? 10.199 -14.861 -25.645 1.00 97.56 333 PRO A N 1
ATOM 2544 C CA . PRO A 1 333 ? 10.716 -14.582 -26.979 1.00 97.56 333 PRO A CA 1
ATOM 2545 C C . PRO A 1 333 ? 12.102 -13.921 -26.938 1.00 97.56 333 PRO A C 1
ATOM 2547 O O . PRO A 1 333 ? 12.384 -13.119 -26.043 1.00 97.56 333 PRO A O 1
ATOM 2550 N N . ASP A 1 334 ? 12.930 -14.226 -27.938 1.00 95.88 334 ASP A N 1
ATOM 2551 C CA . ASP A 1 334 ? 14.253 -13.616 -28.116 1.00 95.88 334 ASP A CA 1
ATOM 2552 C C . ASP A 1 334 ? 14.149 -12.082 -28.199 1.00 95.88 334 ASP A C 1
ATOM 2554 O O . ASP A 1 334 ? 13.198 -11.543 -28.777 1.00 95.88 334 ASP A O 1
ATOM 2558 N N . GLY A 1 335 ? 15.132 -11.369 -27.646 1.00 95.75 335 GLY A N 1
ATOM 2559 C CA . GLY A 1 335 ? 15.222 -9.912 -27.747 1.00 95.75 335 GLY A CA 1
ATOM 2560 C C . GLY A 1 335 ? 14.440 -9.123 -26.696 1.00 95.75 335 GLY A C 1
ATOM 2561 O O . GLY A 1 335 ? 14.642 -7.917 -26.604 1.00 95.75 335 GLY A O 1
ATOM 2562 N N . ILE A 1 336 ? 13.581 -9.749 -25.878 1.00 97.69 336 ILE A N 1
ATOM 2563 C CA . ILE A 1 336 ? 12.832 -9.014 -24.836 1.00 97.69 336 ILE A CA 1
ATOM 2564 C C . ILE A 1 336 ? 13.750 -8.561 -23.693 1.00 97.69 336 ILE A C 1
ATOM 2566 O O . ILE A 1 336 ? 13.608 -7.447 -23.195 1.00 97.69 336 ILE A O 1
ATOM 2570 N N . PHE A 1 337 ? 14.671 -9.426 -23.259 1.00 98.44 337 PHE A N 1
ATOM 2571 C CA . PHE A 1 337 ? 15.514 -9.187 -22.080 1.00 98.44 337 PHE A CA 1
ATOM 2572 C C . PHE A 1 337 ? 17.018 -9.199 -22.389 1.00 98.44 337 PHE A C 1
ATOM 2574 O O . PHE A 1 337 ? 17.826 -9.088 -21.469 1.00 98.44 337 PHE A O 1
ATOM 2581 N N . ASP A 1 338 ? 17.400 -9.336 -23.662 1.00 97.81 338 ASP A N 1
ATOM 2582 C CA . ASP A 1 338 ? 18.785 -9.555 -24.097 1.00 97.81 338 ASP A CA 1
ATOM 2583 C C . ASP A 1 338 ? 19.732 -8.449 -23.615 1.00 97.81 338 ASP A C 1
ATOM 2585 O O . ASP A 1 338 ? 20.837 -8.743 -23.160 1.00 97.81 338 ASP A O 1
ATOM 2589 N N . GLU A 1 339 ? 19.284 -7.190 -23.652 1.00 98.19 339 GLU A N 1
ATOM 2590 C CA . GLU A 1 339 ? 20.074 -6.048 -23.182 1.00 98.19 339 GLU A CA 1
ATOM 2591 C C . GLU A 1 339 ? 20.372 -6.152 -21.682 1.00 98.19 339 GLU A C 1
ATOM 2593 O O . GLU A 1 339 ? 21.526 -6.019 -21.287 1.00 98.19 339 GLU A O 1
ATOM 2598 N N . PHE A 1 340 ? 19.383 -6.502 -20.851 1.00 98.25 340 PHE A N 1
ATOM 2599 C CA . PHE A 1 340 ? 19.593 -6.704 -19.412 1.00 98.25 340 PHE A CA 1
ATOM 2600 C C . PHE A 1 340 ? 20.509 -7.895 -19.115 1.00 98.25 340 PHE A C 1
ATOM 2602 O O . PHE A 1 340 ? 21.353 -7.818 -18.225 1.00 98.25 340 PHE A O 1
ATOM 2609 N N . LEU A 1 341 ? 20.362 -8.996 -19.859 1.00 98.00 341 LEU A N 1
ATOM 2610 C CA . LEU A 1 341 ? 21.175 -10.205 -19.688 1.00 98.00 341 LEU A CA 1
ATOM 2611 C C . LEU A 1 341 ? 22.635 -10.011 -20.127 1.00 98.00 341 LEU A C 1
ATOM 2613 O O . LEU A 1 341 ? 23.510 -10.752 -19.678 1.00 98.00 341 LEU A O 1
ATOM 2617 N N . ALA A 1 342 ? 22.906 -9.035 -20.997 1.00 97.88 342 ALA A N 1
ATOM 2618 C CA . ALA A 1 342 ? 24.253 -8.694 -21.445 1.00 97.88 342 ALA A CA 1
ATOM 2619 C C . ALA A 1 342 ? 25.026 -7.824 -20.437 1.00 97.88 342 ALA A C 1
ATOM 2621 O O . ALA A 1 342 ? 26.257 -7.751 -20.515 1.00 97.88 342 ALA A O 1
ATOM 2622 N N . ILE A 1 343 ? 24.337 -7.172 -19.493 1.00 97.94 343 ILE A N 1
ATOM 2623 C CA . ILE A 1 343 ? 24.968 -6.323 -18.477 1.00 97.94 343 ILE A CA 1
ATOM 2624 C C . ILE A 1 343 ? 25.759 -7.203 -17.497 1.00 97.94 343 ILE A C 1
ATOM 2626 O O . ILE A 1 343 ? 25.209 -8.159 -16.943 1.00 97.94 343 ILE A O 1
ATOM 2630 N N . PRO A 1 344 ? 27.041 -6.892 -17.218 1.00 96.56 344 PRO A N 1
ATOM 2631 C CA . PRO A 1 344 ? 27.810 -7.617 -16.214 1.00 96.56 344 PRO A CA 1
ATOM 2632 C C . PRO A 1 344 ? 27.122 -7.587 -14.843 1.00 96.56 344 PRO A C 1
ATOM 2634 O O . PRO A 1 344 ? 26.930 -6.527 -14.248 1.00 96.56 344 PRO A O 1
ATOM 2637 N N . SER A 1 345 ? 26.763 -8.759 -14.324 1.00 96.06 345 SER A N 1
ATOM 2638 C CA . SER A 1 345 ? 26.091 -8.901 -13.032 1.00 96.06 345 SER A CA 1
ATOM 2639 C C . SER A 1 345 ? 27.064 -9.288 -11.922 1.00 96.06 345 SER A C 1
ATOM 2641 O O . SER A 1 345 ? 27.928 -10.144 -12.122 1.00 96.06 345 SER A O 1
ATOM 2643 N N . LEU A 1 346 ? 26.854 -8.751 -10.722 1.00 94.31 346 LEU A N 1
ATOM 2644 C CA . LEU A 1 346 ? 27.454 -9.264 -9.492 1.00 94.31 346 LEU A CA 1
ATOM 2645 C C . LEU A 1 346 ? 26.757 -10.555 -9.037 1.00 94.31 346 LEU A C 1
ATOM 2647 O O . LEU A 1 346 ? 27.418 -11.513 -8.640 1.00 94.31 346 LEU A O 1
ATOM 2651 N N . ILE A 1 347 ? 25.424 -10.574 -9.104 1.00 93.62 347 ILE A N 1
ATOM 2652 C CA . ILE A 1 347 ? 24.567 -11.721 -8.778 1.00 93.62 347 ILE A CA 1
ATOM 2653 C C . ILE A 1 347 ? 23.509 -11.839 -9.877 1.00 93.62 347 ILE A C 1
ATOM 2655 O O . ILE A 1 347 ? 22.966 -10.830 -10.317 1.00 93.62 347 ILE A O 1
ATOM 2659 N N . SER A 1 348 ? 23.207 -13.063 -10.307 1.00 96.06 348 SER A N 1
ATOM 2660 C CA . SER A 1 348 ? 22.123 -13.351 -11.248 1.00 96.06 348 SER A CA 1
ATOM 2661 C C . SER A 1 348 ? 21.407 -14.631 -10.823 1.00 96.06 348 SER A C 1
ATOM 2663 O O . SER A 1 348 ? 22.043 -15.677 -10.681 1.00 96.06 348 SER A O 1
ATOM 2665 N N . ASP A 1 349 ? 20.094 -14.537 -10.606 1.00 96.62 349 ASP A N 1
ATOM 2666 C CA . ASP A 1 349 ? 19.194 -15.664 -10.330 1.00 96.62 349 ASP A CA 1
ATOM 2667 C C . ASP A 1 349 ? 18.047 -15.697 -11.355 1.00 96.62 349 ASP A C 1
ATOM 2669 O O . ASP A 1 349 ? 16.863 -15.665 -11.015 1.00 96.62 349 ASP A O 1
ATOM 2673 N N . ILE A 1 350 ? 18.406 -15.722 -12.640 1.00 97.56 350 ILE A N 1
ATOM 2674 C CA . ILE A 1 350 ? 17.452 -15.844 -13.745 1.00 97.56 350 ILE A CA 1
ATOM 2675 C C . ILE A 1 350 ? 17.244 -17.315 -14.096 1.00 97.56 350 ILE A C 1
ATOM 2677 O O . ILE A 1 350 ? 18.181 -18.027 -14.462 1.00 97.56 350 ILE A O 1
ATOM 2681 N N . SER A 1 351 ? 15.999 -17.780 -14.018 1.00 98.06 351 SER A N 1
ATOM 2682 C CA . SER A 1 351 ? 15.642 -19.147 -14.397 1.00 98.06 351 SER A CA 1
ATOM 2683 C C . SER A 1 351 ? 14.161 -19.290 -14.747 1.00 98.06 351 SER A C 1
ATOM 2685 O O . SER A 1 351 ? 13.328 -18.444 -14.422 1.00 98.06 351 SER A O 1
ATOM 2687 N N . THR A 1 352 ? 13.821 -20.398 -15.405 1.00 98.69 352 THR A N 1
ATOM 2688 C CA . THR A 1 352 ? 12.443 -20.895 -15.430 1.00 98.69 352 THR A CA 1
ATOM 2689 C C . THR A 1 352 ? 12.105 -21.458 -14.050 1.00 98.69 352 THR A C 1
ATOM 2691 O O . THR A 1 352 ? 12.809 -22.344 -13.563 1.00 98.69 352 THR A O 1
ATOM 2694 N N . ARG A 1 353 ? 11.046 -20.953 -13.413 1.00 98.25 353 ARG A N 1
ATOM 2695 C CA . ARG A 1 353 ? 10.707 -21.255 -12.014 1.00 98.25 353 ARG A CA 1
ATOM 2696 C C . ARG A 1 353 ? 9.216 -21.074 -11.724 1.00 98.25 353 ARG A C 1
ATOM 2698 O O . ARG A 1 353 ? 8.455 -20.617 -12.576 1.00 98.25 353 ARG A O 1
ATOM 2705 N N . SER A 1 354 ? 8.771 -21.438 -10.519 1.00 98.38 354 SER A N 1
ATOM 2706 C CA . SER A 1 354 ? 7.408 -21.108 -10.084 1.00 98.38 354 SER A CA 1
ATOM 2707 C C . SER A 1 354 ? 7.274 -19.614 -9.778 1.00 98.38 354 SER A C 1
ATOM 2709 O O . SER A 1 354 ? 8.259 -18.950 -9.452 1.00 98.38 354 SER A O 1
ATOM 2711 N N . PHE A 1 355 ? 6.053 -19.078 -9.842 1.00 98.06 355 PHE A N 1
ATOM 2712 C CA . PHE A 1 355 ? 5.800 -17.668 -9.531 1.00 98.06 355 PHE A CA 1
ATOM 2713 C C . PHE A 1 355 ? 6.241 -17.308 -8.103 1.00 98.06 355 PHE A C 1
ATOM 2715 O O . PHE A 1 355 ? 6.893 -16.286 -7.897 1.00 98.06 355 PHE A O 1
ATOM 2722 N N . LEU A 1 356 ? 5.964 -18.178 -7.121 1.00 97.62 356 LEU A N 1
ATOM 2723 C CA . LEU A 1 356 ? 6.430 -17.989 -5.746 1.00 97.62 356 LEU A CA 1
ATOM 2724 C C . LEU A 1 356 ? 7.960 -17.941 -5.678 1.00 97.62 356 LEU A C 1
ATOM 2726 O O . LEU A 1 356 ? 8.517 -17.060 -5.029 1.00 97.62 356 LEU A O 1
ATOM 2730 N N . SER A 1 357 ? 8.649 -18.858 -6.366 1.00 97.44 357 SER A N 1
ATOM 2731 C CA . SER A 1 357 ? 10.113 -18.862 -6.385 1.00 97.44 357 SER A CA 1
ATOM 2732 C C . SER A 1 357 ? 10.696 -17.586 -6.994 1.00 97.44 357 SER A C 1
ATOM 2734 O O . SER A 1 357 ? 11.776 -17.188 -6.568 1.00 97.44 357 SER A O 1
ATOM 2736 N N . LEU A 1 358 ? 10.020 -16.965 -7.966 1.00 96.75 358 LEU A N 1
ATOM 2737 C CA . LEU A 1 358 ? 10.433 -15.684 -8.539 1.00 96.75 358 LEU A CA 1
ATOM 2738 C C . LEU A 1 358 ? 10.291 -14.550 -7.516 1.00 96.75 358 LEU A C 1
ATOM 2740 O O . LEU A 1 358 ? 11.255 -13.829 -7.282 1.00 96.75 358 LEU A O 1
ATOM 2744 N N . VAL A 1 359 ? 9.146 -14.449 -6.834 1.00 95.00 359 VAL A N 1
ATOM 2745 C CA . VAL A 1 359 ? 8.908 -13.431 -5.787 1.00 95.00 359 VAL A CA 1
ATOM 2746 C C . VAL A 1 359 ? 9.881 -13.564 -4.607 1.00 95.00 359 VAL A C 1
ATOM 2748 O O . VAL A 1 359 ? 10.259 -12.566 -3.999 1.00 95.00 359 VAL A O 1
ATOM 2751 N N . LEU A 1 360 ? 10.308 -14.789 -4.285 1.00 93.75 360 LEU A N 1
ATOM 2752 C CA . LEU A 1 360 ? 11.283 -15.063 -3.223 1.00 93.75 360 LEU A CA 1
ATOM 2753 C C . LEU A 1 360 ? 12.750 -14.862 -3.649 1.00 93.75 360 LEU A C 1
ATOM 2755 O O . LEU A 1 360 ? 13.631 -14.960 -2.796 1.00 93.75 360 LEU A O 1
ATOM 2759 N N . SER A 1 361 ? 13.028 -14.617 -4.935 1.00 90.19 361 SER A N 1
ATOM 2760 C CA . SER A 1 361 ? 14.401 -14.416 -5.432 1.00 90.19 361 SER A CA 1
ATOM 2761 C C . SER A 1 361 ? 14.964 -13.025 -5.121 1.00 90.19 361 SER A C 1
ATOM 2763 O O . SER A 1 361 ? 16.175 -12.864 -4.991 1.00 90.19 361 SER A O 1
ATOM 2765 N N . THR A 1 362 ? 14.084 -12.037 -4.951 1.00 81.81 362 THR A N 1
ATOM 2766 C CA . THR A 1 362 ? 14.406 -10.640 -4.638 1.00 81.81 362 THR A CA 1
ATOM 2767 C C . THR A 1 362 ? 14.789 -10.488 -3.156 1.00 81.81 362 THR A C 1
ATOM 2769 O O . THR A 1 362 ? 13.990 -10.840 -2.277 1.00 81.81 362 THR A O 1
ATOM 2772 N N . PRO A 1 363 ? 15.971 -9.940 -2.820 1.00 75.94 363 PRO A N 1
ATOM 2773 C CA . PRO A 1 363 ? 16.324 -9.611 -1.442 1.00 75.94 363 PRO A CA 1
ATOM 2774 C C . PRO A 1 363 ? 15.365 -8.560 -0.861 1.00 75.94 363 PRO A C 1
ATOM 2776 O O . PRO A 1 363 ? 15.169 -7.499 -1.437 1.00 75.94 363 PRO A O 1
ATOM 2779 N N . SER A 1 364 ? 14.777 -8.820 0.307 1.00 75.00 364 SER A N 1
ATOM 2780 C CA . SER A 1 364 ? 13.690 -7.976 0.848 1.00 75.00 364 SER A CA 1
ATOM 2781 C C . SER A 1 364 ? 13.890 -7.485 2.278 1.00 75.00 364 SER A C 1
ATOM 2783 O O . SER A 1 364 ? 13.076 -6.733 2.814 1.00 75.00 364 SER A O 1
ATOM 2785 N N . ASN A 1 365 ? 14.957 -7.931 2.937 1.00 77.50 365 ASN A N 1
ATOM 2786 C CA . ASN A 1 365 ? 15.200 -7.680 4.354 1.00 77.50 365 ASN A CA 1
ATOM 2787 C C . ASN A 1 365 ? 16.332 -6.677 4.611 1.00 77.50 365 ASN A C 1
ATOM 2789 O O . ASN A 1 365 ? 16.678 -6.478 5.776 1.00 77.50 365 ASN A O 1
ATOM 2793 N N . ALA A 1 366 ? 16.878 -6.042 3.568 1.00 83.81 366 ALA A N 1
ATOM 2794 C CA . ALA A 1 366 ? 18.012 -5.119 3.672 1.00 83.81 366 ALA A CA 1
ATOM 2795 C C . ALA A 1 366 ? 17.764 -4.008 4.707 1.00 83.81 366 ALA A C 1
ATOM 2797 O O . ALA A 1 366 ? 18.620 -3.711 5.534 1.00 83.81 366 ALA A O 1
ATOM 2798 N N . THR A 1 367 ? 16.544 -3.471 4.746 1.00 91.44 367 THR A N 1
ATOM 2799 C CA . THR A 1 367 ? 16.152 -2.397 5.669 1.00 91.44 367 THR A CA 1
ATOM 2800 C C . THR A 1 367 ? 15.346 -2.892 6.874 1.00 91.44 367 THR A C 1
ATOM 2802 O O . THR A 1 367 ? 14.701 -2.107 7.580 1.00 91.44 367 THR A O 1
ATOM 2805 N N . PHE A 1 368 ? 15.361 -4.201 7.158 1.00 89.88 368 PHE A N 1
ATOM 2806 C CA . PHE A 1 368 ? 14.597 -4.765 8.267 1.00 89.88 368 PHE A CA 1
ATOM 2807 C C . PHE A 1 368 ? 15.010 -4.147 9.609 1.00 89.88 368 PHE A C 1
ATOM 2809 O O . PHE A 1 368 ? 16.172 -4.154 10.007 1.00 89.88 368 PHE A O 1
ATOM 2816 N N . GLY A 1 369 ? 14.021 -3.648 10.352 1.00 89.69 369 GLY A N 1
ATOM 2817 C CA . GLY A 1 369 ? 14.239 -3.010 11.651 1.00 89.69 369 GLY A CA 1
ATOM 2818 C C . GLY A 1 369 ? 14.661 -1.541 11.572 1.00 89.69 369 GLY A C 1
ATOM 2819 O O . GLY A 1 369 ? 14.719 -0.888 12.617 1.00 89.69 369 GLY A O 1
ATOM 2820 N N . LEU A 1 370 ? 14.884 -1.005 10.370 1.00 94.38 370 LEU A N 1
ATOM 2821 C CA . LEU A 1 370 ? 15.081 0.422 10.157 1.00 94.38 370 LEU A CA 1
ATOM 2822 C C . LEU A 1 370 ? 13.747 1.174 10.155 1.00 94.38 370 LEU A C 1
ATOM 2824 O O . LEU A 1 370 ? 12.650 0.614 10.056 1.00 94.38 370 LEU A O 1
ATOM 2828 N N . ARG A 1 371 ? 13.858 2.490 10.302 1.00 95.44 371 ARG A N 1
ATOM 2829 C CA . ARG A 1 371 ? 12.797 3.443 9.977 1.00 95.44 371 ARG A CA 1
ATOM 2830 C C . ARG A 1 371 ? 12.778 3.591 8.461 1.00 95.44 371 ARG A C 1
ATOM 2832 O O . ARG A 1 371 ? 13.814 3.412 7.836 1.00 95.44 371 ARG A O 1
ATOM 2839 N N . GLY A 1 372 ? 11.640 3.948 7.883 1.00 95.69 372 GLY A N 1
ATOM 2840 C CA . GLY A 1 372 ? 11.582 4.261 6.463 1.00 95.69 372 GLY A CA 1
ATOM 2841 C C . GLY A 1 372 ? 10.372 5.104 6.114 1.00 95.69 372 GLY A C 1
ATOM 2842 O O . GLY A 1 372 ? 9.421 5.163 6.897 1.00 95.69 372 GLY A O 1
ATOM 2843 N N . TYR A 1 373 ? 10.418 5.728 4.944 1.00 97.38 373 TYR A N 1
ATOM 2844 C CA . TYR A 1 373 ? 9.287 6.380 4.291 1.00 97.38 373 TYR A CA 1
ATOM 2845 C C . TYR A 1 373 ? 9.252 5.965 2.828 1.00 97.38 373 TYR A C 1
ATOM 2847 O O . TYR A 1 373 ? 10.294 5.718 2.227 1.00 97.38 373 TYR A O 1
ATOM 2855 N N . PHE A 1 374 ? 8.037 5.905 2.292 1.00 97.69 374 PHE A N 1
ATOM 2856 C CA . PHE A 1 374 ? 7.798 5.882 0.859 1.00 97.69 374 PHE A CA 1
ATOM 2857 C C . PHE A 1 374 ? 7.310 7.267 0.433 1.00 97.69 374 PHE A C 1
ATOM 2859 O O . PHE A 1 374 ? 6.692 7.981 1.232 1.00 97.69 374 PHE A O 1
ATOM 2866 N N . ASP A 1 375 ? 7.590 7.615 -0.812 1.00 98.12 375 ASP A N 1
ATOM 2867 C CA . ASP A 1 375 ? 6.947 8.689 -1.552 1.00 98.12 375 ASP A CA 1
ATOM 2868 C C . ASP A 1 375 ? 6.856 8.291 -3.032 1.00 98.12 375 ASP A C 1
ATOM 2870 O O . ASP A 1 375 ? 7.342 7.230 -3.430 1.00 98.12 375 ASP A O 1
ATOM 2874 N N . THR A 1 376 ? 6.195 9.091 -3.865 1.00 97.94 376 THR A N 1
ATOM 2875 C CA . THR A 1 376 ? 6.018 8.730 -5.275 1.00 97.94 376 THR A CA 1
ATOM 2876 C C . THR A 1 376 ? 5.893 9.923 -6.204 1.00 97.94 376 THR A C 1
ATOM 2878 O O . THR A 1 376 ? 5.386 10.978 -5.830 1.00 97.94 376 THR A O 1
ATOM 2881 N N . VAL A 1 377 ? 6.302 9.708 -7.452 1.00 97.75 377 VAL A N 1
ATOM 2882 C CA . VAL A 1 377 ? 6.059 10.602 -8.585 1.00 97.75 377 VAL A CA 1
ATOM 2883 C C . VAL A 1 377 ? 5.215 9.857 -9.609 1.00 97.75 377 VAL A C 1
ATOM 2885 O O . VAL A 1 377 ? 5.420 8.668 -9.834 1.00 97.75 377 VAL A O 1
ATOM 2888 N N . SER A 1 378 ? 4.242 10.532 -10.219 1.00 97.50 378 SER A N 1
ATOM 2889 C CA . SER A 1 378 ? 3.473 9.973 -11.336 1.00 97.50 378 SER A CA 1
ATOM 2890 C C . SER A 1 378 ? 3.991 10.514 -12.658 1.00 97.50 378 SER A C 1
ATOM 2892 O O . SER A 1 378 ? 4.092 11.726 -12.833 1.00 97.50 378 SER A O 1
ATOM 2894 N N . ILE A 1 379 ? 4.279 9.607 -13.583 1.00 97.56 379 ILE A N 1
ATOM 2895 C CA . ILE A 1 379 ? 4.807 9.900 -14.917 1.00 97.56 379 ILE A CA 1
ATOM 2896 C C . ILE A 1 379 ? 3.909 9.275 -15.984 1.00 97.56 379 ILE A C 1
ATOM 2898 O O . ILE A 1 379 ? 3.161 8.338 -15.707 1.00 97.56 379 ILE A O 1
ATOM 2902 N N . VAL A 1 380 ? 3.963 9.800 -17.203 1.00 96.31 380 VAL A N 1
ATOM 2903 C CA . VAL A 1 380 ? 3.251 9.240 -18.371 1.00 96.31 380 VAL A CA 1
ATOM 2904 C C . VAL A 1 380 ? 4.197 8.610 -19.376 1.00 96.31 380 VAL A C 1
ATOM 2906 O O . VAL A 1 380 ? 3.729 7.890 -20.250 1.00 96.31 380 VAL A O 1
ATOM 2909 N N . ASP A 1 381 ? 5.493 8.886 -19.251 1.00 96.31 381 ASP A N 1
ATOM 2910 C CA . ASP A 1 381 ? 6.510 8.408 -20.172 1.00 96.31 381 ASP A CA 1
ATOM 2911 C C . ASP A 1 381 ? 7.827 8.113 -19.447 1.00 96.31 381 ASP A C 1
ATOM 2913 O O . ASP A 1 381 ? 8.130 8.749 -18.433 1.00 96.31 381 ASP A O 1
ATOM 2917 N N . ILE A 1 382 ? 8.605 7.160 -19.965 1.00 96.94 382 ILE A N 1
ATOM 2918 C CA . ILE A 1 382 ? 9.952 6.841 -19.475 1.00 96.94 382 ILE A CA 1
ATOM 2919 C C . ILE A 1 382 ? 10.949 7.215 -20.565 1.00 96.94 382 ILE A C 1
ATOM 2921 O O . ILE A 1 382 ? 10.988 6.608 -21.633 1.00 96.94 382 ILE A O 1
ATOM 2925 N N . THR A 1 383 ? 11.765 8.220 -20.274 1.00 97.12 383 THR A N 1
ATOM 2926 C CA . THR A 1 383 ? 12.767 8.782 -21.179 1.00 97.12 383 THR A CA 1
ATOM 2927 C C . THR A 1 383 ? 14.155 8.645 -20.557 1.00 97.12 383 THR A C 1
ATOM 2929 O O . THR A 1 383 ? 14.291 8.540 -19.337 1.00 97.12 383 THR A O 1
ATOM 2932 N N . LEU A 1 384 ? 15.206 8.668 -21.382 1.00 97.44 384 LEU A N 1
ATOM 2933 C CA . LEU A 1 384 ? 16.582 8.633 -20.873 1.00 97.44 384 LEU A CA 1
ATOM 2934 C C . LEU A 1 384 ? 16.895 9.793 -19.911 1.00 97.44 384 LEU A C 1
ATOM 2936 O O . LEU A 1 384 ? 17.385 9.503 -18.826 1.00 97.44 384 LEU A O 1
ATOM 2940 N N . PRO A 1 385 ? 16.549 11.067 -20.197 1.00 97.94 385 PRO A N 1
ATOM 2941 C CA . PRO A 1 385 ? 16.835 12.150 -19.255 1.00 97.94 385 PRO A CA 1
ATOM 2942 C C . PRO A 1 385 ? 16.125 11.994 -17.902 1.00 97.94 385 PRO A C 1
ATOM 2944 O O . PRO A 1 385 ? 16.703 12.346 -16.874 1.00 97.94 385 PRO A O 1
ATOM 2947 N N . LEU A 1 386 ? 14.908 11.435 -17.871 1.00 98.38 386 LEU A N 1
ATOM 2948 C CA . LEU A 1 386 ? 14.228 11.106 -16.619 1.00 98.38 386 LEU A CA 1
ATOM 2949 C C . LEU A 1 386 ? 14.967 10.006 -15.848 1.00 98.38 386 LEU A C 1
ATOM 2951 O O . LEU A 1 386 ? 15.148 10.125 -14.638 1.00 98.38 386 LEU A O 1
ATOM 2955 N N . LEU A 1 387 ? 15.398 8.942 -16.531 1.00 98.44 387 LEU A N 1
ATOM 2956 C CA . LEU A 1 387 ? 16.162 7.856 -15.912 1.00 98.44 387 LEU A CA 1
ATOM 2957 C C . LEU A 1 387 ? 17.517 8.351 -15.382 1.00 98.44 387 LEU A C 1
ATOM 2959 O O . LEU A 1 387 ? 17.876 8.036 -14.248 1.00 98.44 387 LEU A O 1
ATOM 2963 N N . ASP A 1 388 ? 18.216 9.196 -16.138 1.00 98.12 388 ASP A N 1
ATOM 2964 C CA . ASP A 1 388 ? 19.460 9.843 -15.711 1.00 98.12 388 ASP A CA 1
ATOM 2965 C C . ASP A 1 388 ? 19.229 10.756 -14.500 1.00 98.12 388 ASP A C 1
ATOM 2967 O O . ASP A 1 388 ? 20.055 10.821 -13.589 1.00 98.12 388 ASP A O 1
ATOM 2971 N N . ALA A 1 389 ? 18.087 11.448 -14.438 1.00 98.44 389 ALA A N 1
ATOM 2972 C CA . ALA A 1 389 ? 17.716 12.225 -13.261 1.00 98.44 389 ALA A CA 1
ATOM 2973 C C . ALA A 1 389 ? 17.516 11.332 -12.027 1.00 98.44 389 ALA A C 1
ATOM 2975 O O . ALA A 1 389 ? 17.949 11.713 -10.943 1.00 98.44 389 ALA A O 1
ATOM 2976 N N . VAL A 1 390 ? 16.936 10.136 -12.175 1.00 98.50 390 VAL A N 1
ATOM 2977 C CA . VAL A 1 390 ? 16.807 9.167 -11.071 1.00 98.50 390 VAL A CA 1
ATOM 2978 C C . VAL A 1 390 ? 18.178 8.657 -10.605 1.00 98.50 390 VAL A C 1
ATOM 2980 O O . VAL A 1 390 ? 18.422 8.584 -9.397 1.00 98.50 390 VAL A O 1
ATOM 2983 N N . VAL A 1 391 ? 19.098 8.357 -11.530 1.00 98.19 391 VAL A N 1
ATOM 2984 C CA . VAL A 1 391 ? 20.495 8.005 -11.202 1.00 98.19 391 VAL A CA 1
ATOM 2985 C C . VAL A 1 391 ? 21.147 9.130 -10.396 1.00 98.19 391 VAL A C 1
ATOM 2987 O O . VAL A 1 391 ? 21.652 8.899 -9.296 1.00 98.19 391 VAL A O 1
ATOM 2990 N N . ASN A 1 392 ? 21.066 10.362 -10.903 1.00 97.94 392 ASN A N 1
ATOM 2991 C CA . ASN A 1 392 ? 21.661 11.531 -10.266 1.00 97.94 392 ASN A CA 1
ATOM 2992 C C . ASN A 1 392 ? 21.062 11.809 -8.882 1.00 97.94 392 ASN A C 1
ATOM 2994 O O . ASN A 1 392 ? 21.806 12.103 -7.951 1.00 97.94 392 ASN A O 1
ATOM 2998 N N . GLU A 1 393 ? 19.742 11.694 -8.718 1.00 98.12 393 GLU A N 1
ATOM 2999 C CA . GLU A 1 393 ? 19.067 11.835 -7.422 1.00 98.12 393 GLU A CA 1
ATOM 3000 C C . GLU A 1 393 ? 19.568 10.796 -6.412 1.00 98.12 393 GLU A C 1
ATOM 3002 O O . GLU A 1 393 ? 19.864 11.144 -5.265 1.00 98.12 393 GLU A O 1
ATOM 3007 N N . THR A 1 394 ? 19.730 9.543 -6.851 1.00 97.88 394 THR A N 1
ATOM 3008 C CA . THR A 1 394 ? 20.253 8.452 -6.018 1.00 97.88 394 THR A CA 1
ATOM 3009 C C . THR A 1 394 ? 21.638 8.804 -5.474 1.00 97.88 394 THR A C 1
ATOM 3011 O O . THR A 1 394 ? 21.852 8.782 -4.261 1.00 97.88 394 THR A O 1
ATOM 3014 N N . GLU A 1 395 ? 22.574 9.187 -6.346 1.00 96.56 395 GLU A N 1
ATOM 3015 C CA . GLU A 1 395 ? 23.954 9.510 -5.962 1.00 96.56 395 GLU A CA 1
ATOM 3016 C C . GLU A 1 395 ? 24.062 10.822 -5.170 1.00 96.56 395 GLU A C 1
ATOM 3018 O O . GLU A 1 395 ? 24.816 10.920 -4.192 1.00 96.56 395 GLU A O 1
ATOM 3023 N N . PHE A 1 396 ? 23.291 11.837 -5.560 1.00 97.75 396 PHE A N 1
ATOM 3024 C CA . PHE A 1 396 ? 23.283 13.143 -4.913 1.00 97.75 396 PHE A CA 1
ATOM 3025 C C . PHE A 1 396 ? 22.801 13.044 -3.466 1.00 97.75 396 PHE A C 1
ATOM 3027 O O . PHE A 1 396 ? 23.482 13.520 -2.553 1.00 97.75 396 PHE A O 1
ATOM 3034 N N . TRP A 1 397 ? 21.659 12.398 -3.221 1.00 98.00 397 TRP A N 1
ATOM 3035 C CA . TRP A 1 397 ? 21.135 12.285 -1.863 1.00 98.00 397 TRP A CA 1
ATOM 3036 C C . TRP A 1 397 ? 21.933 11.310 -1.015 1.00 98.00 397 TRP A C 1
ATOM 3038 O O . TRP A 1 397 ? 22.159 11.596 0.162 1.00 98.00 397 TRP A O 1
ATOM 3048 N N . ALA A 1 398 ? 22.423 10.215 -1.600 1.00 96.25 398 ALA A N 1
ATOM 3049 C CA . ALA A 1 398 ? 23.339 9.312 -0.919 1.00 96.25 398 ALA A CA 1
ATOM 3050 C C . ALA A 1 398 ? 24.588 10.048 -0.414 1.00 96.25 398 ALA A C 1
ATOM 3052 O O . ALA A 1 398 ? 24.884 10.018 0.780 1.00 96.25 398 ALA A O 1
ATOM 3053 N N . SER A 1 399 ? 25.286 10.771 -1.294 1.00 96.25 399 SER A N 1
ATOM 3054 C CA . SER A 1 399 ? 26.508 11.503 -0.932 1.00 96.25 399 SER A CA 1
ATOM 3055 C C . SER A 1 399 ? 26.251 12.661 0.035 1.00 96.25 399 SER A C 1
ATOM 3057 O O . SER A 1 399 ? 27.065 12.912 0.924 1.00 96.25 399 SER A O 1
ATOM 3059 N N . THR A 1 400 ? 25.109 13.338 -0.093 1.00 96.88 400 THR A N 1
ATOM 3060 C CA . THR A 1 400 ? 24.736 14.447 0.794 1.00 96.88 400 THR A CA 1
ATOM 3061 C C . THR A 1 400 ? 24.420 13.960 2.209 1.00 96.88 400 THR A C 1
ATOM 3063 O O . THR A 1 400 ? 24.767 14.624 3.184 1.00 96.88 400 THR A O 1
ATOM 3066 N N . LEU A 1 401 ? 23.764 12.804 2.344 1.00 97.31 401 LEU A N 1
ATOM 3067 C CA . LEU A 1 401 ? 23.208 12.349 3.618 1.00 97.31 401 LEU A CA 1
ATOM 3068 C C . LEU A 1 401 ? 24.056 11.300 4.341 1.00 97.31 401 LEU A C 1
ATOM 3070 O O . LEU A 1 401 ? 23.918 11.177 5.559 1.00 97.31 401 LEU A O 1
ATOM 3074 N N . SER A 1 402 ? 24.919 10.551 3.647 1.00 95.19 402 SER A N 1
ATOM 3075 C CA . SER A 1 402 ? 25.631 9.389 4.210 1.00 95.19 402 SER A CA 1
ATOM 3076 C C . SER A 1 402 ? 26.445 9.712 5.467 1.00 95.19 402 SER A C 1
ATOM 3078 O O . SER A 1 402 ? 26.511 8.906 6.395 1.00 95.19 402 SER A O 1
ATOM 3080 N N . SER A 1 403 ? 27.018 10.917 5.541 1.00 93.88 403 SER A N 1
ATOM 3081 C CA . SER A 1 403 ? 27.813 11.357 6.695 1.00 93.88 403 SER A CA 1
ATOM 3082 C C . SER A 1 403 ? 26.977 11.790 7.911 1.00 93.88 403 SER A C 1
ATOM 3084 O O . SER A 1 403 ? 27.476 11.767 9.039 1.00 93.88 403 SER A O 1
ATOM 3086 N N . GLU A 1 404 ? 25.706 12.153 7.712 1.00 94.25 404 GLU A N 1
ATOM 3087 C CA . GLU A 1 404 ? 24.826 12.707 8.753 1.00 94.25 404 GLU A CA 1
ATOM 3088 C C . GLU A 1 404 ? 23.719 11.736 9.194 1.00 94.25 404 GLU A C 1
ATOM 3090 O O . GLU A 1 404 ? 23.227 11.807 10.326 1.00 94.25 404 GLU A O 1
ATOM 3095 N N . VAL A 1 405 ? 23.317 10.811 8.318 1.00 97.31 405 VAL A N 1
ATOM 3096 C CA . VAL A 1 405 ? 22.191 9.898 8.532 1.00 97.31 405 VAL A CA 1
ATOM 3097 C C . VAL A 1 405 ? 22.697 8.477 8.756 1.00 97.31 405 VAL A C 1
ATOM 3099 O O . VAL A 1 405 ? 23.083 7.760 7.841 1.00 97.31 405 VAL A O 1
ATOM 3102 N N . THR A 1 406 ? 22.652 8.030 10.011 1.00 96.00 406 THR A N 1
ATOM 3103 C CA . THR A 1 406 ? 23.072 6.671 10.375 1.00 96.00 406 THR A CA 1
ATOM 3104 C C . THR A 1 406 ? 22.158 5.602 9.771 1.00 96.00 406 THR A C 1
ATOM 3106 O O . THR A 1 406 ? 20.943 5.619 9.998 1.00 96.00 406 THR A O 1
ATOM 3109 N N . GLY A 1 407 ? 22.768 4.621 9.097 1.00 95.31 407 GLY A N 1
ATOM 3110 C CA . GLY A 1 407 ? 22.077 3.492 8.466 1.00 95.31 407 GLY A CA 1
ATOM 3111 C C . GLY A 1 407 ? 21.181 3.924 7.309 1.00 95.31 407 GLY A C 1
ATOM 3112 O O . GLY A 1 407 ? 20.078 3.400 7.192 1.00 95.31 407 GLY A O 1
ATOM 3113 N N . LEU A 1 408 ? 21.611 4.946 6.563 1.00 97.56 408 LEU A N 1
ATOM 3114 C CA . LEU A 1 408 ? 20.919 5.447 5.386 1.00 97.56 408 LEU A CA 1
ATOM 3115 C C . LEU A 1 408 ? 20.834 4.362 4.307 1.00 97.56 408 LEU A C 1
ATOM 3117 O O . LEU A 1 408 ? 21.840 3.758 3.961 1.00 97.56 408 LEU A O 1
ATOM 3121 N N . PHE A 1 409 ? 19.640 4.207 3.754 1.00 97.62 409 PHE A N 1
ATOM 3122 C CA . PHE A 1 409 ? 19.354 3.478 2.527 1.00 97.62 409 PHE A CA 1
ATOM 3123 C C . PHE A 1 409 ? 18.562 4.415 1.618 1.00 97.62 409 PHE A C 1
ATOM 3125 O O . PHE A 1 409 ? 17.610 5.045 2.091 1.00 97.62 409 PHE A O 1
ATOM 3132 N N . VAL A 1 410 ? 18.945 4.518 0.350 1.00 98.19 410 VAL A N 1
ATOM 3133 C CA . VAL A 1 410 ? 18.274 5.348 -0.665 1.00 98.19 410 VAL A CA 1
ATOM 3134 C C . VAL A 1 410 ? 17.861 4.440 -1.809 1.00 98.19 410 VAL A C 1
ATOM 3136 O O . VAL A 1 410 ? 18.672 3.637 -2.259 1.00 98.19 410 VAL A O 1
ATOM 3139 N N . SER A 1 411 ? 16.616 4.545 -2.263 1.00 97.75 411 SER A N 1
ATOM 3140 C CA . SER A 1 411 ? 16.085 3.666 -3.297 1.00 97.75 411 SER A CA 1
ATOM 3141 C C . SER A 1 411 ? 15.048 4.351 -4.171 1.00 97.75 411 SER A C 1
ATOM 3143 O O . SER A 1 411 ? 14.188 5.087 -3.674 1.00 97.75 411 SER A O 1
ATOM 3145 N N . TYR A 1 412 ? 15.140 4.078 -5.470 1.00 98.56 412 TYR A N 1
ATOM 3146 C CA . TYR A 1 412 ? 14.198 4.520 -6.486 1.00 98.56 412 TYR A CA 1
ATOM 3147 C C . TYR A 1 412 ? 13.799 3.342 -7.367 1.00 98.56 412 TYR A C 1
ATOM 3149 O O . TYR A 1 412 ? 14.667 2.727 -7.987 1.00 98.56 412 TYR A O 1
ATOM 3157 N N . ASP A 1 413 ? 12.496 3.070 -7.466 1.00 97.31 413 ASP A N 1
ATOM 3158 C CA . ASP A 1 413 ? 11.970 2.015 -8.335 1.00 97.31 413 ASP A CA 1
ATOM 3159 C C . ASP A 1 413 ? 11.274 2.615 -9.556 1.00 97.31 413 ASP A C 1
ATOM 3161 O O . ASP A 1 413 ? 10.344 3.419 -9.422 1.00 97.31 413 ASP A O 1
ATOM 3165 N N . ILE A 1 414 ? 11.684 2.177 -10.745 1.00 97.94 414 ILE A N 1
ATOM 3166 C CA . ILE A 1 414 ? 11.023 2.473 -12.013 1.00 97.94 414 ILE A CA 1
ATOM 3167 C C . ILE A 1 414 ? 10.148 1.282 -12.405 1.00 97.94 414 ILE A C 1
ATOM 3169 O O . ILE A 1 414 ? 10.619 0.144 -12.492 1.00 97.94 414 ILE A O 1
ATOM 3173 N N . GLU A 1 415 ? 8.869 1.557 -12.670 1.00 94.94 415 GLU A N 1
ATOM 3174 C CA . GLU A 1 415 ? 7.849 0.542 -12.945 1.00 94.94 415 GLU A CA 1
ATOM 3175 C C . GLU A 1 415 ? 7.191 0.749 -14.325 1.00 94.94 415 GLU A C 1
ATOM 3177 O O . GLU A 1 415 ? 6.125 1.368 -14.414 1.00 94.94 415 GLU A O 1
ATOM 3182 N N . PRO A 1 416 ? 7.792 0.249 -15.421 1.00 96.12 416 PRO A N 1
ATOM 3183 C CA . PRO A 1 416 ? 7.217 0.382 -16.753 1.00 96.12 416 PRO A CA 1
ATOM 3184 C C . PRO A 1 416 ? 5.956 -0.471 -16.915 1.00 96.12 416 PRO A C 1
ATOM 3186 O O . PRO A 1 416 ? 5.960 -1.680 -16.672 1.00 96.12 416 PRO A O 1
ATOM 3189 N N . PHE A 1 417 ? 4.889 0.146 -17.409 1.00 96.75 417 PHE A N 1
ATOM 3190 C CA . PHE A 1 417 ? 3.641 -0.516 -17.765 1.00 96.75 417 PHE A CA 1
ATOM 3191 C C . PHE A 1 417 ? 3.218 -0.146 -19.181 1.00 96.75 417 PHE A C 1
ATOM 3193 O O . PHE A 1 417 ? 3.499 0.945 -19.675 1.00 96.75 417 PHE A O 1
ATOM 3200 N N . LEU A 1 418 ? 2.495 -1.055 -19.833 1.00 96.50 418 LEU A N 1
ATOM 3201 C CA . LEU A 1 418 ? 1.958 -0.793 -21.159 1.00 96.50 418 LEU A CA 1
ATOM 3202 C C . LEU A 1 418 ? 0.871 0.290 -21.094 1.00 96.50 418 LEU A C 1
ATOM 3204 O O . LEU A 1 418 ? 0.110 0.349 -20.120 1.00 96.50 418 LEU A O 1
ATOM 3208 N N . PRO A 1 419 ? 0.670 1.065 -22.177 1.00 94.25 419 PRO A N 1
ATOM 3209 C CA . PRO A 1 419 ? -0.436 2.016 -22.274 1.00 94.25 419 PRO A CA 1
ATOM 3210 C C . PRO A 1 419 ? -1.824 1.392 -22.064 1.00 94.25 419 PRO A C 1
ATOM 3212 O O . PRO A 1 419 ? -2.788 2.117 -21.837 1.00 94.25 419 PRO A O 1
ATOM 3215 N N . SER A 1 420 ? -1.955 0.065 -22.122 1.00 93.12 420 SER A N 1
ATOM 3216 C CA . SER A 1 420 ? -3.195 -0.669 -21.872 1.00 93.12 420 SER A CA 1
ATOM 3217 C C . SER A 1 420 ? -3.466 -0.996 -20.397 1.00 93.12 420 SER A C 1
ATOM 3219 O O . SER A 1 420 ? -4.526 -1.556 -20.124 1.00 93.12 420 SER A O 1
ATOM 3221 N N . ILE A 1 421 ? -2.594 -0.655 -19.438 1.00 93.62 421 ILE A N 1
ATOM 3222 C CA . ILE A 1 421 ? -2.728 -1.088 -18.029 1.00 93.62 421 ILE A CA 1
ATOM 3223 C C . ILE A 1 421 ? -4.096 -0.782 -17.396 1.00 93.62 421 ILE A C 1
ATOM 3225 O O . ILE A 1 421 ? -4.619 -1.573 -16.611 1.00 93.62 421 ILE A O 1
ATOM 3229 N N . TYR A 1 422 ? -4.733 0.330 -17.768 1.00 92.94 422 TYR A N 1
ATOM 3230 C CA . TYR A 1 422 ? -6.056 0.693 -17.249 1.00 92.94 422 TYR A CA 1
ATOM 3231 C C . TYR A 1 422 ? -7.229 0.282 -18.144 1.00 92.94 422 TYR A C 1
ATOM 3233 O O . TYR A 1 422 ? -8.377 0.563 -17.801 1.00 92.94 422 TYR A O 1
ATOM 3241 N N . SER A 1 423 ? -6.971 -0.430 -19.245 1.00 90.62 423 SER A N 1
ATOM 3242 C CA . SER A 1 423 ? -8.009 -0.959 -20.142 1.00 90.62 423 SER A CA 1
ATOM 3243 C C . SER A 1 423 ? -8.735 -2.188 -19.580 1.00 90.62 423 SER A C 1
ATOM 3245 O O . SER A 1 423 ? -9.823 -2.527 -20.040 1.00 90.62 423 SER A O 1
ATOM 3247 N N . HIS A 1 424 ? -8.163 -2.838 -18.562 1.00 85.88 424 HIS A N 1
ATOM 3248 C CA . HIS A 1 424 ? -8.664 -4.099 -18.014 1.00 85.88 424 HIS A CA 1
ATOM 3249 C C . HIS A 1 424 ? -9.845 -3.951 -17.043 1.00 85.88 424 HIS A C 1
ATOM 3251 O O . HIS A 1 424 ? -10.351 -4.971 -16.572 1.00 85.88 424 HIS A O 1
ATOM 3257 N N . SER A 1 425 ? -10.280 -2.732 -16.679 1.00 66.88 425 SER A N 1
ATOM 3258 C CA . SER A 1 425 ? -11.156 -2.595 -15.512 1.00 66.88 425 SER A CA 1
ATOM 3259 C C . SER A 1 425 ? -12.257 -1.539 -15.477 1.00 66.88 425 SER A C 1
ATOM 3261 O O . SER A 1 425 ? -12.350 -0.590 -16.249 1.00 66.88 425 SER A O 1
ATOM 3263 N N . VAL A 1 426 ? -13.089 -1.816 -14.473 1.00 75.38 426 VAL A N 1
ATOM 3264 C CA . VAL A 1 426 ? -14.208 -1.117 -13.860 1.00 75.38 426 VAL A CA 1
ATOM 3265 C C . VAL A 1 426 ? -13.803 0.117 -13.038 1.00 75.38 426 VAL A C 1
ATOM 3267 O O . VAL A 1 426 ? -12.736 0.190 -12.432 1.00 75.38 426 VAL A O 1
ATOM 3270 N N . ALA A 1 427 ? -14.725 1.077 -12.942 1.00 88.00 427 ALA A N 1
ATOM 3271 C CA . ALA A 1 427 ? -14.563 2.269 -12.113 1.00 88.00 427 ALA A CA 1
ATOM 3272 C C . ALA A 1 427 ? -14.206 1.923 -10.651 1.00 88.00 427 ALA A C 1
ATOM 3274 O O . ALA A 1 427 ? -14.763 0.997 -10.059 1.00 88.00 427 ALA A O 1
ATOM 3275 N N . SER A 1 428 ? -13.315 2.712 -10.054 1.00 95.88 428 SER A N 1
ATOM 3276 C CA . SER A 1 428 ? -12.824 2.553 -8.680 1.00 95.88 428 SER A CA 1
ATOM 3277 C C . SER A 1 428 ? -12.543 3.921 -8.043 1.00 95.88 428 SER A C 1
ATOM 3279 O O . SER A 1 428 ? -12.511 4.933 -8.748 1.00 95.88 428 SER A O 1
ATOM 3281 N N . ALA A 1 429 ? -12.376 3.977 -6.719 1.00 97.50 429 ALA A N 1
ATOM 3282 C CA . ALA A 1 429 ? -12.005 5.211 -6.024 1.00 97.50 429 ALA A CA 1
ATOM 3283 C C . ALA A 1 429 ? -10.604 5.691 -6.428 1.00 97.50 429 ALA A C 1
ATOM 3285 O O . ALA A 1 429 ? -10.416 6.882 -6.685 1.00 97.50 429 ALA A O 1
ATOM 3286 N N . TRP A 1 430 ? -9.656 4.757 -6.540 1.00 97.25 430 TRP A N 1
ATOM 3287 C CA . TRP A 1 430 ? -8.342 4.978 -7.141 1.00 97.25 430 TRP A CA 1
ATOM 3288 C C . TRP A 1 430 ? -8.091 3.939 -8.248 1.00 97.25 430 TRP A C 1
ATOM 3290 O O . TRP A 1 430 ? -8.481 2.783 -8.071 1.00 97.25 430 TRP A O 1
ATOM 3300 N N . PRO A 1 431 ? -7.470 4.305 -9.377 1.00 95.31 431 PRO A N 1
ATOM 3301 C CA . PRO A 1 431 ? -7.168 5.673 -9.772 1.00 95.31 431 PRO A CA 1
ATOM 3302 C C . PRO A 1 431 ? -8.439 6.453 -10.155 1.00 95.31 431 PRO A C 1
ATOM 3304 O O . PRO A 1 431 ? -9.407 5.862 -10.640 1.00 95.31 431 PRO A O 1
ATOM 3307 N N . PRO A 1 432 ? -8.467 7.782 -9.947 1.00 94.62 432 PRO A N 1
ATOM 3308 C CA . PRO A 1 432 ? -9.628 8.605 -10.271 1.00 94.62 432 PRO A CA 1
ATOM 3309 C C . PRO A 1 432 ? -9.863 8.820 -11.763 1.00 94.62 432 PRO A C 1
ATOM 3311 O O . PRO A 1 432 ? -10.974 9.157 -12.170 1.00 94.62 432 PRO A O 1
ATOM 3314 N N . THR A 1 433 ? -8.840 8.595 -12.582 1.00 90.50 433 THR A N 1
ATOM 3315 C CA . THR A 1 433 ? -8.956 8.550 -14.034 1.00 90.50 433 THR A CA 1
ATOM 3316 C C . THR A 1 433 ? -8.276 7.300 -14.572 1.00 90.50 433 THR A C 1
ATOM 3318 O O . THR A 1 433 ? -7.290 6.825 -14.016 1.00 90.50 433 THR A O 1
ATOM 3321 N N . ARG A 1 434 ? -8.835 6.773 -15.659 1.00 90.75 434 ARG A N 1
ATOM 3322 C CA . ARG A 1 434 ? -8.299 5.657 -16.450 1.00 90.75 434 ARG A CA 1
ATOM 3323 C C . ARG A 1 434 ? -8.188 6.020 -17.934 1.00 90.75 434 ARG A C 1
ATOM 3325 O O . ARG A 1 434 ? -7.957 5.154 -18.765 1.00 90.75 434 ARG A O 1
ATOM 3332 N N . THR A 1 435 ? -8.408 7.294 -18.281 1.00 87.94 435 THR A N 1
ATOM 3333 C CA . THR A 1 435 ? -8.417 7.771 -19.677 1.00 87.94 435 THR A CA 1
ATOM 3334 C C . THR A 1 435 ? -7.018 7.952 -20.253 1.00 87.94 435 THR A C 1
ATOM 3336 O O . THR A 1 435 ? -6.863 8.009 -21.467 1.00 87.94 435 THR A O 1
ATOM 3339 N N . GLN A 1 436 ? -6.019 8.083 -19.385 1.00 87.50 436 GLN A N 1
ATOM 3340 C CA . GLN A 1 436 ? -4.608 8.151 -19.723 1.00 87.50 436 GLN A CA 1
ATOM 3341 C C . GLN A 1 436 ? -3.874 7.181 -18.805 1.00 87.50 436 GLN A C 1
ATOM 3343 O O . GLN A 1 436 ? -4.180 7.109 -17.613 1.00 87.50 436 GLN A O 1
ATOM 3348 N N . SER A 1 437 ? -2.928 6.441 -19.371 1.00 91.12 437 SER A N 1
ATOM 3349 C CA . SER A 1 437 ? -2.036 5.581 -18.603 1.00 91.12 437 SER A CA 1
ATOM 3350 C C . SER A 1 437 ? -0.928 6.411 -17.981 1.00 91.12 437 SER A C 1
ATOM 3352 O O . SER A 1 437 ? -0.414 7.343 -18.595 1.00 91.12 437 SER A O 1
ATOM 3354 N N . PHE A 1 438 ? -0.614 6.092 -16.736 1.00 94.88 438 PHE A N 1
ATOM 3355 C CA . PHE A 1 438 ? 0.441 6.711 -15.956 1.00 94.88 438 PHE A CA 1
ATOM 3356 C C . PHE A 1 438 ? 1.036 5.647 -15.039 1.00 94.88 438 PHE A C 1
ATOM 3358 O O . PHE A 1 438 ? 0.427 4.602 -14.797 1.00 94.88 438 PHE A O 1
ATOM 3365 N N . MET A 1 439 ? 2.246 5.903 -14.568 1.00 95.06 439 MET A N 1
ATOM 3366 C CA . MET A 1 439 ? 3.075 4.935 -13.864 1.00 95.06 439 MET A CA 1
ATOM 3367 C C . MET A 1 439 ? 3.719 5.612 -12.654 1.00 95.06 439 MET A C 1
ATOM 3369 O O . MET A 1 439 ? 3.970 6.822 -12.698 1.00 95.06 439 MET A O 1
ATOM 3373 N N . PRO A 1 440 ? 3.960 4.878 -11.558 1.00 96.94 440 PRO A N 1
ATOM 3374 C CA . PRO A 1 440 ? 4.694 5.415 -10.429 1.00 96.94 440 PRO A CA 1
ATOM 3375 C C . PRO A 1 440 ? 6.209 5.319 -10.665 1.00 96.94 440 PRO A C 1
ATOM 3377 O O . PRO A 1 440 ? 6.707 4.323 -11.184 1.00 96.94 440 PRO A O 1
ATOM 3380 N N . ILE A 1 441 ? 6.940 6.317 -10.180 1.00 98.19 441 ILE A N 1
ATOM 3381 C CA . ILE A 1 441 ? 8.280 6.113 -9.627 1.00 98.19 441 ILE A CA 1
ATOM 3382 C C . ILE A 1 441 ? 8.100 6.001 -8.114 1.00 98.19 441 ILE A C 1
ATOM 3384 O O . ILE A 1 441 ? 7.452 6.863 -7.502 1.00 98.19 441 ILE A O 1
ATOM 3388 N N . ASN A 1 442 ? 8.612 4.928 -7.517 1.00 98.06 442 ASN A N 1
ATOM 3389 C CA . ASN A 1 442 ? 8.666 4.785 -6.064 1.00 98.06 442 ASN A CA 1
ATOM 3390 C C . ASN A 1 442 ? 9.939 5.448 -5.537 1.00 98.06 442 ASN A C 1
ATOM 3392 O O . ASN A 1 442 ? 11.003 5.265 -6.119 1.00 98.06 442 ASN A O 1
ATOM 3396 N N . ILE A 1 443 ? 9.838 6.171 -4.426 1.00 98.56 443 ILE A N 1
ATOM 3397 C CA . ILE A 1 443 ? 10.983 6.717 -3.694 1.00 98.56 443 ILE A CA 1
ATOM 3398 C C . ILE A 1 443 ? 10.943 6.108 -2.299 1.00 98.56 443 ILE A C 1
ATOM 3400 O O . ILE A 1 443 ? 9.977 6.310 -1.562 1.00 98.56 443 ILE A O 1
ATOM 3404 N N . TYR A 1 444 ? 11.979 5.373 -1.909 1.00 97.81 444 TYR A N 1
ATOM 3405 C CA . TYR A 1 444 ? 12.043 4.708 -0.613 1.00 97.81 444 TYR A CA 1
ATOM 3406 C C . TYR A 1 444 ? 13.363 4.976 0.092 1.00 97.81 444 TYR A C 1
ATOM 3408 O O . TYR A 1 444 ? 14.434 4.638 -0.402 1.00 97.81 444 TYR A O 1
ATOM 3416 N N . TYR A 1 445 ? 13.291 5.604 1.264 1.00 98.06 445 TYR A N 1
ATOM 3417 C CA . TYR A 1 445 ? 14.467 5.869 2.089 1.00 98.06 445 TYR A CA 1
ATOM 3418 C C . TYR A 1 445 ? 14.310 5.146 3.422 1.00 98.06 445 TYR A C 1
ATOM 3420 O O . TYR A 1 445 ? 13.219 5.145 4.005 1.00 98.06 445 TYR A O 1
ATOM 3428 N N . ALA A 1 446 ? 15.403 4.586 3.941 1.00 97.75 446 ALA A N 1
ATOM 3429 C CA . ALA A 1 446 ? 15.460 4.006 5.279 1.00 97.75 446 ALA A CA 1
ATOM 3430 C C . ALA A 1 446 ? 16.610 4.589 6.107 1.00 97.75 446 ALA A C 1
ATOM 3432 O O . ALA A 1 446 ? 17.605 5.060 5.566 1.00 97.75 446 ALA A O 1
ATOM 3433 N N . TRP A 1 447 ? 16.446 4.623 7.431 1.00 97.75 447 TRP A N 1
ATOM 3434 C CA . TRP A 1 447 ? 17.448 5.151 8.363 1.00 97.75 447 TRP A CA 1
ATOM 3435 C C . TRP A 1 447 ? 17.258 4.601 9.782 1.00 97.75 447 TRP A C 1
ATOM 3437 O O . TRP A 1 447 ? 16.208 4.068 10.140 1.00 97.75 447 TRP A O 1
ATOM 3447 N N . SER A 1 448 ? 18.269 4.747 10.642 1.00 97.00 448 SER A N 1
ATOM 3448 C CA . SER A 1 448 ? 18.245 4.166 11.995 1.00 97.00 448 SER A CA 1
ATOM 3449 C C . SER A 1 448 ? 17.606 5.066 13.061 1.00 97.00 448 SER A C 1
ATOM 3451 O O . SER A 1 448 ? 16.876 4.591 13.935 1.00 97.00 448 SER A O 1
ATOM 3453 N N . LEU A 1 449 ? 17.899 6.372 13.047 1.00 96.62 449 LEU A N 1
ATOM 3454 C CA . LEU A 1 449 ? 17.650 7.258 14.193 1.00 96.62 449 LEU A CA 1
ATOM 3455 C C . LEU A 1 449 ? 16.447 8.190 13.991 1.00 96.62 449 LEU A C 1
ATOM 3457 O O . LEU A 1 449 ? 16.364 8.908 13.004 1.00 96.62 449 LEU A O 1
ATOM 3461 N N . GLU A 1 450 ? 15.560 8.273 14.991 1.00 95.69 450 GLU A N 1
ATOM 3462 C CA . GLU A 1 450 ? 14.391 9.184 14.988 1.00 95.69 450 GLU A CA 1
ATOM 3463 C C . GLU A 1 450 ? 14.772 10.661 14.774 1.00 95.69 450 GLU A C 1
ATOM 3465 O O . GLU A 1 450 ? 13.976 11.447 14.265 1.00 95.69 450 GLU A O 1
ATOM 3470 N N . SER A 1 451 ? 15.993 11.061 15.142 1.00 96.88 451 SER A N 1
ATOM 3471 C CA . SER A 1 451 ? 16.481 12.430 14.940 1.00 96.88 451 SER A CA 1
ATOM 3472 C C . SER A 1 451 ? 16.517 12.857 13.472 1.00 96.88 451 SER A C 1
ATOM 3474 O O . SER A 1 451 ? 16.422 14.055 13.212 1.00 96.88 451 SER A O 1
ATOM 3476 N N . SER A 1 452 ? 16.619 11.908 12.538 1.00 97.94 452 SER A N 1
ATOM 3477 C CA . SER A 1 452 ? 16.703 12.180 11.100 1.00 97.94 452 SER A CA 1
ATOM 3478 C C . SER A 1 452 ? 15.336 12.214 10.405 1.00 97.94 452 SER A C 1
ATOM 3480 O O . SER A 1 452 ? 15.269 12.607 9.247 1.00 97.94 452 SER A O 1
ATOM 3482 N N . ASP A 1 453 ? 14.235 11.891 11.100 1.00 96.50 453 ASP A N 1
ATOM 3483 C CA . ASP A 1 453 ? 12.893 11.786 10.499 1.00 96.50 453 ASP A CA 1
ATOM 3484 C C . ASP A 1 453 ? 12.473 13.047 9.729 1.00 96.50 453 ASP A C 1
ATOM 3486 O O . ASP A 1 453 ? 11.914 12.959 8.640 1.00 96.50 453 ASP A O 1
ATOM 3490 N N . ALA A 1 454 ? 12.715 14.228 10.307 1.00 96.88 454 ALA A N 1
ATOM 3491 C CA . ALA A 1 454 ? 12.315 15.496 9.700 1.00 96.88 454 ALA A CA 1
ATOM 3492 C C . ALA A 1 454 ? 13.202 15.885 8.507 1.00 96.88 454 ALA A C 1
ATOM 3494 O O . ALA A 1 454 ? 12.709 16.517 7.577 1.00 96.88 454 ALA A O 1
ATOM 3495 N N . LEU A 1 455 ? 14.486 15.512 8.547 1.00 98.00 455 LEU A N 1
ATOM 3496 C CA . LEU A 1 455 ? 15.422 15.736 7.447 1.00 98.00 455 LEU A CA 1
ATOM 3497 C C . LEU A 1 455 ? 15.041 14.859 6.254 1.00 98.00 455 LEU A C 1
ATOM 3499 O O . LEU A 1 455 ? 14.823 15.385 5.170 1.00 98.00 455 LEU A O 1
ATOM 3503 N N . ILE A 1 456 ? 14.878 13.551 6.478 1.00 98.31 456 ILE A N 1
ATOM 3504 C CA . ILE A 1 456 ? 14.532 12.598 5.417 1.00 98.31 456 ILE A CA 1
ATOM 3505 C C . ILE A 1 456 ? 13.183 12.935 4.787 1.00 98.31 456 ILE A C 1
ATOM 3507 O O . ILE A 1 456 ? 13.074 12.946 3.567 1.00 98.31 456 ILE A O 1
ATOM 3511 N N . TYR A 1 457 ? 12.183 13.301 5.596 1.00 98.00 457 TYR A N 1
ATOM 3512 C CA . TYR A 1 457 ? 10.908 13.793 5.074 1.00 98.00 457 TYR A CA 1
ATOM 3513 C C . TYR A 1 457 ? 11.094 14.969 4.098 1.00 98.00 457 TYR A C 1
ATOM 3515 O O . TYR A 1 457 ? 10.542 14.952 3.002 1.00 98.00 457 TYR A O 1
ATOM 3523 N N . GLY A 1 458 ? 11.876 15.985 4.487 1.00 98.00 458 GLY A N 1
ATOM 3524 C CA . GLY A 1 458 ? 12.104 17.165 3.650 1.00 98.00 458 GLY A CA 1
ATOM 3525 C C . GLY A 1 458 ? 12.837 16.833 2.351 1.00 98.00 458 GLY A C 1
ATOM 3526 O O . GLY A 1 458 ? 12.440 17.310 1.293 1.00 98.00 458 GLY A O 1
ATOM 3527 N N . VAL A 1 459 ? 13.852 15.972 2.435 1.00 97.81 459 VAL A N 1
ATOM 3528 C CA . VAL A 1 459 ? 14.635 15.519 1.279 1.00 97.81 459 VAL A CA 1
ATOM 3529 C C . VAL A 1 459 ? 13.783 14.727 0.292 1.00 97.81 459 VAL A C 1
ATOM 3531 O O . VAL A 1 459 ? 13.825 15.004 -0.899 1.00 97.81 459 VAL A O 1
ATOM 3534 N N . MET A 1 460 ? 12.972 13.778 0.762 1.00 98.31 460 MET A N 1
ATOM 3535 C CA . MET A 1 460 ? 12.127 12.982 -0.133 1.00 98.31 460 MET A CA 1
ATOM 3536 C C . MET A 1 460 ? 11.094 13.846 -0.864 1.00 98.31 460 MET A C 1
ATOM 3538 O O . MET A 1 460 ? 10.876 13.660 -2.057 1.00 98.31 460 MET A O 1
ATOM 3542 N N . GLN A 1 461 ? 10.517 14.840 -0.182 1.00 98.06 461 GLN A N 1
ATOM 3543 C CA . GLN A 1 461 ? 9.611 15.809 -0.805 1.00 98.06 461 GLN A CA 1
ATOM 3544 C C . GLN A 1 461 ? 10.324 16.679 -1.851 1.00 98.06 461 GLN A C 1
ATOM 3546 O O . GLN A 1 461 ? 9.754 16.993 -2.897 1.00 98.06 461 GLN A O 1
ATOM 3551 N N . GLU A 1 462 ? 11.570 17.076 -1.582 1.00 98.38 462 GLU A N 1
ATOM 3552 C CA . GLU A 1 462 ? 12.397 17.806 -2.541 1.00 98.38 462 GLU A CA 1
ATOM 3553 C C . GLU A 1 462 ? 12.736 16.953 -3.766 1.00 98.38 462 GLU A C 1
ATOM 3555 O O . GLU A 1 462 ? 12.567 17.426 -4.889 1.00 98.38 462 GLU A O 1
ATOM 3560 N N . SER A 1 463 ? 13.111 15.693 -3.550 1.00 98.44 463 SER A N 1
ATOM 3561 C CA . SER A 1 463 ? 13.400 14.721 -4.602 1.00 98.44 463 SER A CA 1
ATOM 3562 C C . SER A 1 463 ? 12.186 14.459 -5.497 1.00 98.44 463 SER A C 1
ATOM 3564 O O . SER A 1 463 ? 12.263 14.599 -6.719 1.00 98.44 463 SER A O 1
ATOM 3566 N N . ALA A 1 464 ? 11.020 14.186 -4.900 1.00 98.19 464 ALA A N 1
ATOM 3567 C CA . ALA A 1 464 ? 9.775 13.978 -5.637 1.00 98.19 464 ALA A CA 1
ATOM 3568 C C . ALA A 1 464 ? 9.403 15.204 -6.488 1.00 98.19 464 ALA A C 1
ATOM 3570 O O . ALA A 1 464 ? 8.997 15.074 -7.647 1.00 98.19 464 ALA A O 1
ATOM 3571 N N . ARG A 1 465 ? 9.575 16.413 -5.936 1.00 97.69 465 ARG A N 1
ATOM 3572 C CA . ARG A 1 465 ? 9.351 17.665 -6.668 1.00 97.69 465 ARG A CA 1
ATOM 3573 C C . ARG A 1 465 ? 10.331 17.818 -7.831 1.00 97.69 465 ARG A C 1
ATOM 3575 O O . ARG A 1 465 ? 9.886 18.158 -8.923 1.00 97.69 465 ARG A O 1
ATOM 3582 N N . HIS A 1 466 ? 11.620 17.555 -7.623 1.00 98.44 466 HIS A N 1
ATOM 3583 C CA . HIS A 1 466 ? 12.629 17.663 -8.676 1.00 98.44 466 HIS A CA 1
ATOM 3584 C C . HIS A 1 466 ? 12.353 16.688 -9.830 1.00 98.44 466 HIS A C 1
ATOM 3586 O O . HIS A 1 466 ? 12.271 17.118 -10.977 1.00 98.44 466 HIS A O 1
ATOM 3592 N N . LEU A 1 467 ? 12.089 15.410 -9.543 1.00 98.38 467 LEU A N 1
ATOM 3593 C CA . LEU A 1 467 ? 11.734 14.428 -10.576 1.00 98.38 467 LEU A CA 1
ATOM 3594 C C . LEU A 1 467 ? 10.434 14.796 -11.316 1.00 98.38 467 LEU A C 1
ATOM 3596 O O . LEU A 1 467 ? 10.328 14.602 -12.527 1.00 98.38 467 LEU A O 1
ATOM 3600 N N . THR A 1 468 ? 9.462 15.394 -10.619 1.00 97.81 468 THR A N 1
ATOM 3601 C CA . THR A 1 468 ? 8.257 15.950 -11.260 1.00 97.81 468 THR A CA 1
ATOM 3602 C C . THR A 1 468 ? 8.608 17.105 -12.207 1.00 97.81 468 THR A C 1
ATOM 3604 O O . THR A 1 468 ? 8.081 17.174 -13.316 1.00 97.81 468 THR A O 1
ATOM 3607 N N . GLU A 1 469 ? 9.495 18.016 -11.797 1.00 97.75 469 GLU A N 1
ATOM 3608 C CA . GLU A 1 469 ? 9.968 19.138 -12.620 1.00 97.75 469 GLU A CA 1
ATOM 3609 C C . GLU A 1 469 ? 10.730 18.653 -13.862 1.00 97.75 469 GLU A C 1
ATOM 3611 O O . GLU A 1 469 ? 10.505 19.192 -14.948 1.00 97.75 469 GLU A O 1
ATOM 3616 N N . VAL A 1 470 ? 11.552 17.605 -13.735 1.00 98.12 470 VAL A N 1
ATOM 3617 C CA . VAL A 1 470 ? 12.224 16.947 -14.867 1.00 98.12 470 VAL A CA 1
ATOM 3618 C C . VAL A 1 470 ? 11.194 16.404 -15.856 1.00 98.12 470 VAL A C 1
ATOM 3620 O O . VAL A 1 470 ? 11.222 16.801 -17.021 1.00 98.12 470 VAL A O 1
ATOM 3623 N N . ALA A 1 471 ? 10.216 15.617 -15.396 1.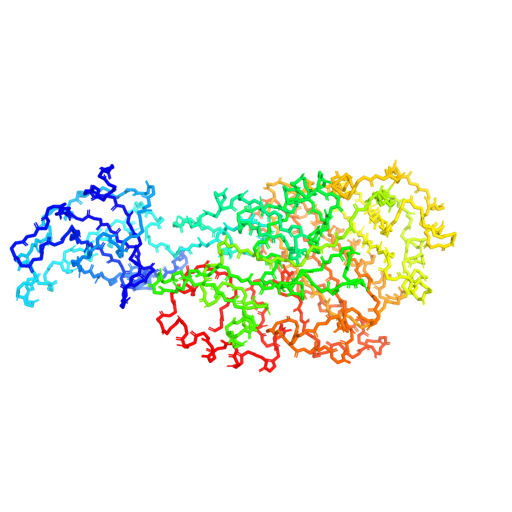00 97.75 471 ALA A N 1
ATOM 3624 C CA . ALA A 1 471 ? 9.170 15.081 -16.269 1.00 97.75 471 ALA A CA 1
ATOM 3625 C C . ALA A 1 471 ? 8.391 16.198 -17.001 1.00 97.75 471 ALA A C 1
ATOM 3627 O O . ALA A 1 471 ? 8.142 16.107 -18.205 1.00 97.75 471 ALA A O 1
ATOM 3628 N N . ILE A 1 472 ? 8.055 17.297 -16.308 1.00 97.44 472 ILE A N 1
ATOM 3629 C CA . ILE A 1 472 ? 7.415 18.475 -16.926 1.00 97.44 472 ILE A CA 1
ATOM 3630 C C . ILE A 1 472 ? 8.330 19.112 -17.978 1.00 97.44 472 ILE A C 1
ATOM 3632 O O . ILE A 1 472 ? 7.854 19.497 -19.047 1.00 97.44 472 ILE A O 1
ATOM 3636 N N . SER A 1 473 ? 9.629 19.238 -17.692 1.00 97.12 473 SER A N 1
ATOM 3637 C CA . SER A 1 473 ? 10.604 19.828 -18.617 1.00 97.12 473 SER A CA 1
ATOM 3638 C C . SER A 1 473 ? 10.757 19.025 -19.914 1.00 97.12 473 SER A C 1
ATOM 3640 O O . SER A 1 473 ? 11.017 19.605 -20.967 1.00 97.12 473 SER A O 1
ATOM 3642 N N . GLU A 1 474 ? 10.491 17.719 -19.857 1.00 96.38 474 GLU A N 1
ATOM 3643 C CA . GLU A 1 474 ? 10.450 16.813 -21.010 1.00 96.38 474 GLU A CA 1
ATOM 3644 C C . GLU A 1 474 ? 9.092 16.799 -21.731 1.00 96.38 474 GLU A C 1
ATOM 3646 O O . GLU A 1 474 ? 8.884 16.057 -22.688 1.00 96.38 474 GLU A O 1
ATOM 3651 N N . GLY A 1 475 ? 8.157 17.653 -21.308 1.00 96.12 475 GLY A N 1
ATOM 3652 C CA . GLY A 1 475 ? 6.850 17.827 -21.938 1.00 96.12 475 GLY A CA 1
ATOM 3653 C C . GLY A 1 475 ? 5.763 16.885 -21.420 1.00 96.12 475 GLY A C 1
ATOM 3654 O O . GLY A 1 475 ? 4.668 16.856 -21.989 1.00 96.12 475 GLY A O 1
ATOM 3655 N N . GLN A 1 476 ? 6.012 16.141 -20.339 1.00 96.06 476 GLN A N 1
ATOM 3656 C CA . GLN A 1 476 ? 4.997 15.282 -19.737 1.00 96.06 476 GLN A CA 1
ATOM 3657 C C . GLN A 1 476 ? 3.928 16.105 -18.998 1.00 96.06 476 GLN A C 1
ATOM 3659 O O . GLN A 1 476 ? 4.222 16.977 -18.178 1.00 96.06 476 GLN A O 1
ATOM 3664 N N . ASN A 1 477 ? 2.649 15.795 -19.232 1.00 93.56 477 ASN A N 1
ATOM 3665 C CA . ASN A 1 477 ? 1.536 16.420 -18.511 1.00 93.56 477 ASN A CA 1
ATOM 3666 C C . ASN A 1 477 ? 1.262 15.698 -17.180 1.00 93.56 477 ASN A C 1
ATOM 3668 O O . ASN A 1 477 ? 0.315 14.919 -17.074 1.00 93.56 477 ASN A O 1
ATOM 3672 N N . VAL A 1 478 ? 2.103 15.954 -16.173 1.00 93.06 478 VAL A N 1
ATOM 3673 C CA . VAL A 1 478 ? 2.055 15.254 -14.871 1.00 93.06 478 VAL A CA 1
ATOM 3674 C C . VAL A 1 478 ? 1.364 16.031 -13.746 1.00 93.06 478 VAL A C 1
ATOM 3676 O O . VAL A 1 478 ? 1.011 15.450 -12.726 1.00 93.06 478 VAL A O 1
ATOM 3679 N N . ALA A 1 479 ? 1.101 17.330 -13.931 1.00 82.25 479 ALA A N 1
ATOM 3680 C CA . ALA A 1 479 ? 0.661 18.239 -12.862 1.00 82.25 479 ALA A CA 1
ATOM 3681 C C . ALA A 1 479 ? -0.645 17.835 -12.146 1.00 82.25 479 ALA A C 1
ATOM 3683 O O . ALA A 1 479 ? -0.866 18.237 -11.008 1.00 82.25 479 ALA A O 1
ATOM 3684 N N . ASN A 1 480 ? -1.513 17.064 -12.808 1.00 85.62 480 ASN A N 1
ATOM 3685 C CA . ASN A 1 480 ? -2.789 16.601 -12.252 1.00 85.62 480 ASN A CA 1
ATOM 3686 C C . ASN A 1 480 ? -2.909 15.070 -12.235 1.00 85.62 480 ASN A C 1
ATOM 3688 O O . ASN A 1 480 ? -4.022 14.546 -12.130 1.00 85.62 480 ASN A O 1
ATOM 3692 N N . LEU A 1 481 ? -1.796 14.347 -12.391 1.00 94.25 481 LEU A N 1
ATOM 3693 C CA . LEU A 1 481 ? -1.825 12.893 -12.303 1.00 94.25 481 LEU A CA 1
ATOM 3694 C C . LEU A 1 481 ? -1.966 12.452 -10.844 1.00 94.25 481 LEU A C 1
ATOM 3696 O O . LEU A 1 481 ? -1.344 13.039 -9.957 1.00 94.25 481 LEU A O 1
ATOM 3700 N N . PRO A 1 482 ? -2.791 11.429 -10.582 1.00 96.25 482 PRO A N 1
ATOM 3701 C CA . PRO A 1 482 ? -3.015 10.954 -9.231 1.00 96.25 482 PRO A CA 1
ATOM 3702 C C . PRO A 1 482 ? -1.808 10.166 -8.717 1.00 96.25 482 PRO A C 1
ATOM 3704 O O . PRO A 1 482 ? -1.440 9.139 -9.283 1.00 96.25 482 PRO A O 1
ATOM 3707 N N . LEU A 1 483 ? -1.262 10.591 -7.579 1.00 97.81 483 LEU A N 1
ATOM 3708 C CA . LEU A 1 483 ? -0.209 9.857 -6.878 1.00 97.81 483 LEU A CA 1
ATOM 3709 C C . LEU A 1 483 ? -0.730 8.506 -6.363 1.00 97.81 483 LEU A C 1
ATOM 3711 O O . LEU A 1 483 ? -1.895 8.377 -5.971 1.00 97.81 483 LEU A O 1
ATOM 3715 N N . TYR A 1 484 ? 0.138 7.491 -6.337 1.00 97.88 484 TYR A N 1
ATOM 3716 C CA . TYR A 1 484 ? -0.223 6.152 -5.869 1.00 97.88 484 TYR A CA 1
ATOM 3717 C C . TYR A 1 484 ? -0.294 6.099 -4.330 1.00 97.88 484 TYR A C 1
ATOM 3719 O O . TYR A 1 484 ? 0.734 6.218 -3.658 1.00 97.88 484 TYR A O 1
ATOM 3727 N N . PRO A 1 485 ? -1.475 5.873 -3.720 1.00 97.62 485 PRO A N 1
ATOM 3728 C CA . PRO A 1 485 ? -1.660 6.024 -2.276 1.00 97.62 485 PRO A CA 1
ATOM 3729 C C . PRO A 1 485 ? -0.973 4.959 -1.413 1.00 97.62 485 PRO A C 1
ATOM 3731 O O . PRO A 1 485 ? -0.936 5.109 -0.190 1.00 97.62 485 PRO A O 1
ATOM 3734 N N . ASN A 1 486 ? -0.468 3.872 -2.006 1.00 97.44 486 ASN A N 1
ATOM 3735 C CA . ASN A 1 486 ? 0.349 2.894 -1.282 1.00 97.44 486 ASN A CA 1
ATOM 3736 C C . ASN A 1 486 ? 1.804 3.358 -1.096 1.00 97.44 486 ASN A C 1
ATOM 3738 O O . ASN A 1 486 ? 2.457 2.854 -0.182 1.00 97.44 486 ASN A O 1
ATOM 3742 N N . TYR A 1 487 ? 2.283 4.306 -1.910 1.00 97.75 487 TYR A N 1
ATOM 3743 C CA . TYR A 1 487 ? 3.620 4.901 -1.794 1.00 97.75 487 TYR A CA 1
ATOM 3744 C C . TYR A 1 487 ? 3.587 6.311 -1.206 1.00 97.75 487 TYR A C 1
ATOM 3746 O O . TYR A 1 487 ? 4.489 6.666 -0.465 1.00 97.75 487 TYR A O 1
ATOM 3754 N N . ALA A 1 488 ? 2.538 7.092 -1.478 1.00 97.69 488 ALA A N 1
ATOM 3755 C CA . ALA A 1 488 ? 2.432 8.481 -1.040 1.00 97.69 488 ALA A CA 1
ATOM 3756 C C . ALA A 1 488 ? 2.737 8.684 0.461 1.00 97.69 488 ALA A C 1
ATOM 3758 O O . ALA A 1 488 ? 2.224 7.962 1.334 1.00 97.69 488 ALA A O 1
ATOM 3759 N N . ILE A 1 489 ? 3.552 9.697 0.761 1.00 96.94 489 ILE A N 1
ATOM 3760 C CA . ILE A 1 489 ? 3.977 10.011 2.126 1.00 96.94 489 ILE A CA 1
ATOM 3761 C C . ILE A 1 489 ? 2.807 10.531 2.974 1.00 96.94 489 ILE A C 1
ATOM 3763 O O . ILE A 1 489 ? 1.904 11.197 2.490 1.00 96.94 489 ILE A O 1
ATOM 3767 N N . TYR A 1 490 ? 2.787 10.220 4.269 1.00 94.06 490 TYR A N 1
ATOM 3768 C CA . TYR A 1 490 ? 1.619 10.315 5.167 1.00 94.06 490 TYR A CA 1
ATOM 3769 C C . TYR A 1 490 ? 0.806 11.630 5.208 1.00 94.06 490 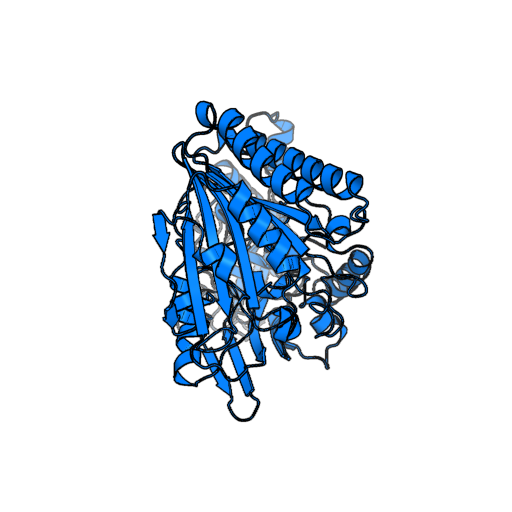TYR A C 1
ATOM 3771 O O . TYR A 1 490 ? -0.281 11.627 5.800 1.00 94.06 490 TYR A O 1
ATOM 3779 N N . ASP A 1 491 ? 1.310 12.750 4.692 1.00 94.56 491 ASP A N 1
ATOM 3780 C CA . ASP A 1 491 ? 0.606 14.034 4.613 1.00 94.56 491 ASP A CA 1
ATOM 3781 C C . ASP A 1 491 ? 0.337 14.535 3.187 1.00 94.56 491 ASP A C 1
ATOM 3783 O O . ASP A 1 491 ? -0.160 15.653 3.030 1.00 94.56 491 ASP A O 1
ATOM 3787 N N . THR A 1 492 ? 0.545 13.688 2.173 1.00 97.12 492 THR A N 1
ATOM 3788 C CA . THR A 1 492 ? 0.072 13.928 0.808 1.00 97.12 492 THR A CA 1
ATOM 3789 C C . THR A 1 492 ? -1.422 14.291 0.825 1.00 97.12 492 THR A C 1
ATOM 3791 O O . THR A 1 492 ? -2.232 13.550 1.400 1.00 97.12 492 THR A O 1
ATOM 3794 N N . PRO A 1 493 ? -1.821 15.417 0.202 1.00 97.12 493 PRO A N 1
ATOM 3795 C CA . PRO A 1 493 ? -3.224 15.799 0.090 1.00 97.12 493 PRO A CA 1
ATOM 3796 C C . PRO A 1 493 ? -4.058 14.722 -0.610 1.00 97.12 493 PRO A C 1
ATOM 3798 O O . PRO A 1 493 ? -3.613 14.101 -1.577 1.00 97.12 493 PRO A O 1
ATOM 3801 N N . LEU A 1 494 ? -5.299 14.518 -0.159 1.00 97.75 494 LEU A N 1
ATOM 3802 C CA . LEU A 1 494 ? -6.194 13.545 -0.791 1.00 97.75 494 LEU A CA 1
ATOM 3803 C C . LEU A 1 494 ? -6.488 13.915 -2.245 1.00 97.75 494 LEU A C 1
ATOM 3805 O O . LEU A 1 494 ? -6.600 13.038 -3.093 1.00 97.75 494 LEU A O 1
ATOM 3809 N N . GLU A 1 495 ? -6.574 15.203 -2.550 1.00 97.50 495 GLU A N 1
ATOM 3810 C CA . GLU A 1 495 ? -6.814 15.727 -3.889 1.00 97.50 495 GLU A CA 1
ATOM 3811 C C . GLU A 1 495 ? -5.695 15.332 -4.860 1.00 97.50 495 GLU A C 1
ATOM 3813 O O . GLU A 1 495 ? -5.980 15.028 -6.016 1.00 97.50 495 GLU A O 1
ATOM 3818 N N . SER A 1 496 ? -4.450 15.236 -4.384 1.00 97.19 496 SER A N 1
ATOM 3819 C CA . SER A 1 496 ? -3.305 14.793 -5.188 1.00 97.19 496 SER A CA 1
ATOM 3820 C C . SER A 1 496 ? -3.343 13.298 -5.522 1.00 97.19 496 SER A C 1
ATOM 3822 O O . SER A 1 496 ? -2.691 12.874 -6.465 1.00 97.19 496 SER A O 1
ATOM 3824 N N . MET A 1 497 ? -4.091 12.484 -4.769 1.00 97.56 497 MET A N 1
ATOM 3825 C CA . MET A 1 497 ? -4.228 11.040 -5.022 1.00 97.56 497 MET A CA 1
ATOM 3826 C C . MET A 1 497 ? -5.562 10.682 -5.691 1.00 97.56 497 MET A C 1
ATOM 3828 O O . MET A 1 497 ? -5.627 9.777 -6.515 1.00 97.56 497 MET A O 1
ATOM 3832 N N . TYR A 1 498 ? -6.646 11.372 -5.339 1.00 97.69 498 TYR A N 1
ATOM 3833 C CA . TYR A 1 498 ? -8.014 11.003 -5.719 1.00 97.69 498 TYR A CA 1
ATOM 3834 C C . TYR A 1 498 ? -8.716 12.075 -6.564 1.00 97.69 498 TYR A C 1
ATOM 3836 O O . TYR A 1 498 ? -9.807 11.818 -7.067 1.00 97.69 498 TYR A O 1
ATOM 3844 N N . GLY A 1 499 ? -8.142 13.267 -6.750 1.00 95.75 499 GLY A N 1
ATOM 3845 C CA . GLY A 1 499 ? -8.735 14.328 -7.567 1.00 95.75 499 GLY A CA 1
ATOM 3846 C C . GLY A 1 499 ? -10.201 14.606 -7.214 1.00 95.75 499 GLY A C 1
ATOM 3847 O O . GLY A 1 499 ? -10.565 14.782 -6.052 1.00 95.75 499 GLY A O 1
ATOM 3848 N N . SER A 1 500 ? -11.076 14.591 -8.221 1.00 94.75 500 SER A N 1
ATOM 3849 C CA . SER A 1 500 ? -12.518 14.808 -8.041 1.00 94.75 500 SER A CA 1
ATOM 3850 C C . SER A 1 500 ? -13.237 13.687 -7.274 1.00 94.75 500 SER A C 1
ATOM 3852 O O . SER A 1 500 ? -14.341 13.913 -6.771 1.00 94.75 500 SER A O 1
ATOM 3854 N N . ASN A 1 501 ? -12.630 12.504 -7.117 1.00 97.56 501 ASN A N 1
ATOM 3855 C CA . ASN A 1 501 ? -13.243 11.396 -6.383 1.00 97.56 501 ASN A CA 1
ATOM 3856 C C . ASN A 1 501 ? -13.301 11.628 -4.869 1.00 97.56 501 ASN A C 1
ATOM 3858 O O . ASN A 1 501 ? -14.102 10.961 -4.212 1.00 97.56 501 ASN A O 1
ATOM 3862 N N . VAL A 1 502 ? -12.525 12.570 -4.309 1.00 98.31 502 VAL A N 1
ATOM 3863 C CA . VAL A 1 502 ? -12.517 12.867 -2.861 1.00 98.31 502 VAL A CA 1
ATOM 3864 C C . VAL A 1 502 ? -13.935 13.089 -2.333 1.00 98.31 502 VAL A C 1
ATOM 3866 O O . VAL A 1 502 ? -14.345 12.429 -1.379 1.00 98.31 502 VAL A O 1
ATOM 3869 N N . ALA A 1 503 ? -14.720 13.939 -3.004 1.00 98.12 503 ALA A N 1
ATOM 3870 C CA . ALA A 1 503 ? -16.081 14.265 -2.583 1.00 98.12 503 ALA A CA 1
ATOM 3871 C C . ALA A 1 503 ? -17.016 13.041 -2.596 1.00 98.12 503 ALA A C 1
ATOM 3873 O O . ALA A 1 503 ? -17.852 12.881 -1.707 1.00 98.12 503 ALA A O 1
ATOM 3874 N N . ARG A 1 504 ? -16.860 12.141 -3.578 1.00 98.06 504 ARG A N 1
ATOM 3875 C CA . ARG A 1 504 ? -17.666 10.915 -3.660 1.00 98.06 504 ARG A CA 1
ATOM 3876 C C . ARG A 1 504 ? -17.294 9.928 -2.556 1.00 98.06 504 ARG A C 1
ATOM 3878 O O . ARG A 1 504 ? -18.188 9.370 -1.924 1.00 98.06 504 ARG A O 1
ATOM 3885 N N . VAL A 1 505 ? -16.000 9.737 -2.289 1.00 98.00 505 VAL A N 1
ATOM 3886 C CA . VAL A 1 505 ? -15.546 8.872 -1.188 1.00 98.00 505 VAL A CA 1
ATOM 3887 C C . VAL A 1 505 ? -16.027 9.421 0.159 1.00 98.00 505 VAL A C 1
ATOM 3889 O O . VAL A 1 505 ? -16.505 8.650 0.987 1.00 98.00 505 VAL A O 1
ATOM 3892 N N . GLN A 1 506 ? -15.984 10.742 0.363 1.00 97.62 506 GLN A N 1
ATOM 3893 C CA . GLN A 1 506 ? -16.516 11.399 1.563 1.00 97.62 506 GLN A CA 1
ATOM 3894 C C . GLN A 1 506 ? -18.012 11.144 1.757 1.00 97.62 506 GLN A C 1
ATOM 3896 O O . GLN A 1 506 ? -18.416 10.728 2.841 1.00 97.62 506 GLN A O 1
ATOM 3901 N N . ALA A 1 507 ? -18.821 11.313 0.708 1.00 98.12 507 ALA A N 1
ATOM 3902 C CA . ALA A 1 507 ? -20.259 11.061 0.774 1.00 98.12 507 ALA A CA 1
ATOM 3903 C C . ALA A 1 507 ? -20.578 9.598 1.139 1.00 98.12 507 ALA A C 1
ATOM 3905 O O . ALA A 1 507 ? -21.410 9.332 2.007 1.00 98.12 507 ALA A O 1
ATOM 3906 N N . ILE A 1 508 ? -19.868 8.639 0.534 1.00 98.00 508 ILE A N 1
ATOM 3907 C CA . ILE A 1 508 ? -20.028 7.210 0.847 1.00 98.00 508 ILE A CA 1
ATOM 3908 C C . ILE A 1 508 ? -19.576 6.928 2.286 1.00 98.00 508 ILE A C 1
ATOM 3910 O O . ILE A 1 508 ? -20.265 6.242 3.041 1.00 98.00 508 ILE A O 1
ATOM 3914 N N . LYS A 1 509 ? -18.451 7.502 2.720 1.00 94.88 509 LYS A N 1
ATOM 3915 C CA . LYS A 1 509 ? -17.989 7.387 4.105 1.00 94.88 509 LYS A CA 1
ATOM 3916 C C . LYS A 1 509 ? -19.017 7.943 5.094 1.00 94.88 509 LYS A C 1
ATOM 3918 O O . LYS A 1 509 ? -19.229 7.321 6.125 1.00 94.88 509 LYS A O 1
ATOM 3923 N N . GLU A 1 510 ? -19.677 9.064 4.818 1.00 91.94 510 GLU A N 1
ATOM 3924 C CA . GLU A 1 510 ? -20.729 9.601 5.696 1.00 91.94 510 GLU A CA 1
ATOM 3925 C C . GLU A 1 510 ? -21.933 8.657 5.821 1.00 91.94 510 GLU A C 1
ATOM 3927 O O . GLU A 1 510 ? -22.531 8.562 6.894 1.00 91.94 510 GLU A O 1
ATOM 3932 N N . GLN A 1 511 ? -22.255 7.910 4.763 1.00 93.56 511 GLN A N 1
ATOM 3933 C CA . GLN A 1 511 ? -23.322 6.911 4.779 1.00 93.56 511 GLN A CA 1
ATOM 3934 C C . GLN A 1 511 ? -22.971 5.684 5.637 1.00 93.56 511 GLN A C 1
ATOM 3936 O O . GLN A 1 511 ? -23.810 5.216 6.410 1.00 93.56 511 GLN A O 1
ATOM 3941 N N . TYR A 1 512 ? -21.752 5.151 5.508 1.00 88.81 512 TYR A N 1
ATOM 3942 C CA . TYR A 1 512 ? -21.350 3.895 6.162 1.00 88.81 512 TYR A CA 1
ATOM 3943 C C . TYR A 1 512 ? -20.619 4.088 7.503 1.00 88.81 512 TYR A C 1
ATOM 3945 O O . TYR A 1 512 ? -20.671 3.206 8.362 1.00 88.81 512 TYR A O 1
ATOM 3953 N N . ASP A 1 513 ? -19.989 5.245 7.716 1.00 85.44 513 ASP A N 1
ATOM 3954 C CA . ASP A 1 513 ? -19.247 5.639 8.920 1.00 85.44 513 ASP A CA 1
ATOM 3955 C C . ASP A 1 513 ? -19.592 7.071 9.411 1.00 85.44 513 ASP A C 1
ATOM 3957 O O . ASP A 1 513 ? -18.698 7.916 9.571 1.00 85.44 513 ASP A O 1
ATOM 3961 N N . PRO A 1 514 ? -20.871 7.382 9.709 1.00 80.75 514 PRO A N 1
ATOM 3962 C CA . PRO A 1 514 ? -21.295 8.733 10.109 1.00 80.75 514 PRO A CA 1
ATOM 3963 C C . PRO A 1 514 ? -20.630 9.226 11.405 1.00 80.75 514 PRO A C 1
ATOM 3965 O O . PRO A 1 514 ? -20.467 10.426 11.621 1.00 80.75 514 PRO A O 1
ATOM 3968 N N . ASP A 1 515 ? -20.212 8.301 12.274 1.00 75.75 515 ASP A N 1
ATOM 3969 C CA . ASP A 1 515 ? -19.541 8.606 13.542 1.00 75.75 515 ASP A CA 1
ATOM 3970 C C . ASP A 1 515 ? -18.003 8.689 13.406 1.00 75.75 515 ASP A C 1
ATOM 3972 O O . ASP A 1 515 ? -17.305 8.930 14.399 1.00 75.75 515 ASP A O 1
ATOM 3976 N N . SER A 1 516 ? -17.462 8.515 12.191 1.00 79.88 516 SER A N 1
ATOM 3977 C CA . SER A 1 516 ? -16.021 8.513 11.895 1.00 79.88 516 SER A CA 1
ATOM 3978 C C . SER A 1 516 ? -15.225 7.542 12.779 1.00 79.88 516 SER A C 1
ATOM 3980 O O . SER A 1 516 ? -14.165 7.871 13.327 1.00 79.88 516 SER A O 1
ATOM 3982 N N . ILE A 1 517 ? -15.749 6.330 12.945 1.00 79.19 517 ILE A N 1
ATOM 3983 C CA . ILE A 1 517 ? -15.102 5.233 13.659 1.00 79.19 517 ILE A CA 1
ATOM 3984 C C . ILE A 1 517 ? -13.815 4.820 12.951 1.00 79.19 517 ILE A C 1
ATOM 3986 O O . ILE A 1 517 ? -12.795 4.620 13.614 1.00 79.19 517 ILE A O 1
ATOM 3990 N N . MET A 1 518 ? -13.820 4.756 11.621 1.00 84.88 518 MET A N 1
ATOM 3991 C CA . MET A 1 518 ? -12.664 4.345 10.831 1.00 84.88 518 MET A CA 1
ATOM 3992 C C . MET A 1 518 ? -11.543 5.379 10.828 1.00 84.88 518 MET A C 1
ATOM 3994 O O . MET A 1 518 ? -10.374 5.004 10.761 1.00 84.88 518 MET A O 1
ATOM 3998 N N . ALA A 1 519 ? -11.841 6.657 11.082 1.00 82.94 519 ALA A N 1
ATOM 3999 C CA . ALA A 1 519 ? -10.809 7.668 11.329 1.00 82.94 519 ALA A CA 1
ATOM 4000 C C . ALA A 1 519 ? -9.953 7.349 12.575 1.00 82.94 519 ALA A C 1
ATOM 4002 O O . ALA A 1 519 ? -8.836 7.861 12.739 1.00 82.94 519 ALA A O 1
ATOM 4003 N N . LEU A 1 520 ? -10.457 6.488 13.471 1.00 78.69 520 LEU A N 1
ATOM 4004 C CA . LEU A 1 520 ? -9.699 5.972 14.602 1.00 78.69 520 LEU A CA 1
ATOM 4005 C C . LEU A 1 520 ? -8.765 4.831 14.220 1.00 78.69 520 LEU A C 1
ATOM 4007 O O . LEU A 1 520 ? -7.940 4.528 15.066 1.00 78.69 520 LEU A O 1
ATOM 4011 N N . ALA A 1 521 ? -8.867 4.223 13.036 1.00 83.69 521 ALA A N 1
ATOM 4012 C CA . ALA A 1 521 ? -8.164 3.001 12.634 1.00 83.69 521 ALA A CA 1
ATOM 4013 C C . ALA A 1 521 ? -6.863 3.230 11.838 1.00 83.69 521 ALA A C 1
ATOM 4015 O O . ALA A 1 521 ? -6.193 2.257 11.500 1.00 83.69 521 ALA A O 1
ATOM 4016 N N . GLY A 1 522 ? -6.445 4.486 11.646 1.00 86.38 522 GLY A N 1
ATOM 4017 C CA . GLY A 1 522 ? -5.259 4.825 10.847 1.00 86.38 522 GLY A CA 1
ATOM 4018 C C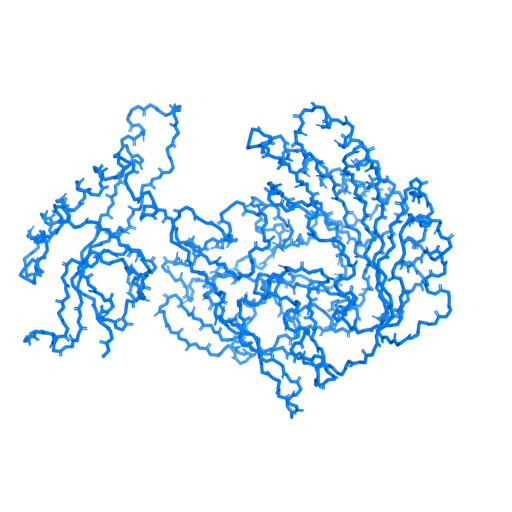 . GLY A 1 522 ? -5.596 4.964 9.367 1.00 86.38 522 GLY A C 1
ATOM 4019 O O . GLY A 1 522 ? -6.774 5.046 9.024 1.00 86.38 522 GLY A O 1
ATOM 4020 N N . GLY A 1 523 ? -4.561 5.004 8.528 1.00 91.50 523 GLY A N 1
ATOM 4021 C CA . GLY A 1 523 ? -4.707 5.194 7.087 1.00 91.50 523 GLY A CA 1
ATOM 4022 C C . GLY A 1 523 ? -5.029 6.635 6.687 1.00 91.50 523 GLY A C 1
ATOM 4023 O O . GLY A 1 523 ? -5.057 7.551 7.522 1.00 91.50 523 GLY A O 1
ATOM 4024 N N . TRP A 1 524 ? -5.294 6.799 5.393 1.00 95.00 524 TRP A N 1
ATOM 4025 C CA . TRP A 1 524 ? -5.841 8.012 4.789 1.00 95.00 524 TRP A CA 1
ATOM 4026 C C . TRP A 1 524 ? -7.226 8.330 5.353 1.00 95.00 524 TRP A C 1
ATOM 4028 O O . TRP A 1 524 ? -7.999 7.417 5.643 1.00 95.00 524 TRP A O 1
ATOM 4038 N N . LYS A 1 525 ? -7.546 9.617 5.513 1.00 92.06 525 LYS A N 1
ATOM 4039 C CA . LYS A 1 525 ? -8.783 10.063 6.172 1.00 92.06 525 LYS A CA 1
ATOM 4040 C C . LYS A 1 525 ? -9.577 10.985 5.267 1.00 92.06 525 LYS A C 1
ATOM 4042 O O . LYS A 1 525 ? -9.172 12.132 5.107 1.00 92.06 525 LYS A O 1
ATOM 4047 N N . PHE A 1 526 ? -10.696 10.474 4.765 1.00 90.12 526 PHE A N 1
ATOM 4048 C CA . PHE A 1 526 ? -11.659 11.221 3.959 1.00 90.12 526 PHE A CA 1
ATOM 4049 C C . PHE A 1 526 ? -12.625 12.037 4.818 1.00 90.12 526 PHE A C 1
ATOM 4051 O O . PHE A 1 526 ? -13.129 11.521 5.857 1.00 90.12 526 PHE A O 1
#

Mean predicted aligned error: 7.47 Å

Organism: Fomitopsis schrenkii (NCBI:txid2126942)

pLDDT: mean 92.71, std 7.29, range [39.31, 98.88]

Sequence (526 aa):
MPRVYKPGKVAIVLQGRQAGKKVVVIKQLDEGTKERPYPHAIVAGIERYPLKVTKRMGQKKLAKRSKVKPFIKVVNYSHLFPTRYALELEGLKGTVAAETFKEPSQREDAKKQIKKLLEDRYAGGKNKWFFQPLRVKGGGHTANPGFSSTPGVQIAMARFDGVAYDAAAMTATIGAGLIWDDVYAALEPHGVNVVGGRVTGVGVAGFTLGGGYSFMSNQYGLTIDTVRAFELVLPNGTVTNVTESDADLFWALKGGFNNMGIVTQFTLQAYPQGQVWGGSIITVGAADAVTDATAHFYTNVTDPKASILTTLNWDLDITAIELNLFYDAPTPPDGIFDEFLAIPSLISDISTRSFLSLVLSTPSNATFGLRGYFDTVSIVDITLPLLDAVVNETEFWASTLSSEVTGLFVSYDIEPFLPSIYSHSVASAWPPTRTQSFMPINIYYAWSLESSDALIYGVMQESARHLTEVAISEGQNVANLPLYPNYAIYDTPLESMYGSNVARVQAIKEQYDPDSIMALAGGWKF

Nearest PDB structures (foldseek):
  8c3a-assembly1_AA  TM=9.772E-01  e=1.266E-17  Candida albicans
  8eug-assembly1_Z  TM=9.711E-01  e=5.016E-17  Schizosaccharomyces pombe
  8ut0-assembly1_Lb  TM=9.752E-01  e=9.427E-17  Saccharomyces cerevisiae
  7r81-assembly1_b1  TM=9.666E-01  e=8.405E-17  Neurospora crassa
  7oyc-assembly1_Z1  TM=9.640E-01  e=5.224E-15  Xenopus laevis

Radius of gyration: 25.65 Å; Cα contacts (8 Å, |Δi|>4): 1138; chains: 1; bounding box: 63×52×70 Å

Secondary structure (DSSP, 8-state):
----S-TTEEEEE-SSTTTT-EEEEEEEETT--SS--S-EEEEEEEEEPPPP--TTS-HHHHHHHT--EEEEEEEEGGGEEEEEEE---TTTTTSS-SGGGT-HHHHHHHHHHHHHHHHHHHHTTTTGGGGSPPEEESS----STTTS--SS-EEE-TT---EEEETTTTEEEEETT-BHHHHHHHHGGGTEEES--SSTT-BHHHHHHH----TTHHHH--GGGGEEEEEEE-TTS-EEEE-GGGHHHHHHHTTSGGGS-EEEEEEEEEEE---EEEEEEEEES-HHHHHHHHHHHHHH---TTEEEEEEEEEETTEEEEEEEEEESSSSPPTTSSHHHHHSPPSEE--EEE-HHHHHTTS---TTTTSEEEEEEEEES---HHHHHHHHHHHHHHHHHHTTTSTT-EEEEEE----TTTTTT----SSSS--SS--EEEEEEEEES-GGGHHHHHHHHHHHHHHHHHHHHHTT---TTPPP-TTTS-TT--HHHHHTTHHHHHHHHHHHH-TT--GGGS-S---

Foldseek 3Di:
DPPQQPQQFWWAFQADLRGQWIWGFQDWDCCADPVGRATKTWIKTFNAFAADDDPPDDPVVVVVRLFTQMAIDIGGPVRIGTDPDGGDCVQVHPLDDPVCVPDPVSRVSSRVSVRVVSSVCVVVVHPVQNRAFEAEAALNPALFPFHRDDPHHYNQLLVLQDWDADPVQQKIKGFQNDWQLSQLVVCVVVQKDFFAAQATSHGPQLCQQLFADGLLLLPFFTNLFFWAWFQFQFSSRDTDIDGCVNVLVSQCSRRVHQLGGDTGITMGRMDRADWKWWAKFKDFPCLVLLLVLVQCLLVPPDPSQWWWKWKFKDFPNTTMIMITTIGRDQDDPPPNCVSVVPHDTPDGDIHGGGSSVRNVRDDDCLQPPWRKAKAKAKFQHRDSQLSVLVVCLNVVCCVVCVVPFARKMWMKIDTRHDQCSLVNGDRHQPPQDSPTDIGIIMTMMTGHDPVCVVVVVVSVVVSNVVSNVSRVVVVTPRPQGATRQSRHHNPPDPCNHRPPSPVSSVVSSCVRPVSSSSVSHRGDDD

InterPro domains:
  IPR001141 Large ribosomal subunit protein eL27 [PF01777] (52-135)
  IPR008991 Translation protein SH3-like domain superfamily [SSF50104] (3-133)
  IPR016166 FAD-binding domain, PCMH-type [PS51387] (93-273)
  IPR016169 FAD-binding, type PCMH, subdomain 2 [G3DSA:3.30.465.10] (134-517)
  IPR036318 FAD-binding, type PCMH-like superfamily [SSF56176] (132-273)
  IPR038655 Large ribosomal subunit protein eL27 superfamily [G3DSA:2.30.30.770] (1-133)
  IPR041991 Large ribosomal subunit protein eL27, KOW domain [cd06090] (6-88)
  IPR050416 FAD-linked Oxidoreductases in Biosynthetic Pathways [PTHR42973] (122-518)